Protein AF-A0A2E8RYM0-F1 (afdb_monomer_lite)

Structure (mmCIF, N/CA/C/O backbone):
data_AF-A0A2E8RYM0-F1
#
_entry.id   AF-A0A2E8RYM0-F1
#
loop_
_atom_site.group_PDB
_atom_site.id
_atom_site.type_symbol
_atom_site.label_atom_id
_atom_site.label_alt_id
_atom_site.label_comp_id
_atom_site.label_asym_id
_atom_site.label_entity_id
_atom_site.label_seq_id
_atom_site.pdbx_PDB_ins_code
_atom_site.Cartn_x
_atom_site.Cartn_y
_atom_site.Cartn_z
_atom_site.occupancy
_atom_site.B_iso_or_equiv
_atom_site.auth_seq_id
_atom_site.auth_comp_id
_atom_site.auth_asym_id
_atom_site.auth_atom_id
_atom_site.pdbx_PDB_model_num
ATOM 1 N N . MET A 1 1 ? 7.227 12.399 29.619 1.00 75.69 1 MET A N 1
ATOM 2 C CA . MET A 1 1 ? 7.836 11.145 29.103 1.00 75.69 1 MET A CA 1
ATOM 3 C C . MET A 1 1 ? 7.557 10.895 27.619 1.00 75.69 1 MET A C 1
ATOM 5 O O . MET A 1 1 ? 8.497 10.528 26.924 1.00 75.69 1 MET A O 1
ATOM 9 N N . LYS A 1 2 ? 6.339 11.138 27.100 1.00 70.62 2 LYS A N 1
ATOM 10 C CA . LYS A 1 2 ? 6.015 10.978 25.663 1.00 70.62 2 LYS A CA 1
ATOM 11 C C . LYS A 1 2 ? 6.976 11.705 24.718 1.00 70.62 2 LYS A C 1
ATOM 13 O O . LYS A 1 2 ? 7.495 11.089 23.796 1.00 70.62 2 LYS A O 1
ATOM 18 N N . THR A 1 3 ? 7.265 12.976 24.999 1.00 83.44 3 THR A N 1
ATOM 19 C CA . THR A 1 3 ? 8.172 13.807 24.190 1.00 83.44 3 THR A CA 1
ATOM 20 C C . THR A 1 3 ? 9.578 13.217 24.119 1.00 83.44 3 THR A C 1
ATOM 22 O O . THR A 1 3 ? 10.172 13.184 23.051 1.00 83.44 3 THR A O 1
ATOM 25 N N . ILE A 1 4 ? 10.084 12.674 25.231 1.00 83.19 4 ILE A N 1
ATOM 26 C CA . ILE A 1 4 ? 11.409 12.041 25.281 1.00 83.19 4 ILE A CA 1
ATOM 27 C C . ILE A 1 4 ? 11.419 10.774 24.419 1.00 83.19 4 ILE A C 1
ATOM 29 O O . ILE A 1 4 ? 12.305 10.619 23.588 1.00 83.19 4 ILE A O 1
ATOM 33 N N . 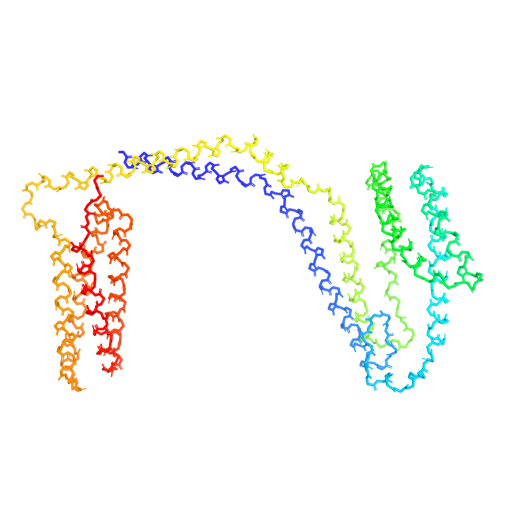GLY A 1 5 ? 10.413 9.901 24.556 1.00 77.62 5 GLY A N 1
ATOM 34 C CA . GLY A 1 5 ? 10.304 8.692 23.732 1.00 77.62 5 GLY A CA 1
ATOM 35 C C . GLY A 1 5 ? 10.233 9.002 22.233 1.00 77.62 5 GLY A C 1
ATOM 36 O O . GLY A 1 5 ? 10.938 8.375 21.447 1.00 77.62 5 GLY A O 1
ATOM 37 N N . LEU A 1 6 ? 9.454 10.017 21.845 1.00 81.50 6 LEU A N 1
ATOM 38 C CA . LEU A 1 6 ? 9.352 10.466 20.454 1.00 81.50 6 LEU A CA 1
ATOM 39 C C . LEU A 1 6 ? 10.681 11.027 19.924 1.00 81.50 6 LEU A C 1
ATOM 41 O O . LEU A 1 6 ? 11.096 10.665 18.826 1.00 81.50 6 LEU A O 1
ATOM 45 N N . ILE A 1 7 ? 11.375 11.861 20.708 1.00 85.12 7 ILE A N 1
ATOM 46 C CA . ILE A 1 7 ? 12.692 12.405 20.343 1.00 85.12 7 ILE A CA 1
ATOM 47 C C . ILE A 1 7 ? 13.697 11.273 20.102 1.00 85.12 7 ILE A C 1
ATOM 49 O O . ILE A 1 7 ? 14.425 11.310 19.113 1.00 85.12 7 ILE A O 1
ATOM 53 N N . LEU A 1 8 ? 13.713 10.242 20.953 1.00 83.50 8 LEU A N 1
ATOM 54 C CA . LEU A 1 8 ? 14.612 9.096 20.786 1.00 83.50 8 LEU A CA 1
ATOM 55 C C . LEU A 1 8 ? 14.343 8.317 19.493 1.00 83.50 8 LEU A C 1
ATOM 57 O O . LEU A 1 8 ? 15.292 7.929 18.814 1.00 83.50 8 LEU A O 1
ATOM 61 N N . VAL A 1 9 ? 13.073 8.132 19.117 1.00 80.56 9 VAL A N 1
ATOM 62 C CA . VAL A 1 9 ? 12.704 7.492 17.843 1.00 80.56 9 VAL A CA 1
ATOM 63 C C . VAL A 1 9 ? 13.166 8.352 16.663 1.00 80.56 9 VAL A C 1
ATOM 65 O O . VAL A 1 9 ? 13.819 7.831 15.761 1.00 80.56 9 VAL A O 1
ATOM 68 N N . ILE A 1 10 ? 12.891 9.661 16.678 1.00 82.69 10 ILE A N 1
ATOM 69 C CA . ILE A 1 10 ? 13.295 10.580 15.599 1.00 82.69 10 ILE A CA 1
ATOM 70 C C . ILE A 1 10 ? 14.820 10.585 15.431 1.00 82.69 10 ILE A C 1
ATOM 72 O O . ILE A 1 10 ? 15.315 10.458 14.311 1.00 82.69 10 ILE A O 1
ATOM 76 N N . LEU A 1 11 ? 15.571 10.670 16.533 1.00 84.38 11 LEU A N 1
ATOM 77 C CA . LEU A 1 11 ? 17.034 10.627 16.507 1.00 84.38 11 LEU A CA 1
ATOM 78 C C . LEU A 1 11 ? 17.562 9.279 16.001 1.00 84.38 11 LEU A C 1
ATOM 80 O O . LEU A 1 11 ? 18.479 9.258 15.182 1.00 84.38 11 LEU A O 1
ATOM 84 N N . GLY A 1 12 ? 16.973 8.161 16.437 1.00 80.06 12 GLY A N 1
ATOM 85 C CA . GLY A 1 12 ? 17.363 6.824 15.984 1.00 80.06 12 GLY A CA 1
ATOM 86 C C . GLY A 1 12 ? 17.142 6.617 14.482 1.00 80.06 12 GLY A C 1
ATOM 87 O O . GLY A 1 12 ? 18.023 6.093 13.793 1.00 80.06 12 GLY A O 1
ATOM 88 N N . VAL A 1 13 ? 16.007 7.086 13.952 1.00 79.62 13 VAL A N 1
ATOM 89 C CA . VAL A 1 13 ? 15.707 7.050 12.510 1.00 79.62 13 VAL A CA 1
ATOM 90 C C . VAL A 1 13 ? 16.659 7.960 11.733 1.00 79.62 13 VAL A C 1
ATOM 92 O O . VAL A 1 13 ? 17.242 7.520 10.742 1.00 79.62 13 VAL A O 1
ATOM 95 N N . GLY A 1 14 ? 16.876 9.194 12.199 1.00 80.06 14 GLY A N 1
ATOM 96 C CA . GLY A 1 14 ? 17.776 10.151 11.551 1.00 80.06 14 GLY A CA 1
ATOM 97 C C . GLY A 1 14 ? 19.220 9.650 11.468 1.00 80.06 14 GLY A C 1
ATOM 98 O O . GLY A 1 14 ? 19.836 9.720 10.406 1.00 80.06 14 GLY A O 1
ATOM 99 N N . LEU A 1 15 ? 19.738 9.070 12.556 1.00 80.19 15 LEU A N 1
ATOM 100 C CA . LEU A 1 15 ? 21.086 8.499 12.595 1.00 80.19 15 LEU A CA 1
ATOM 101 C C . LEU A 1 15 ? 21.229 7.302 11.641 1.00 80.19 15 LEU A C 1
ATOM 103 O O . LEU A 1 15 ? 22.225 7.196 10.924 1.00 80.19 15 LEU A O 1
ATOM 107 N N . SER A 1 16 ? 20.216 6.430 11.596 1.00 74.12 16 SER A N 1
ATOM 108 C CA . SER A 1 16 ? 20.202 5.259 10.710 1.00 74.12 16 SER A CA 1
ATOM 109 C C . SER A 1 16 ? 20.164 5.667 9.232 1.00 74.12 16 SER A C 1
ATOM 111 O O . SER A 1 16 ? 20.921 5.133 8.421 1.00 74.12 16 SER A O 1
ATOM 113 N N . ALA A 1 17 ? 19.333 6.654 8.883 1.00 76.75 17 ALA A N 1
ATOM 114 C CA . ALA A 1 17 ? 19.207 7.157 7.516 1.00 76.75 17 ALA A CA 1
ATOM 115 C C . ALA A 1 17 ? 20.475 7.888 7.038 1.00 76.75 17 ALA A C 1
ATOM 117 O O . ALA A 1 17 ? 20.951 7.635 5.931 1.00 76.75 17 ALA A O 1
ATOM 118 N N . ALA A 1 18 ? 21.061 8.746 7.882 1.00 78.81 18 ALA A N 1
ATOM 119 C CA . ALA A 1 18 ? 22.257 9.519 7.540 1.00 78.81 18 ALA A CA 1
ATOM 120 C C . ALA A 1 18 ? 23.491 8.638 7.274 1.00 78.81 18 ALA A C 1
ATOM 122 O O . ALA A 1 18 ? 24.339 8.984 6.453 1.00 78.81 18 ALA A O 1
ATOM 123 N N . MET A 1 19 ? 23.598 7.488 7.946 1.00 76.75 19 MET A N 1
ATOM 124 C CA . MET A 1 19 ? 24.704 6.552 7.723 1.00 76.75 19 MET A CA 1
ATOM 125 C C . MET A 1 19 ? 24.462 5.614 6.534 1.00 76.75 19 MET A C 1
ATOM 127 O O . MET A 1 19 ? 25.422 5.203 5.884 1.00 76.75 19 MET A O 1
ATOM 131 N N . GLY A 1 20 ? 23.201 5.313 6.208 1.00 70.19 20 GLY A N 1
ATOM 132 C CA . GLY A 1 20 ? 22.846 4.525 5.026 1.00 70.19 20 GLY A CA 1
ATOM 133 C C . GLY A 1 20 ? 23.183 5.223 3.703 1.00 70.19 20 GLY A C 1
ATOM 134 O O . GLY A 1 20 ? 23.610 4.561 2.759 1.00 70.19 20 GLY A O 1
ATOM 135 N N . SER A 1 21 ? 23.059 6.553 3.636 1.00 70.88 21 SER A N 1
ATOM 136 C CA . SER A 1 21 ? 23.263 7.312 2.392 1.00 70.88 21 SER A CA 1
ATOM 137 C C . SER A 1 21 ? 24.729 7.434 1.963 1.00 70.88 21 SER A C 1
ATOM 139 O O . SER A 1 21 ? 25.013 7.462 0.769 1.00 70.88 21 SER A O 1
ATOM 141 N N . ARG A 1 22 ? 25.688 7.426 2.900 1.00 67.56 22 ARG A N 1
ATOM 142 C CA . ARG A 1 22 ? 27.122 7.622 2.597 1.00 67.56 22 ARG A CA 1
ATOM 143 C C . ARG A 1 22 ? 27.764 6.525 1.746 1.00 67.56 22 ARG A C 1
ATOM 145 O O . ARG A 1 22 ? 28.802 6.765 1.142 1.00 67.56 22 ARG A O 1
ATOM 152 N N . ASN A 1 23 ? 27.165 5.337 1.681 1.00 64.94 23 ASN A N 1
ATOM 153 C CA . ASN A 1 23 ? 27.659 4.246 0.833 1.00 64.94 23 ASN A CA 1
ATOM 154 C C . ASN A 1 23 ? 27.053 4.268 -0.588 1.00 64.94 23 ASN A C 1
ATOM 156 O O . ASN A 1 23 ? 27.373 3.399 -1.400 1.00 64.94 23 ASN A O 1
ATOM 160 N N . SER A 1 24 ? 26.168 5.232 -0.878 1.00 68.25 24 SER A N 1
ATOM 161 C CA . SER A 1 24 ? 25.372 5.280 -2.107 1.00 68.25 24 SER A CA 1
ATOM 162 C C . SER A 1 24 ? 26.148 5.808 -3.309 1.00 68.25 24 SER A C 1
ATOM 164 O O . SER A 1 24 ? 26.003 5.251 -4.389 1.00 68.25 24 SER A O 1
ATOM 166 N N . ASP A 1 25 ? 26.991 6.829 -3.151 1.00 73.12 25 ASP A N 1
ATOM 167 C CA . ASP A 1 25 ? 27.498 7.600 -4.301 1.00 73.12 25 ASP A CA 1
ATOM 168 C C . ASP A 1 25 ? 28.326 6.744 -5.272 1.00 73.12 25 ASP A C 1
ATOM 170 O O . ASP A 1 25 ? 28.069 6.712 -6.473 1.00 73.12 25 ASP A O 1
ATOM 174 N N . THR A 1 26 ? 29.238 5.921 -4.747 1.00 74.50 26 THR A N 1
ATOM 175 C CA . THR A 1 26 ? 30.051 5.021 -5.587 1.00 74.50 26 THR A CA 1
ATOM 176 C C . THR A 1 26 ? 29.246 3.887 -6.226 1.00 74.50 26 THR A C 1
ATOM 178 O O . THR A 1 26 ? 29.641 3.360 -7.266 1.00 74.50 26 THR A O 1
ATOM 181 N N . GLN A 1 27 ? 28.127 3.485 -5.618 1.00 79.12 27 GLN A N 1
ATOM 182 C CA . GLN A 1 27 ? 27.220 2.497 -6.205 1.00 79.12 27 GLN A CA 1
ATOM 183 C C . GLN A 1 27 ? 26.330 3.149 -7.260 1.00 79.12 27 GLN A C 1
ATOM 185 O O . GLN A 1 27 ? 26.080 2.533 -8.291 1.00 79.12 27 GLN A O 1
ATOM 190 N N . LEU A 1 28 ? 25.899 4.390 -7.035 1.00 81.88 28 LEU A N 1
ATOM 191 C CA . LEU A 1 28 ? 25.071 5.154 -7.957 1.00 81.88 28 LEU A CA 1
ATOM 192 C C . LEU A 1 28 ? 25.798 5.359 -9.286 1.00 81.88 28 LEU A C 1
ATOM 194 O O . LEU A 1 28 ? 25.236 5.034 -10.326 1.00 81.88 28 LEU A O 1
ATOM 198 N N . ASP A 1 29 ? 27.068 5.768 -9.251 1.00 85.00 29 ASP A N 1
ATOM 199 C CA . ASP A 1 29 ? 27.883 5.938 -10.461 1.00 85.00 29 ASP A CA 1
ATOM 200 C C . ASP A 1 29 ? 28.083 4.613 -11.207 1.00 85.00 29 ASP A C 1
ATOM 202 O O . ASP A 1 29 ? 27.941 4.539 -12.428 1.00 85.00 29 ASP A O 1
ATOM 206 N N . ARG A 1 30 ? 28.347 3.521 -10.476 1.00 84.25 30 ARG A N 1
ATOM 207 C CA . ARG A 1 30 ? 28.467 2.177 -11.068 1.00 84.25 30 ARG A CA 1
ATOM 208 C C . ARG A 1 30 ? 27.163 1.729 -11.721 1.00 84.25 30 ARG A C 1
ATOM 210 O O . ARG A 1 30 ? 27.190 1.192 -12.826 1.00 84.25 30 ARG A O 1
ATOM 217 N N . HIS A 1 31 ? 26.034 1.937 -11.048 1.00 85.81 31 HIS A N 1
ATOM 218 C CA . HIS A 1 31 ? 24.714 1.602 -11.569 1.00 85.81 31 HIS A CA 1
ATOM 219 C C . HIS A 1 31 ? 24.323 2.495 -12.747 1.00 85.81 31 HIS A C 1
ATOM 221 O O . HIS A 1 31 ? 23.716 1.991 -13.687 1.00 85.81 31 HIS A O 1
ATOM 227 N N . ALA A 1 32 ? 24.714 3.770 -12.744 1.00 88.81 32 ALA A N 1
ATOM 228 C CA . ALA A 1 32 ? 24.502 4.684 -13.858 1.00 88.81 32 ALA A CA 1
ATOM 229 C C . ALA A 1 32 ? 25.293 4.240 -15.095 1.00 88.81 32 ALA A C 1
ATOM 231 O O . ALA A 1 32 ? 24.705 4.091 -16.161 1.00 88.81 32 ALA A O 1
ATOM 232 N N . ILE A 1 33 ? 26.586 3.927 -14.949 1.00 89.38 33 ILE A N 1
ATOM 233 C CA . ILE A 1 33 ? 27.437 3.455 -16.055 1.00 89.38 33 ILE A CA 1
ATOM 234 C C . ILE A 1 33 ? 26.942 2.101 -16.593 1.00 89.38 33 ILE A C 1
ATOM 236 O O . ILE A 1 33 ? 26.814 1.915 -17.804 1.00 89.38 33 ILE A O 1
ATOM 240 N N . ALA A 1 34 ? 26.625 1.152 -15.705 1.00 88.94 34 ALA A N 1
ATOM 241 C CA . ALA A 1 34 ? 26.099 -0.154 -16.106 1.00 88.94 34 ALA A CA 1
ATOM 242 C C . ALA A 1 34 ? 24.706 -0.044 -16.754 1.00 88.94 34 ALA A C 1
ATOM 244 O O . ALA A 1 34 ? 24.423 -0.713 -17.750 1.00 88.94 34 ALA A O 1
ATOM 245 N N . GLY A 1 35 ? 23.847 0.820 -16.211 1.00 89.75 35 GLY A N 1
ATOM 246 C CA . GLY A 1 35 ? 22.518 1.105 -16.742 1.00 89.75 35 GLY A CA 1
ATOM 247 C C . GLY A 1 35 ? 22.577 1.775 -18.110 1.00 89.75 35 GLY A C 1
ATOM 248 O O . GLY A 1 35 ? 21.861 1.363 -19.020 1.00 89.75 35 GLY A O 1
ATOM 249 N N . GLU A 1 36 ? 23.476 2.743 -18.298 1.00 91.94 36 GLU A N 1
ATOM 250 C CA . GLU A 1 36 ? 23.713 3.376 -19.595 1.00 91.94 36 GLU A CA 1
ATOM 251 C C . GLU A 1 36 ? 24.149 2.340 -20.637 1.00 91.94 36 GLU A C 1
ATOM 253 O O . GLU A 1 36 ? 23.577 2.296 -21.727 1.00 91.94 36 GLU A O 1
ATOM 258 N N . ALA A 1 37 ? 25.087 1.447 -20.301 1.00 91.12 37 ALA A N 1
ATOM 259 C CA . ALA A 1 37 ? 25.511 0.379 -21.206 1.00 91.12 37 ALA A CA 1
ATOM 260 C C . ALA A 1 37 ? 24.339 -0.524 -21.632 1.00 91.12 37 ALA A C 1
ATOM 262 O O . ALA A 1 37 ? 24.200 -0.826 -22.822 1.00 91.12 37 ALA A O 1
ATOM 263 N N . ALA A 1 38 ? 23.465 -0.900 -20.693 1.00 90.06 38 ALA A N 1
ATOM 264 C CA . ALA A 1 38 ? 22.288 -1.720 -20.972 1.00 90.06 38 ALA A CA 1
ATOM 265 C C . ALA A 1 38 ? 21.255 -0.995 -21.856 1.00 90.06 38 ALA A C 1
ATOM 267 O O . ALA A 1 38 ? 20.797 -1.550 -22.858 1.00 90.06 38 ALA A O 1
ATOM 268 N N . LEU A 1 39 ? 20.930 0.264 -21.539 1.00 91.38 39 LEU A N 1
ATOM 269 C CA . LEU A 1 39 ? 20.001 1.088 -22.324 1.00 91.38 39 LEU A CA 1
ATOM 270 C C . LEU A 1 39 ? 20.504 1.300 -23.759 1.00 91.38 39 LEU A C 1
ATOM 272 O O . LEU A 1 39 ? 19.734 1.188 -24.716 1.00 91.38 39 LEU A O 1
ATOM 276 N N . ARG A 1 40 ? 21.810 1.539 -23.922 1.00 92.25 40 ARG A N 1
ATOM 277 C CA . ARG A 1 40 ? 22.456 1.684 -25.235 1.00 92.25 40 ARG A CA 1
ATOM 278 C C . ARG A 1 40 ? 22.435 0.396 -26.055 1.00 92.25 40 ARG A C 1
ATOM 280 O O . ARG A 1 40 ? 22.337 0.468 -27.279 1.00 92.25 40 ARG A O 1
ATOM 287 N N . GLY A 1 41 ? 22.469 -0.769 -25.405 1.00 90.50 41 GLY A N 1
ATOM 288 C CA . GLY A 1 41 ? 22.303 -2.060 -26.079 1.00 90.50 41 GLY A CA 1
ATOM 289 C C . GLY A 1 41 ? 20.930 -2.174 -26.746 1.00 90.50 41 GLY A C 1
ATOM 290 O O . GLY A 1 41 ? 20.836 -2.509 -27.926 1.00 90.50 41 GLY A O 1
ATOM 291 N N . GLY A 1 42 ? 19.871 -1.775 -26.033 1.00 91.12 42 GLY A N 1
ATOM 292 C CA . GLY A 1 42 ? 18.516 -1.707 -26.590 1.00 91.12 42 GLY A CA 1
ATOM 293 C C . GLY A 1 42 ? 18.378 -0.692 -27.732 1.00 91.12 42 GLY A C 1
ATOM 294 O O . GLY A 1 42 ? 17.729 -0.982 -28.737 1.00 91.12 42 GLY A O 1
ATOM 295 N N . ALA A 1 43 ? 19.013 0.480 -27.615 1.00 92.75 43 ALA A N 1
ATOM 296 C CA . ALA A 1 43 ? 19.019 1.492 -28.676 1.00 92.75 43 ALA A CA 1
ATOM 297 C C . ALA A 1 43 ? 19.748 1.008 -29.940 1.00 92.75 43 ALA A C 1
ATOM 299 O O . ALA A 1 43 ? 19.255 1.206 -31.050 1.00 92.75 43 ALA A O 1
ATOM 300 N N . THR A 1 44 ? 20.874 0.310 -29.771 1.00 94.19 44 THR A N 1
ATOM 301 C CA . THR A 1 44 ? 21.637 -0.278 -30.880 1.00 94.19 44 THR A CA 1
ATOM 302 C C . THR A 1 44 ? 20.827 -1.351 -31.602 1.00 94.19 44 THR A C 1
ATOM 304 O O . THR A 1 44 ? 20.817 -1.359 -32.830 1.00 94.19 44 THR A O 1
ATOM 307 N N . GLY A 1 45 ? 20.113 -2.213 -30.866 1.00 92.94 45 GLY A N 1
ATOM 308 C CA . GLY A 1 45 ? 19.210 -3.212 -31.449 1.00 92.94 45 GLY A CA 1
ATOM 309 C C . GLY A 1 45 ? 18.121 -2.572 -32.313 1.00 92.94 45 GLY A C 1
ATOM 310 O O . GLY A 1 45 ? 18.017 -2.877 -33.494 1.00 92.94 45 GLY A O 1
ATOM 311 N N . LYS A 1 46 ? 17.404 -1.575 -31.777 1.00 95.25 46 LYS A N 1
ATOM 312 C CA . LYS A 1 46 ? 16.374 -0.842 -32.537 1.00 95.25 46 LYS A CA 1
ATOM 313 C C . LYS A 1 46 ? 16.929 -0.139 -33.776 1.00 95.25 46 LYS A C 1
ATOM 315 O O . LYS A 1 46 ? 16.277 -0.109 -34.816 1.00 95.25 46 LYS A O 1
ATOM 320 N N . ALA A 1 47 ? 18.116 0.458 -33.666 1.00 94.56 47 ALA A N 1
ATOM 321 C CA . ALA A 1 47 ? 18.757 1.117 -34.796 1.00 94.56 47 ALA A CA 1
ATOM 322 C C . ALA A 1 47 ? 19.190 0.106 -35.873 1.00 94.56 47 ALA A C 1
ATOM 324 O O . ALA A 1 47 ? 19.090 0.406 -37.062 1.00 94.56 47 ALA A O 1
ATOM 325 N N . PHE A 1 48 ? 19.614 -1.096 -35.468 1.00 95.88 48 PHE A N 1
ATOM 326 C CA . PHE A 1 48 ? 19.915 -2.193 -36.385 1.00 95.88 48 PHE A CA 1
ATOM 327 C C . PHE A 1 48 ? 18.660 -2.699 -37.105 1.00 95.88 48 PHE A C 1
ATOM 329 O O . PHE A 1 48 ? 18.676 -2.824 -38.326 1.00 95.88 48 PHE A O 1
ATOM 336 N N . ASP A 1 49 ? 17.553 -2.893 -36.385 1.00 95.31 49 ASP A N 1
ATOM 337 C CA . ASP A 1 49 ? 16.276 -3.309 -36.976 1.00 95.31 49 ASP A CA 1
ATOM 338 C C . ASP A 1 49 ? 15.779 -2.292 -38.015 1.00 95.31 49 ASP A C 1
ATOM 340 O O . ASP A 1 49 ? 15.344 -2.666 -39.104 1.00 95.31 49 ASP A O 1
ATOM 344 N N . ALA A 1 50 ? 15.907 -0.992 -37.720 1.00 96.06 50 ALA A N 1
ATOM 345 C CA . ALA A 1 50 ? 15.571 0.079 -38.657 1.00 96.06 50 ALA A CA 1
ATOM 346 C C . ALA A 1 50 ? 16.451 0.051 -39.920 1.00 96.06 50 ALA A C 1
ATOM 348 O O . ALA A 1 50 ? 15.955 0.269 -41.026 1.00 96.06 50 ALA A O 1
ATOM 349 N N . TYR A 1 51 ? 17.744 -0.248 -39.772 1.00 96.00 51 TYR A N 1
ATOM 350 C CA . TYR A 1 51 ? 18.649 -0.440 -40.905 1.00 96.00 51 TYR A CA 1
ATOM 351 C C . TYR A 1 51 ? 18.256 -1.656 -41.758 1.00 96.00 51 TYR A C 1
ATOM 353 O O . TYR A 1 51 ? 18.179 -1.540 -42.982 1.00 96.00 51 TYR A O 1
ATOM 361 N N . CYS A 1 52 ? 17.922 -2.788 -41.134 1.00 95.75 52 CYS A N 1
ATOM 362 C CA . CYS A 1 52 ? 17.425 -3.967 -41.843 1.00 95.75 52 CYS A CA 1
ATOM 363 C C . CYS A 1 52 ? 16.098 -3.697 -42.573 1.00 95.75 52 CYS A C 1
ATOM 365 O O . CYS A 1 52 ? 15.936 -4.115 -43.719 1.00 95.75 52 CYS A O 1
ATOM 367 N N . GLY A 1 53 ? 15.179 -2.948 -41.955 1.00 94.75 53 GLY A N 1
ATOM 368 C CA . GLY A 1 53 ? 13.938 -2.502 -42.595 1.00 94.75 53 GLY A CA 1
ATOM 369 C C . GLY A 1 53 ? 14.198 -1.638 -43.830 1.00 94.75 53 GLY A C 1
ATOM 370 O O . GLY A 1 53 ? 13.661 -1.914 -44.899 1.00 94.75 53 GLY A O 1
ATOM 371 N N . ALA A 1 54 ? 15.109 -0.665 -43.727 1.00 96.06 54 ALA A N 1
ATOM 372 C CA . ALA A 1 54 ? 15.474 0.191 -44.855 1.00 96.06 54 ALA A CA 1
ATOM 373 C C . ALA A 1 54 ? 16.095 -0.599 -46.023 1.00 96.06 54 ALA A C 1
ATOM 375 O O . ALA A 1 54 ? 15.796 -0.313 -47.184 1.00 96.06 54 ALA A O 1
ATOM 376 N N . LEU A 1 55 ? 16.935 -1.605 -45.739 1.00 94.81 55 LEU A N 1
ATOM 377 C CA . LEU A 1 55 ? 17.481 -2.503 -46.766 1.00 94.81 55 LEU A CA 1
ATOM 378 C C . LEU A 1 55 ? 16.374 -3.276 -47.493 1.00 94.81 55 LEU A C 1
ATOM 380 O O . LEU A 1 55 ? 16.383 -3.347 -48.724 1.00 94.81 55 LEU A O 1
ATOM 384 N N . LYS A 1 56 ? 15.411 -3.817 -46.737 1.00 94.44 56 LYS A N 1
ATOM 385 C CA . LYS A 1 56 ? 14.262 -4.556 -47.272 1.00 94.44 56 LYS A CA 1
ATOM 386 C C . LYS A 1 56 ? 13.389 -3.676 -48.168 1.00 94.44 56 LYS A C 1
ATOM 388 O O . LYS A 1 56 ? 13.097 -4.068 -49.298 1.00 94.44 56 LYS A O 1
ATOM 393 N N . ASP A 1 57 ? 13.044 -2.473 -47.715 1.00 94.62 57 ASP A N 1
ATOM 394 C CA . ASP A 1 57 ? 12.234 -1.516 -48.482 1.00 94.62 57 ASP A CA 1
ATOM 395 C C . ASP A 1 57 ? 12.929 -1.090 -49.786 1.00 94.62 57 ASP A C 1
ATOM 397 O O . ASP A 1 57 ? 12.292 -0.948 -50.833 1.00 94.62 57 ASP A O 1
ATOM 401 N N . ALA A 1 58 ? 14.258 -0.958 -49.747 1.00 95.19 58 ALA A N 1
ATOM 402 C CA . ALA A 1 58 ? 15.090 -0.662 -50.908 1.00 95.19 58 ALA A CA 1
ATOM 403 C C . ALA A 1 58 ? 15.344 -1.871 -51.830 1.00 95.19 58 ALA A C 1
ATOM 405 O O . ALA A 1 58 ? 15.991 -1.710 -52.866 1.00 95.19 58 ALA A O 1
ATOM 406 N N . LYS A 1 59 ? 14.854 -3.072 -51.480 1.00 94.88 59 LYS A N 1
ATOM 407 C CA . LYS A 1 59 ? 15.130 -4.340 -52.183 1.00 94.88 59 LYS A CA 1
ATOM 408 C C . LYS A 1 59 ? 16.630 -4.624 -52.340 1.00 94.88 59 LYS A C 1
ATOM 410 O O . LYS A 1 59 ? 17.062 -5.176 -53.353 1.00 94.88 59 LYS A O 1
ATOM 415 N N . LEU A 1 60 ? 17.426 -4.230 -51.349 1.00 92.31 60 LEU A N 1
ATOM 416 C CA . LEU A 1 60 ? 18.856 -4.520 -51.294 1.00 92.31 60 LEU A CA 1
ATOM 417 C C . LEU A 1 60 ? 19.106 -5.862 -50.588 1.00 92.31 60 LEU A C 1
ATOM 419 O O . LEU A 1 60 ? 18.286 -6.283 -49.769 1.00 92.31 60 LEU A O 1
ATOM 423 N N . PRO A 1 61 ? 20.231 -6.547 -50.875 1.00 91.88 61 PRO A N 1
ATOM 424 C CA . PRO A 1 61 ? 20.611 -7.751 -50.145 1.00 91.88 61 PRO A CA 1
ATOM 425 C C . PRO A 1 61 ? 20.679 -7.488 -48.630 1.00 91.88 61 PRO A C 1
ATOM 427 O O . PRO A 1 61 ? 21.190 -6.437 -48.225 1.00 91.88 61 PRO A O 1
ATOM 430 N N . PRO A 1 62 ? 20.195 -8.415 -47.783 1.00 92.69 62 PRO A N 1
ATOM 431 C CA . PRO A 1 62 ? 20.258 -8.247 -46.338 1.00 92.69 62 PRO A CA 1
ATOM 432 C C . PRO A 1 62 ? 21.716 -8.210 -45.861 1.00 92.69 62 PRO A C 1
ATOM 434 O O . PRO A 1 62 ? 22.574 -8.936 -46.365 1.00 92.69 62 PRO A O 1
ATOM 437 N N . SER A 1 63 ? 21.993 -7.370 -44.864 1.00 91.44 63 SER A N 1
ATOM 438 C CA . SER A 1 63 ? 23.286 -7.366 -44.174 1.00 91.44 63 SER A CA 1
ATOM 439 C C . SER A 1 63 ? 23.377 -8.535 -43.185 1.00 91.44 63 SER A C 1
ATOM 441 O O . SER A 1 63 ? 22.358 -9.075 -42.748 1.00 91.44 63 SER A O 1
ATOM 443 N N . ASN A 1 64 ? 24.598 -8.921 -42.802 1.00 90.38 64 ASN A N 1
ATOM 444 C CA . ASN A 1 64 ? 24.829 -9.983 -41.822 1.00 90.38 64 ASN A CA 1
ATOM 445 C C . ASN A 1 64 ? 24.073 -9.692 -40.515 1.00 90.38 64 ASN A C 1
ATOM 447 O O . ASN A 1 64 ? 24.338 -8.691 -39.850 1.00 90.38 64 ASN A O 1
ATOM 451 N N . GLY A 1 65 ? 23.168 -10.596 -40.135 1.00 90.38 65 GLY A N 1
ATOM 452 C CA . GLY A 1 65 ? 22.357 -10.494 -38.920 1.00 90.38 65 GLY A CA 1
ATOM 453 C C . GLY A 1 65 ? 20.959 -9.904 -39.122 1.00 90.38 65 GLY A C 1
ATOM 454 O O . GLY A 1 65 ? 20.158 -9.985 -38.195 1.00 90.38 65 GLY A O 1
ATOM 455 N N . CYS A 1 66 ? 20.634 -9.361 -40.300 1.00 93.94 66 CYS A N 1
ATOM 456 C CA . CYS A 1 66 ? 19.247 -9.031 -40.617 1.00 93.94 66 CYS A CA 1
ATOM 457 C C . CYS A 1 66 ? 18.420 -10.320 -40.763 1.00 93.94 66 CYS A C 1
ATOM 459 O O . CYS A 1 66 ? 18.925 -11.292 -41.335 1.00 93.94 66 CYS A O 1
ATOM 461 N N . PRO A 1 67 ? 17.167 -10.352 -40.274 1.00 89.44 67 PRO A N 1
ATOM 462 C CA . PRO A 1 67 ? 16.285 -11.486 -40.511 1.00 89.44 67 PRO A CA 1
ATOM 463 C C . PRO A 1 67 ? 16.073 -11.646 -42.019 1.00 89.44 67 PRO A C 1
ATOM 465 O O . PRO A 1 67 ? 15.759 -10.682 -42.720 1.00 89.44 67 PRO A O 1
ATOM 468 N N . VAL A 1 68 ? 16.287 -12.861 -42.516 1.00 87.06 68 VAL A N 1
ATOM 469 C CA . VAL A 1 68 ? 15.940 -13.225 -43.888 1.00 87.06 68 VAL A CA 1
ATOM 470 C C . VAL A 1 68 ? 14.456 -13.565 -43.865 1.00 87.06 68 VAL A C 1
ATOM 472 O O . VAL A 1 68 ? 14.029 -14.372 -43.041 1.00 87.06 68 VAL A O 1
ATOM 475 N N . ASP A 1 69 ? 13.651 -12.913 -44.702 1.00 75.56 69 ASP A N 1
ATOM 476 C CA . ASP A 1 69 ? 12.240 -13.275 -44.813 1.00 75.56 69 ASP A CA 1
ATOM 477 C C . ASP A 1 69 ? 12.149 -14.721 -45.333 1.00 75.56 69 ASP A C 1
ATOM 479 O O . ASP A 1 69 ? 12.543 -15.014 -46.467 1.00 75.56 69 ASP A O 1
ATOM 483 N N . ASP A 1 70 ? 11.604 -15.621 -44.509 1.00 64.56 70 ASP A N 1
ATOM 484 C CA . ASP A 1 70 ? 11.402 -17.048 -44.820 1.00 64.56 70 ASP A CA 1
ATOM 485 C C . ASP A 1 70 ? 10.554 -17.288 -46.087 1.00 64.56 70 ASP A C 1
ATOM 487 O O . ASP A 1 70 ? 10.480 -18.406 -46.611 1.00 64.56 70 ASP A O 1
ATOM 491 N N . ASP A 1 71 ? 9.925 -16.237 -46.612 1.00 59.47 71 ASP A N 1
ATOM 492 C CA . ASP A 1 71 ? 9.102 -16.264 -47.816 1.00 59.47 71 ASP A CA 1
ATOM 493 C C . ASP A 1 71 ? 9.935 -16.456 -49.101 1.00 59.47 71 ASP A C 1
ATOM 495 O O . ASP A 1 71 ? 9.397 -16.875 -50.128 1.00 59.47 71 ASP A O 1
ATOM 499 N N . GLY A 1 72 ? 11.254 -16.209 -49.054 1.00 52.25 72 GLY A N 1
ATOM 500 C CA . GLY A 1 72 ? 12.172 -16.389 -50.187 1.00 52.25 72 GLY A CA 1
ATOM 501 C C . GLY A 1 72 ? 13.014 -17.672 -50.157 1.00 52.25 72 GLY A C 1
ATOM 502 O O . GLY A 1 72 ? 13.391 -18.179 -51.215 1.00 52.25 72 GLY A O 1
ATOM 503 N N . GLU A 1 73 ? 13.287 -18.238 -48.977 1.00 46.06 73 GLU A N 1
ATOM 504 C CA . GLU A 1 73 ? 14.282 -19.316 -48.810 1.00 46.06 73 GLU A CA 1
ATOM 505 C C . GLU A 1 73 ? 13.682 -20.732 -48.716 1.00 46.06 73 GLU A C 1
ATOM 507 O O . GLU A 1 73 ? 14.396 -21.722 -48.583 1.00 46.06 73 GLU A O 1
ATOM 512 N N . LYS A 1 74 ? 12.366 -20.889 -48.924 1.00 45.69 74 LYS A N 1
ATOM 513 C CA . LYS A 1 74 ? 11.802 -22.203 -49.308 1.00 45.69 74 LYS A CA 1
ATOM 514 C C . LYS A 1 74 ? 12.046 -22.541 -50.783 1.00 45.69 74 LYS A C 1
ATOM 516 O O . LYS A 1 74 ? 11.821 -23.678 -51.207 1.00 45.69 74 LYS A O 1
ATOM 521 N N . ALA A 1 75 ? 12.552 -21.596 -51.576 1.00 49.91 75 ALA A N 1
ATOM 522 C CA . ALA A 1 75 ? 12.965 -21.836 -52.948 1.00 49.91 75 ALA A CA 1
ATOM 523 C C . ALA A 1 75 ? 14.416 -22.347 -52.998 1.00 49.91 75 ALA A C 1
ATOM 525 O O . ALA A 1 75 ? 15.363 -21.592 -53.180 1.00 49.91 75 ALA A O 1
ATOM 526 N N . LYS A 1 76 ? 14.553 -23.679 -52.944 1.00 48.97 76 LYS A N 1
ATOM 527 C CA . LYS A 1 76 ? 15.776 -24.452 -53.234 1.00 48.97 76 LYS A CA 1
ATOM 528 C C . LYS A 1 76 ? 16.849 -24.474 -52.142 1.00 48.97 76 LYS A C 1
ATOM 530 O O . LYS A 1 76 ? 18.038 -24.472 -52.459 1.00 48.97 76 LYS A O 1
ATOM 535 N N . GLU A 1 77 ? 16.472 -24.731 -50.894 1.00 46.47 77 GLU A N 1
ATOM 536 C CA . GLU A 1 77 ? 17.355 -25.568 -50.082 1.00 46.47 77 GLU A CA 1
ATOM 537 C C . GLU A 1 77 ? 17.338 -26.965 -50.731 1.00 46.47 77 GLU A C 1
ATOM 539 O O . GLU A 1 77 ? 16.441 -27.787 -50.519 1.00 46.47 77 GLU A O 1
ATOM 544 N N . LYS A 1 78 ? 18.274 -27.208 -51.659 1.00 55.06 78 LYS A N 1
ATOM 545 C CA . LYS A 1 78 ? 18.563 -28.556 -52.152 1.00 55.06 78 LYS A CA 1
ATOM 546 C C . LYS A 1 78 ? 18.784 -29.357 -50.879 1.00 55.06 78 LYS A C 1
ATOM 548 O O . LYS A 1 78 ? 19.708 -29.024 -50.149 1.00 55.06 78 LYS A O 1
ATOM 553 N N . LYS A 1 79 ? 17.898 -30.306 -50.548 1.00 55.12 79 LYS A N 1
ATOM 554 C CA . LYS A 1 79 ? 18.037 -31.121 -49.335 1.00 55.12 79 LYS A CA 1
ATOM 555 C C . LYS A 1 79 ? 19.424 -31.752 -49.386 1.00 55.12 79 LYS A C 1
ATOM 557 O O . LYS A 1 79 ? 19.589 -32.758 -50.072 1.00 55.12 79 LYS A O 1
ATOM 562 N N . LEU A 1 80 ? 20.402 -31.134 -48.716 1.00 66.88 80 LEU A N 1
ATOM 563 C CA . LEU A 1 80 ? 21.722 -31.712 -48.577 1.00 66.88 80 LEU A CA 1
ATOM 564 C C . LEU A 1 80 ? 21.472 -33.061 -47.922 1.00 66.88 80 LEU A C 1
ATOM 566 O O . LEU A 1 80 ? 20.816 -33.149 -46.874 1.00 66.88 80 LEU A O 1
ATOM 570 N N . THR A 1 81 ? 21.938 -34.110 -48.579 1.00 80.75 81 THR A N 1
ATOM 571 C CA . THR A 1 81 ? 21.956 -35.445 -48.003 1.00 80.75 81 THR A CA 1
ATOM 572 C C . THR A 1 81 ? 22.664 -35.381 -46.652 1.00 80.75 81 THR A C 1
ATOM 574 O O . THR A 1 81 ? 23.494 -34.503 -46.398 1.00 80.75 81 THR A O 1
ATOM 577 N N . THR A 1 82 ? 22.360 -36.319 -45.760 1.00 75.12 82 THR A N 1
ATOM 578 C CA . THR A 1 82 ? 23.042 -36.419 -44.462 1.00 75.12 82 THR A CA 1
ATOM 579 C C . THR A 1 82 ? 24.571 -36.400 -44.618 1.00 75.12 82 THR A C 1
ATOM 581 O O . THR A 1 82 ? 25.259 -35.805 -43.793 1.00 75.12 82 THR A O 1
ATOM 584 N N . ALA A 1 83 ? 25.092 -36.956 -45.719 1.00 74.44 83 ALA A N 1
ATOM 585 C CA . ALA A 1 83 ? 26.508 -36.928 -46.073 1.00 74.44 83 ALA A CA 1
ATOM 586 C C . ALA A 1 83 ? 27.021 -35.519 -46.426 1.00 74.44 83 ALA A C 1
ATOM 588 O O . ALA A 1 83 ? 28.057 -35.104 -45.915 1.00 74.44 83 ALA A O 1
ATOM 589 N N . GLU A 1 84 ? 26.292 -34.749 -47.237 1.00 77.50 84 GLU A N 1
ATOM 590 C CA . GLU A 1 84 ? 26.681 -33.372 -47.576 1.00 77.50 84 GLU A CA 1
ATOM 591 C C . GLU A 1 84 ? 26.613 -32.453 -46.343 1.00 77.50 84 GLU A C 1
ATOM 593 O O . GLU A 1 84 ? 27.485 -31.604 -46.159 1.00 77.50 84 GLU A O 1
ATOM 598 N N . LYS A 1 85 ? 25.629 -32.652 -45.449 1.00 76.44 85 LYS A N 1
ATOM 599 C CA . LYS A 1 85 ? 25.556 -31.919 -44.170 1.00 76.44 85 LYS A CA 1
ATOM 600 C C . LYS A 1 85 ? 26.730 -32.261 -43.252 1.00 76.44 85 LYS A C 1
ATOM 602 O O . LYS A 1 85 ? 27.311 -31.361 -42.650 1.00 76.44 85 LYS A O 1
ATOM 607 N N . ALA A 1 86 ? 27.106 -33.539 -43.171 1.00 74.94 86 ALA A N 1
ATOM 608 C CA . ALA A 1 86 ? 28.269 -33.978 -42.405 1.00 74.94 86 ALA A CA 1
ATOM 609 C C . ALA A 1 86 ? 29.581 -33.420 -42.983 1.00 74.94 86 ALA A C 1
ATOM 611 O O . ALA A 1 86 ? 30.431 -32.956 -42.224 1.00 74.94 86 ALA A O 1
ATOM 612 N N . ALA A 1 87 ? 29.723 -33.386 -44.312 1.00 77.25 87 ALA A N 1
ATOM 613 C CA . ALA A 1 87 ? 30.884 -32.809 -44.985 1.00 77.25 87 ALA A CA 1
ATOM 614 C C . ALA A 1 87 ? 30.999 -31.297 -44.732 1.00 77.25 87 ALA A C 1
ATOM 616 O O . ALA A 1 87 ? 32.059 -30.827 -44.323 1.00 77.25 87 ALA A O 1
ATOM 617 N N . ALA A 1 88 ? 29.903 -30.545 -44.879 1.00 75.81 88 ALA A N 1
ATOM 618 C CA . ALA A 1 88 ? 29.881 -29.108 -44.606 1.00 75.81 88 ALA A CA 1
ATOM 619 C C . ALA A 1 88 ? 30.197 -28.794 -43.133 1.00 75.81 88 ALA A C 1
ATOM 621 O O . ALA A 1 88 ? 30.967 -27.878 -42.837 1.00 75.81 88 ALA A O 1
ATOM 622 N N . PHE A 1 89 ? 29.651 -29.587 -42.204 1.00 77.62 89 PHE A N 1
ATOM 623 C CA . PHE A 1 89 ? 29.948 -29.460 -40.779 1.00 77.62 89 PHE A CA 1
ATOM 624 C C . PHE A 1 89 ? 31.423 -29.758 -40.469 1.00 77.62 89 PHE A C 1
ATOM 626 O O . PHE A 1 89 ? 32.050 -29.007 -39.724 1.00 77.62 89 PHE A O 1
ATOM 633 N N . ARG A 1 90 ? 32.008 -30.790 -41.093 1.00 78.75 90 ARG A N 1
ATOM 634 C CA . ARG A 1 90 ? 33.436 -31.125 -40.968 1.00 78.75 90 ARG A CA 1
ATOM 635 C C . ARG A 1 90 ? 34.329 -30.001 -41.492 1.00 78.75 90 ARG A C 1
ATOM 637 O O . ARG A 1 90 ? 35.254 -29.603 -40.795 1.00 78.75 90 ARG A O 1
ATOM 644 N N . THR A 1 91 ? 34.048 -29.456 -42.677 1.00 78.88 91 THR A N 1
ATOM 645 C CA . THR A 1 91 ? 34.818 -28.332 -43.239 1.00 78.88 91 THR A CA 1
ATOM 646 C C . THR A 1 91 ? 34.778 -27.111 -42.326 1.00 78.88 91 THR A C 1
ATOM 648 O O . THR A 1 91 ? 35.798 -26.450 -42.143 1.00 78.88 91 THR A O 1
ATOM 651 N N . LYS A 1 92 ? 33.620 -26.832 -41.718 1.00 80.25 92 LYS A N 1
ATOM 652 C CA . LYS A 1 92 ? 33.485 -25.746 -40.748 1.00 80.25 92 LYS A CA 1
ATOM 653 C C . LYS A 1 92 ? 34.328 -25.996 -39.493 1.00 80.25 92 LYS A C 1
ATOM 655 O O . LYS A 1 92 ? 35.104 -25.127 -39.124 1.00 80.25 92 LYS A O 1
ATOM 660 N N . LEU A 1 93 ? 34.231 -27.188 -38.900 1.00 74.88 93 LEU A N 1
ATOM 661 C CA . LEU A 1 93 ? 35.024 -27.582 -37.727 1.00 74.88 93 LEU A CA 1
ATOM 662 C C . LEU A 1 93 ? 36.533 -27.459 -37.963 1.00 74.88 93 LEU A C 1
ATOM 664 O O . LEU A 1 93 ? 37.245 -26.990 -37.085 1.00 74.88 93 LEU A O 1
ATOM 668 N N . LEU A 1 94 ? 37.020 -27.852 -39.143 1.00 79.12 94 LEU A N 1
ATOM 669 C CA . LEU A 1 94 ? 38.438 -27.719 -39.487 1.00 79.12 94 LEU A CA 1
ATOM 670 C C . LEU A 1 94 ? 38.858 -26.248 -39.568 1.00 79.12 94 LEU A C 1
ATOM 672 O O . LEU A 1 94 ? 39.858 -25.865 -38.975 1.00 79.12 94 LEU A O 1
ATOM 676 N N . LYS A 1 95 ? 38.055 -25.407 -40.229 1.00 79.75 95 LYS A N 1
ATOM 677 C CA . LYS A 1 95 ? 38.334 -23.971 -40.344 1.00 79.75 95 LYS A CA 1
ATOM 678 C C . LYS A 1 95 ? 38.329 -23.265 -38.984 1.00 79.75 95 LYS A C 1
ATOM 680 O O . LYS A 1 95 ? 39.206 -22.445 -38.721 1.00 79.75 95 LYS A O 1
ATOM 685 N N . ASP A 1 96 ? 37.342 -23.570 -38.146 1.00 77.44 96 ASP A N 1
ATOM 686 C CA . ASP A 1 96 ? 37.213 -22.982 -36.811 1.00 77.44 96 ASP A CA 1
ATOM 687 C C . ASP A 1 96 ? 38.347 -23.490 -35.891 1.00 77.44 96 ASP A C 1
ATOM 689 O O . ASP A 1 96 ? 38.940 -22.711 -35.143 1.00 77.44 96 ASP A O 1
ATOM 693 N N . GLY A 1 97 ? 38.734 -24.765 -36.023 1.00 81.81 97 GLY A N 1
ATOM 694 C CA . GLY A 1 97 ? 39.888 -25.355 -35.346 1.00 81.81 97 GLY A CA 1
ATOM 695 C C . GLY A 1 97 ? 41.224 -24.718 -35.738 1.00 81.81 97 GLY A C 1
ATOM 696 O O . GLY A 1 97 ? 42.006 -24.369 -34.855 1.00 81.81 97 GLY A O 1
ATOM 697 N N . ASP A 1 98 ? 41.470 -24.501 -37.031 1.00 78.69 98 ASP A N 1
ATOM 698 C CA . ASP A 1 98 ? 42.686 -23.842 -37.531 1.00 78.69 98 ASP A CA 1
ATOM 699 C C . ASP A 1 98 ? 42.801 -22.397 -37.025 1.00 78.69 98 ASP A C 1
ATOM 701 O O . ASP A 1 98 ? 43.879 -21.958 -36.613 1.00 78.69 98 ASP A O 1
ATOM 705 N N . ALA A 1 99 ? 41.686 -21.658 -37.008 1.00 73.00 99 ALA A N 1
ATOM 706 C CA . ALA A 1 99 ? 41.638 -20.304 -36.461 1.00 73.00 99 ALA A CA 1
ATOM 707 C C . ALA A 1 99 ? 41.962 -20.290 -34.957 1.00 73.00 99 ALA A C 1
ATOM 709 O O . ALA A 1 99 ? 42.778 -19.484 -34.508 1.00 73.00 99 ALA A O 1
ATOM 710 N N . LEU A 1 100 ? 41.395 -21.230 -34.194 1.00 75.81 100 LEU A N 1
ATOM 711 C CA . LEU A 1 100 ? 41.672 -21.380 -32.766 1.00 75.81 100 LEU A CA 1
ATOM 712 C C . LEU A 1 100 ? 43.154 -21.686 -32.496 1.00 75.81 100 LEU A C 1
ATOM 714 O O . LEU A 1 100 ? 43.755 -21.118 -31.583 1.00 75.81 100 LEU A O 1
ATOM 718 N N . MET A 1 101 ? 43.765 -22.554 -33.308 1.00 79.62 101 MET A N 1
ATOM 719 C CA . MET A 1 101 ? 45.188 -22.884 -33.197 1.00 79.62 101 MET A CA 1
ATOM 720 C C . MET A 1 101 ? 46.096 -21.697 -33.542 1.00 79.62 101 MET A C 1
ATOM 722 O O . MET A 1 101 ? 47.140 -21.522 -32.909 1.00 79.62 101 MET A O 1
ATOM 726 N N . ALA A 1 102 ? 45.696 -20.852 -34.495 1.00 75.94 102 ALA A N 1
ATOM 727 C CA . ALA A 1 102 ? 46.408 -19.616 -34.808 1.00 75.94 102 ALA A CA 1
ATOM 728 C C . ALA A 1 102 ? 46.366 -18.617 -33.637 1.00 75.94 102 ALA A C 1
ATOM 730 O O . ALA A 1 102 ? 47.402 -18.044 -33.287 1.00 75.94 102 ALA A O 1
ATOM 731 N N . ASP A 1 103 ? 45.213 -18.464 -32.978 1.00 70.12 103 ASP A N 1
ATOM 732 C CA . ASP A 1 103 ? 45.078 -17.625 -31.781 1.00 70.12 103 ASP A CA 1
ATOM 733 C C . ASP A 1 103 ? 45.936 -18.160 -30.624 1.00 70.12 103 ASP A C 1
ATOM 735 O O . ASP A 1 103 ? 46.669 -17.405 -29.977 1.00 70.12 103 ASP A O 1
ATOM 739 N N . ILE A 1 104 ? 45.918 -19.478 -30.397 1.00 73.94 104 ILE A N 1
ATOM 740 C CA . ILE A 1 104 ? 46.779 -20.161 -29.419 1.00 73.94 104 ILE A CA 1
ATOM 741 C C . ILE A 1 104 ? 48.264 -19.890 -29.689 1.00 73.94 104 ILE A C 1
ATOM 743 O O . ILE A 1 104 ? 49.010 -19.546 -28.766 1.00 73.94 104 ILE A O 1
ATOM 747 N N . ALA A 1 105 ? 48.701 -20.000 -30.944 1.00 75.06 105 ALA A N 1
ATOM 748 C CA . ALA A 1 105 ? 50.075 -19.703 -31.334 1.00 75.06 105 ALA A CA 1
ATOM 749 C C . ALA A 1 105 ? 50.439 -18.228 -31.079 1.00 75.06 105 ALA A C 1
ATOM 751 O O . ALA A 1 105 ? 51.532 -17.948 -30.578 1.00 75.06 105 ALA A O 1
ATOM 752 N N . ALA A 1 106 ? 49.521 -17.294 -31.349 1.00 72.25 106 ALA A N 1
ATOM 753 C CA . ALA A 1 106 ? 49.711 -15.872 -31.066 1.00 72.25 106 ALA A CA 1
ATOM 754 C C . ALA A 1 106 ? 49.850 -15.592 -29.558 1.00 72.25 106 ALA A C 1
ATOM 756 O O . ALA A 1 106 ? 50.749 -14.852 -29.156 1.00 72.25 106 ALA A O 1
ATOM 757 N N . MET A 1 107 ? 49.037 -16.235 -28.711 1.00 72.19 107 MET A N 1
ATOM 758 C CA . MET A 1 107 ? 49.149 -16.129 -27.246 1.00 72.19 107 MET A CA 1
ATOM 759 C C . MET A 1 107 ? 50.457 -16.713 -26.705 1.00 72.19 107 MET A C 1
ATOM 761 O O . MET A 1 107 ? 51.042 -16.172 -25.762 1.00 72.19 107 MET A O 1
ATOM 765 N N . ARG A 1 108 ? 50.946 -17.804 -27.305 1.00 77.94 108 ARG A N 1
ATOM 766 C CA . ARG A 1 108 ? 52.251 -18.386 -26.964 1.00 77.94 108 ARG A CA 1
ATOM 767 C C . ARG A 1 108 ? 53.389 -17.435 -27.329 1.00 77.94 108 ARG A C 1
ATOM 769 O O . ARG A 1 108 ? 54.294 -17.234 -26.524 1.00 77.94 108 ARG A O 1
ATOM 776 N N . ALA A 1 109 ? 53.317 -16.814 -28.507 1.00 73.19 109 ALA A N 1
ATOM 777 C CA . ALA A 1 109 ? 54.293 -15.827 -28.963 1.00 73.19 109 ALA A CA 1
ATOM 778 C C . ALA A 1 109 ? 54.298 -14.550 -28.103 1.00 73.19 109 ALA A C 1
ATOM 780 O O . ALA A 1 109 ? 55.347 -13.932 -27.940 1.00 73.19 109 ALA A O 1
ATOM 781 N N . SER A 1 110 ? 53.155 -14.171 -27.518 1.00 72.75 110 SER A N 1
ATOM 782 C CA . SER A 1 110 ? 53.049 -13.019 -26.616 1.00 72.75 110 SER A CA 1
ATOM 783 C C . SER A 1 110 ? 53.417 -13.324 -25.158 1.00 72.75 110 SER A C 1
ATOM 785 O O . SER A 1 110 ? 53.310 -12.435 -24.319 1.00 72.75 110 SER A O 1
ATOM 787 N N . GLY A 1 111 ? 53.807 -14.563 -24.830 1.00 79.50 111 GLY A N 1
ATOM 788 C CA . GLY A 1 111 ? 54.136 -14.971 -23.460 1.00 79.50 111 GLY A CA 1
ATOM 789 C C . GLY A 1 111 ? 52.933 -15.071 -22.511 1.00 79.50 111 GLY A C 1
ATOM 790 O O . GLY A 1 111 ? 53.130 -15.167 -21.306 1.00 79.50 111 GLY A O 1
ATOM 791 N N . CYS A 1 112 ? 51.697 -15.075 -23.027 1.00 70.44 112 CYS A N 1
ATOM 792 C CA . CYS A 1 112 ? 50.465 -15.134 -22.221 1.00 70.44 112 CYS A CA 1
ATOM 793 C C . CYS A 1 112 ? 50.010 -16.572 -21.890 1.00 70.44 112 CYS A C 1
ATOM 795 O O . CYS A 1 112 ? 48.891 -16.756 -21.414 1.00 70.44 112 CYS A O 1
ATOM 797 N N . MET A 1 113 ? 50.824 -17.605 -22.146 1.00 71.69 113 MET A N 1
ATOM 798 C CA . MET A 1 113 ? 50.488 -18.983 -21.764 1.00 71.69 113 MET A CA 1
ATOM 799 C C . MET A 1 113 ? 51.163 -19.393 -20.447 1.00 71.69 113 MET A C 1
ATOM 801 O O . MET A 1 113 ? 52.392 -19.360 -20.380 1.00 71.69 113 MET A O 1
ATOM 805 N N . PRO A 1 114 ? 50.408 -19.857 -19.430 1.00 57.38 114 PRO A N 1
ATOM 806 C CA . PRO A 1 114 ? 50.996 -20.485 -18.251 1.00 57.38 114 PRO A CA 1
ATOM 807 C C . PRO A 1 114 ? 51.634 -21.828 -18.642 1.00 57.38 114 PRO A C 1
ATOM 809 O O . PRO A 1 114 ? 51.021 -22.626 -19.357 1.00 57.38 114 PRO A O 1
ATOM 812 N N . GLY A 1 115 ? 52.865 -22.069 -18.184 1.00 63.69 115 GLY A N 1
ATOM 813 C CA . GLY A 1 115 ? 53.734 -23.157 -18.653 1.00 63.69 115 GLY A CA 1
ATOM 814 C C . GLY A 1 115 ? 53.279 -24.583 -18.315 1.00 63.69 115 GLY A C 1
ATOM 815 O O . GLY A 1 115 ? 53.828 -25.534 -18.866 1.00 63.69 115 GLY A O 1
ATOM 816 N N . ASP A 1 116 ? 52.276 -24.745 -17.447 1.00 57.94 116 ASP A N 1
ATOM 817 C CA . ASP A 1 116 ? 52.180 -25.969 -16.647 1.00 57.94 116 ASP A CA 1
ATOM 818 C C . ASP A 1 116 ? 50.802 -26.651 -16.752 1.00 57.94 116 ASP A C 1
ATOM 820 O O . ASP A 1 116 ? 50.712 -27.872 -16.685 1.00 57.94 116 ASP A O 1
ATOM 824 N N . ALA A 1 117 ? 49.715 -25.892 -16.946 1.00 48.72 117 ALA A N 1
ATOM 825 C CA . ALA A 1 117 ? 48.343 -26.407 -16.797 1.00 48.72 117 ALA A CA 1
ATOM 826 C C . ALA A 1 117 ? 47.570 -26.613 -18.117 1.00 48.72 117 ALA A C 1
ATOM 828 O O . ALA A 1 117 ? 46.457 -27.131 -18.101 1.00 48.72 117 ALA A O 1
ATOM 829 N N . SER A 1 118 ? 48.133 -26.214 -19.263 1.00 56.78 118 SER A N 1
ATOM 830 C CA . SER A 1 118 ? 47.431 -26.212 -20.559 1.00 56.78 118 SER A CA 1
ATOM 831 C C . SER A 1 118 ? 47.965 -27.228 -21.574 1.00 56.78 118 SER A C 1
ATOM 833 O O . SER A 1 118 ? 47.292 -27.490 -22.572 1.00 56.78 118 SER A O 1
ATOM 835 N N . SER A 1 119 ? 49.130 -27.843 -21.332 1.00 65.50 119 SER A N 1
ATOM 836 C CA . SER A 1 119 ? 49.774 -28.683 -22.350 1.00 65.50 119 SER A CA 1
ATOM 837 C C . SER A 1 119 ? 48.958 -29.934 -22.668 1.00 65.50 119 SER A C 1
ATOM 839 O O . SER A 1 119 ? 48.792 -30.248 -23.838 1.00 65.50 119 SER A O 1
ATOM 841 N N . GLU A 1 120 ? 48.368 -30.605 -21.678 1.00 70.75 120 GLU A N 1
ATOM 842 C CA . GLU A 1 120 ? 47.651 -31.865 -21.902 1.00 70.75 120 GLU A CA 1
ATOM 843 C C . GLU A 1 120 ? 46.334 -31.660 -22.665 1.00 70.75 120 GLU A C 1
ATOM 845 O O . GLU A 1 120 ? 46.046 -32.389 -23.614 1.00 70.75 120 GLU A O 1
ATOM 850 N N . THR A 1 121 ? 45.566 -30.617 -22.329 1.00 69.38 121 THR A N 1
ATOM 851 C CA . THR A 1 121 ? 44.297 -30.311 -23.021 1.00 69.38 121 THR A CA 1
ATOM 852 C C . THR A 1 121 ? 44.549 -29.810 -24.443 1.00 69.38 121 THR A C 1
ATOM 854 O O . THR A 1 121 ? 43.857 -30.228 -25.369 1.00 69.38 121 THR A O 1
ATOM 857 N N . LEU A 1 122 ? 45.576 -28.973 -24.641 1.00 72.81 122 LEU A N 1
ATOM 858 C CA . LEU A 1 122 ? 45.981 -28.502 -25.968 1.00 72.81 122 LEU A CA 1
ATOM 859 C C . LEU A 1 122 ? 46.537 -29.635 -26.827 1.00 72.81 122 LEU A C 1
ATOM 861 O O . LEU A 1 122 ? 46.135 -29.765 -27.973 1.00 72.81 122 LEU A O 1
ATOM 865 N N . THR A 1 123 ? 47.380 -30.502 -26.263 1.00 78.00 123 THR A N 1
ATOM 866 C CA . THR A 1 123 ? 47.922 -31.669 -26.979 1.00 78.00 123 THR A CA 1
ATOM 867 C C . THR A 1 123 ? 46.801 -32.636 -27.358 1.00 78.00 123 THR A C 1
ATOM 869 O O . THR A 1 123 ? 46.784 -33.162 -28.468 1.00 78.00 123 THR A O 1
ATOM 872 N N . THR A 1 124 ? 45.824 -32.839 -26.468 1.00 75.25 124 THR A N 1
ATOM 873 C CA . THR A 1 124 ? 44.643 -33.672 -26.744 1.00 75.25 124 THR A CA 1
ATOM 874 C C . THR A 1 124 ? 43.782 -33.067 -27.855 1.00 75.25 124 THR A C 1
ATOM 876 O O . THR A 1 124 ? 43.313 -33.790 -28.732 1.00 75.25 124 THR A O 1
ATOM 879 N N . TYR A 1 125 ? 43.600 -31.744 -27.861 1.00 73.25 125 TYR A N 1
ATOM 880 C CA . TYR A 1 125 ? 42.846 -31.042 -28.898 1.00 73.25 125 TYR A CA 1
ATOM 881 C C . TYR A 1 125 ? 43.576 -31.029 -30.253 1.00 73.25 125 TYR A C 1
ATOM 883 O O . TYR A 1 125 ? 42.969 -31.345 -31.274 1.00 73.25 125 TYR A O 1
ATOM 891 N N . GLU A 1 126 ? 44.884 -30.760 -30.266 1.00 77.38 126 GLU A N 1
ATOM 892 C CA . GLU A 1 126 ? 45.746 -30.847 -31.452 1.00 77.38 126 GLU A CA 1
ATOM 893 C C . GLU A 1 126 ? 45.735 -32.259 -32.054 1.00 77.38 126 GLU A C 1
ATOM 895 O O . GLU A 1 126 ? 45.590 -32.421 -33.268 1.00 77.38 126 GLU A O 1
ATOM 900 N N . ALA A 1 127 ? 45.833 -33.295 -31.213 1.00 77.31 127 ALA A N 1
ATOM 901 C CA . ALA A 1 127 ? 45.732 -34.685 -31.646 1.00 77.31 127 ALA A CA 1
ATOM 902 C C . ALA A 1 127 ? 44.348 -34.995 -32.240 1.00 77.31 127 ALA A C 1
ATOM 904 O O . ALA A 1 127 ? 44.263 -35.613 -33.300 1.00 77.31 127 ALA A O 1
ATOM 905 N N . ALA A 1 128 ? 43.272 -34.509 -31.613 1.00 71.94 128 ALA A N 1
ATOM 906 C CA . ALA A 1 128 ? 41.909 -34.701 -32.100 1.00 71.94 128 ALA A CA 1
ATOM 907 C C . ALA A 1 128 ? 41.644 -33.976 -33.436 1.00 71.94 128 ALA A C 1
ATOM 909 O O . ALA A 1 128 ? 41.002 -34.548 -34.316 1.00 71.94 128 ALA A O 1
ATOM 910 N N . LEU A 1 129 ? 42.170 -32.759 -33.630 1.00 73.50 129 LEU A N 1
ATOM 911 C CA . LEU A 1 129 ? 42.113 -32.045 -34.914 1.00 73.50 129 LEU A CA 1
ATOM 912 C C . LEU A 1 129 ? 42.899 -32.783 -36.004 1.00 73.50 129 LEU A C 1
ATOM 914 O O . LEU A 1 129 ? 42.414 -32.937 -37.126 1.00 73.50 129 LEU A O 1
ATOM 918 N N . LYS A 1 130 ? 44.086 -33.301 -35.673 1.00 78.56 130 LYS A N 1
ATOM 919 C CA . LYS A 1 130 ? 44.902 -34.098 -36.598 1.00 78.56 130 LYS A CA 1
ATOM 920 C C . LYS A 1 130 ? 44.201 -35.398 -37.010 1.00 78.56 130 LYS A C 1
ATOM 922 O O . LYS A 1 130 ? 44.232 -35.758 -38.186 1.00 78.56 130 LYS A O 1
ATOM 927 N N . ASP A 1 131 ? 43.520 -36.063 -36.079 1.00 75.25 131 ASP A N 1
ATOM 928 C CA . ASP A 1 131 ? 42.694 -37.242 -36.367 1.00 75.25 131 ASP A CA 1
ATOM 929 C C . ASP A 1 131 ? 41.448 -36.895 -37.204 1.00 75.25 131 ASP A C 1
ATOM 931 O O . ASP A 1 131 ? 41.060 -37.675 -38.078 1.00 75.25 131 ASP A O 1
ATOM 935 N N . LEU A 1 132 ? 40.858 -35.707 -37.012 1.00 72.44 132 LEU A N 1
ATOM 936 C CA . LEU A 1 132 ? 39.744 -35.211 -37.830 1.00 72.44 132 LEU A CA 1
ATOM 937 C C . LEU A 1 132 ? 40.181 -34.910 -39.276 1.00 72.44 132 LEU A C 1
ATOM 939 O O . LEU A 1 132 ? 39.430 -35.182 -40.221 1.00 72.44 132 LEU A O 1
ATOM 943 N N . HIS A 1 133 ? 41.406 -34.412 -39.475 1.00 72.00 133 HIS A N 1
ATOM 944 C CA . HIS A 1 133 ? 42.030 -34.315 -40.800 1.00 72.00 133 HIS A CA 1
ATOM 945 C C . HIS A 1 133 ? 42.276 -35.698 -41.425 1.00 72.00 133 HIS A C 1
ATOM 947 O O . HIS A 1 133 ? 42.118 -35.847 -42.635 1.00 72.00 133 HIS A O 1
ATOM 953 N N . ALA A 1 134 ? 42.588 -36.712 -40.612 1.00 74.31 134 ALA A N 1
ATOM 954 C CA . ALA A 1 134 ? 42.875 -38.084 -41.044 1.00 74.31 134 ALA A CA 1
ATOM 955 C C . ALA A 1 134 ? 41.632 -38.981 -41.260 1.00 74.31 134 ALA A C 1
ATOM 957 O O . ALA A 1 134 ? 41.780 -40.189 -41.421 1.00 74.31 134 ALA A O 1
ATOM 958 N N . GLU A 1 135 ? 40.424 -38.402 -41.290 1.00 63.72 135 GLU A N 1
ATOM 959 C CA . GLU A 1 135 ? 39.161 -39.077 -41.651 1.00 63.72 135 GLU A CA 1
ATOM 960 C C . GLU A 1 135 ? 38.723 -40.203 -40.697 1.00 63.72 135 GLU A C 1
ATOM 962 O O . GLU A 1 135 ? 38.155 -41.211 -41.108 1.00 63.72 135 GLU A O 1
ATOM 967 N N . LYS A 1 136 ? 38.948 -40.019 -39.391 1.00 56.19 136 LYS A N 1
ATOM 968 C CA . LYS A 1 136 ? 38.407 -40.901 -38.342 1.00 56.19 136 LYS A CA 1
ATOM 969 C C . LYS A 1 136 ? 37.149 -40.300 -37.695 1.00 56.19 136 LYS A C 1
ATOM 971 O O . LYS A 1 136 ? 37.025 -39.081 -37.586 1.00 56.19 136 LYS A O 1
ATOM 976 N N . ASP A 1 137 ? 36.224 -41.154 -37.243 1.00 56.22 137 ASP A N 1
ATOM 977 C CA . ASP A 1 137 ? 34.904 -40.810 -36.667 1.00 56.22 137 ASP A CA 1
ATOM 978 C C . ASP A 1 137 ? 34.960 -40.125 -35.272 1.00 56.22 137 ASP A C 1
ATOM 980 O O . ASP A 1 137 ? 34.269 -40.515 -34.330 1.00 56.22 137 ASP A O 1
ATOM 984 N N . THR A 1 138 ? 35.776 -39.083 -35.087 1.00 61.28 138 THR A N 1
ATOM 985 C CA . THR A 1 138 ? 36.032 -38.422 -33.785 1.00 61.28 138 THR A CA 1
ATOM 986 C C . THR A 1 138 ? 35.424 -37.019 -33.650 1.00 61.28 138 THR A C 1
ATOM 988 O O . THR A 1 138 ? 35.894 -36.188 -32.873 1.00 61.28 138 THR A O 1
ATOM 991 N N . ILE A 1 139 ? 34.302 -36.750 -34.325 1.00 60.75 139 ILE A N 1
ATOM 992 C CA . ILE A 1 139 ? 33.621 -35.436 -34.310 1.00 60.75 139 ILE A CA 1
ATOM 993 C C . ILE A 1 139 ? 33.212 -34.993 -32.888 1.00 60.75 139 ILE A C 1
ATOM 995 O O . ILE A 1 139 ? 33.313 -33.818 -32.535 1.00 60.75 139 ILE A O 1
ATOM 999 N N . LYS A 1 140 ? 32.771 -35.930 -32.036 1.00 62.25 140 LYS A N 1
ATOM 1000 C CA . LYS A 1 140 ? 32.273 -35.613 -30.684 1.00 62.25 140 LYS A CA 1
ATOM 1001 C C . LYS A 1 140 ? 33.383 -35.161 -29.723 1.00 62.25 140 LYS A C 1
ATOM 1003 O O . LYS A 1 140 ? 33.129 -34.303 -28.880 1.00 62.25 140 LYS A O 1
ATOM 1008 N N . ALA A 1 141 ? 34.590 -35.715 -29.857 1.00 62.66 141 ALA A N 1
ATOM 1009 C CA . ALA A 1 141 ? 35.734 -35.376 -29.009 1.00 62.66 141 ALA A CA 1
ATOM 1010 C C . ALA A 1 141 ? 36.285 -33.980 -29.339 1.00 62.66 141 ALA A C 1
ATOM 1012 O O . ALA A 1 141 ? 36.527 -33.192 -28.427 1.00 62.66 141 ALA A O 1
ATOM 1013 N N . VAL A 1 142 ? 36.380 -33.642 -30.632 1.00 62.34 142 VAL A N 1
ATOM 1014 C CA . VAL A 1 142 ? 36.811 -32.310 -31.093 1.00 62.34 142 VAL A CA 1
ATOM 1015 C C . VAL A 1 142 ? 35.851 -31.233 -30.597 1.00 62.34 142 VAL A C 1
ATOM 1017 O O . VAL A 1 142 ? 36.290 -30.258 -30.005 1.00 62.34 142 VAL A O 1
ATOM 1020 N N . TYR A 1 143 ? 34.539 -31.443 -30.734 1.00 63.12 143 TYR A N 1
ATOM 1021 C CA . TYR A 1 143 ? 33.549 -30.449 -30.310 1.00 63.12 143 TYR A CA 1
ATOM 1022 C C . TYR A 1 143 ? 33.546 -30.193 -28.791 1.00 63.12 143 TYR A C 1
ATOM 1024 O O . TYR A 1 143 ? 33.350 -29.064 -28.337 1.00 63.12 143 TYR A O 1
ATOM 1032 N N . GLN A 1 144 ? 33.746 -31.236 -27.976 1.00 67.06 144 GLN A N 1
ATOM 1033 C CA . GLN A 1 144 ? 33.842 -31.067 -26.523 1.00 67.06 144 GLN A CA 1
ATOM 1034 C C . GLN A 1 144 ? 35.163 -30.406 -26.105 1.00 67.06 144 GLN A C 1
ATOM 1036 O O . GLN A 1 144 ? 35.137 -29.535 -25.234 1.00 67.06 144 GLN A O 1
ATOM 1041 N N . GLY A 1 145 ? 36.276 -30.751 -26.761 1.00 66.75 145 GLY A N 1
ATOM 1042 C CA . GLY A 1 145 ? 37.570 -30.097 -26.557 1.00 66.75 145 GLY A CA 1
ATOM 1043 C C . GLY A 1 145 ? 37.564 -28.625 -26.977 1.00 66.75 145 GLY A C 1
ATOM 1044 O O . GLY A 1 145 ? 38.040 -27.774 -26.234 1.00 66.75 145 GLY A O 1
ATOM 1045 N N . GLU A 1 146 ? 36.936 -28.291 -28.105 1.00 66.31 146 GLU A N 1
ATOM 1046 C CA . GLU A 1 146 ? 36.797 -26.913 -28.591 1.00 66.31 146 GLU A CA 1
ATOM 1047 C C . GLU A 1 146 ? 36.056 -26.043 -27.567 1.00 66.31 146 GLU A C 1
ATOM 1049 O O . GLU A 1 146 ? 36.486 -24.934 -27.253 1.00 66.31 146 GLU A O 1
ATOM 1054 N N . LYS A 1 147 ? 34.972 -26.560 -26.972 1.00 65.81 147 LYS A N 1
ATOM 1055 C CA . LYS A 1 147 ? 34.231 -25.853 -25.918 1.00 65.81 147 LYS A CA 1
ATOM 1056 C C . LYS A 1 147 ? 35.057 -25.631 -24.655 1.00 65.81 147 LYS A C 1
ATOM 1058 O O . LYS A 1 147 ? 34.997 -24.536 -24.094 1.00 65.81 147 LYS A O 1
ATOM 1063 N N . SER A 1 148 ? 35.808 -26.634 -24.194 1.00 66.00 148 SER A N 1
ATOM 1064 C CA . SER A 1 148 ? 36.644 -26.477 -22.998 1.00 66.00 148 SER A CA 1
ATOM 1065 C C . SER A 1 148 ? 37.803 -25.514 -23.246 1.00 66.00 148 SER A C 1
ATOM 1067 O O . SER A 1 148 ? 38.065 -24.657 -22.404 1.00 66.00 148 SER A O 1
ATOM 1069 N N . VAL A 1 149 ? 38.445 -25.598 -24.417 1.00 63.44 149 VAL A N 1
ATOM 1070 C CA . VAL A 1 149 ? 39.546 -24.713 -24.815 1.00 63.44 149 VAL A CA 1
ATOM 1071 C C . VAL A 1 149 ? 39.045 -23.281 -24.987 1.00 63.44 149 VAL A C 1
ATOM 1073 O O . VAL A 1 149 ? 39.624 -22.382 -24.394 1.00 63.44 149 VAL A O 1
ATOM 1076 N N . ASN A 1 150 ? 37.926 -23.046 -25.679 1.00 61.31 150 ASN A N 1
ATOM 1077 C CA . ASN A 1 150 ? 37.350 -21.703 -25.819 1.00 61.31 150 ASN A CA 1
ATOM 1078 C C . ASN A 1 150 ? 36.916 -21.098 -24.477 1.00 61.31 150 ASN A C 1
ATOM 1080 O O . ASN A 1 150 ? 37.103 -19.905 -24.240 1.00 61.31 150 ASN A O 1
ATOM 1084 N N . SER A 1 151 ? 36.343 -21.901 -23.577 1.00 66.25 151 SER A N 1
ATOM 1085 C CA . SER A 1 151 ? 35.987 -21.432 -22.234 1.00 66.25 151 SER A CA 1
ATOM 1086 C C . SER A 1 151 ? 37.225 -21.049 -21.422 1.00 66.25 151 SER A C 1
ATOM 1088 O O . SER A 1 151 ? 37.216 -20.023 -20.743 1.00 66.25 151 SER A O 1
ATOM 1090 N N . TRP A 1 152 ? 38.282 -21.861 -21.489 1.00 67.19 152 TRP A N 1
ATOM 1091 C CA . TRP A 1 152 ? 39.544 -21.599 -20.801 1.00 67.19 152 TRP A CA 1
ATOM 1092 C C . TRP A 1 152 ? 40.270 -20.384 -21.387 1.00 67.19 152 TRP A C 1
ATOM 1094 O O . TRP A 1 152 ? 40.669 -19.496 -20.640 1.00 67.19 152 TRP A O 1
ATOM 1104 N N . LEU A 1 153 ? 40.352 -20.286 -22.717 1.00 59.00 153 LEU A N 1
ATOM 1105 C CA . LEU A 1 153 ? 40.949 -19.155 -23.420 1.00 59.00 153 LEU A CA 1
ATOM 1106 C C . LEU A 1 153 ? 40.248 -17.850 -23.077 1.00 59.00 153 LEU A C 1
ATOM 1108 O O . LEU A 1 153 ? 40.917 -16.885 -22.739 1.00 59.00 153 LEU A O 1
ATOM 1112 N N . ASN A 1 154 ? 38.916 -17.811 -23.072 1.00 62.47 154 ASN A N 1
ATOM 1113 C CA . ASN A 1 154 ? 38.198 -16.597 -22.686 1.00 62.47 154 ASN A CA 1
ATOM 1114 C C . ASN A 1 154 ? 38.483 -16.180 -21.233 1.00 62.47 154 ASN A C 1
ATOM 1116 O O . ASN A 1 154 ? 38.629 -14.988 -20.959 1.00 62.47 154 ASN A O 1
ATOM 1120 N N . ALA A 1 155 ? 38.608 -17.140 -20.311 1.00 61.62 155 ALA A N 1
ATOM 1121 C CA . ALA A 1 155 ? 38.934 -16.863 -18.915 1.00 61.62 155 ALA A CA 1
ATOM 1122 C C . ALA A 1 155 ? 40.381 -16.363 -18.747 1.00 61.62 155 ALA A C 1
ATOM 1124 O O . ALA A 1 155 ? 40.596 -15.301 -18.161 1.00 61.62 155 ALA A O 1
ATOM 1125 N N . GLU A 1 156 ? 41.367 -17.055 -19.316 1.00 61.16 156 GLU A N 1
ATOM 1126 C CA . GLU A 1 156 ? 42.784 -16.729 -19.113 1.00 61.16 156 GLU A CA 1
ATOM 1127 C C . GLU A 1 156 ? 43.233 -15.527 -19.959 1.00 61.16 156 GLU A C 1
ATOM 1129 O O . GLU A 1 156 ? 43.989 -14.677 -19.488 1.00 61.16 156 GLU A O 1
ATOM 1134 N N . TYR A 1 157 ? 42.683 -15.364 -21.166 1.00 53.69 157 TYR A N 1
ATOM 1135 C CA . TYR A 1 157 ? 42.905 -14.182 -22.002 1.00 53.69 157 TYR A CA 1
ATOM 1136 C C . TYR A 1 157 ? 42.339 -12.918 -21.348 1.00 53.69 157 TYR A C 1
ATOM 1138 O O . TYR A 1 157 ? 42.963 -11.857 -21.408 1.00 53.69 157 TYR A O 1
ATOM 1146 N N . SER A 1 158 ? 41.194 -13.017 -20.657 1.00 56.12 158 SER A N 1
ATOM 1147 C CA . SER A 1 158 ? 40.653 -11.893 -19.883 1.00 56.12 158 SER A CA 1
ATOM 1148 C C . SER A 1 158 ? 41.572 -11.497 -18.722 1.00 56.12 158 SER A C 1
ATOM 1150 O O . SER A 1 158 ? 41.749 -10.306 -18.464 1.00 56.12 158 SER A O 1
ATOM 1152 N N . LYS A 1 159 ? 42.230 -12.477 -18.093 1.00 58.84 159 LYS A N 1
ATOM 1153 C CA . LYS A 1 159 ? 43.160 -12.288 -16.977 1.00 58.84 159 LYS A CA 1
ATOM 1154 C C . LYS A 1 159 ? 44.508 -11.710 -17.429 1.00 58.84 159 LYS A C 1
ATOM 1156 O O . LYS A 1 159 ? 44.916 -10.687 -16.883 1.00 58.84 159 LYS A O 1
ATOM 1161 N N . CYS A 1 160 ? 45.126 -12.253 -18.489 1.00 51.69 160 CYS A N 1
ATOM 1162 C CA . CYS A 1 160 ? 46.364 -11.703 -19.073 1.00 51.69 160 CYS A CA 1
ATOM 1163 C C . CYS A 1 160 ? 46.138 -10.260 -19.558 1.00 51.69 160 CYS A C 1
ATOM 1165 O O . CYS A 1 160 ? 46.957 -9.375 -19.313 1.00 51.69 160 CYS A O 1
ATOM 1167 N N . ARG A 1 161 ? 44.980 -9.981 -20.181 1.00 56.91 161 ARG A N 1
ATOM 1168 C CA . ARG A 1 161 ? 44.605 -8.631 -20.628 1.00 56.91 161 ARG A CA 1
ATOM 1169 C C . ARG A 1 161 ? 44.396 -7.670 -19.452 1.00 56.91 161 ARG A C 1
ATOM 1171 O O . ARG A 1 161 ? 44.752 -6.502 -19.574 1.00 56.91 161 ARG A O 1
ATOM 1178 N N . TYR A 1 162 ? 43.861 -8.141 -18.325 1.00 47.50 162 TYR A N 1
ATOM 1179 C CA . TYR A 1 162 ? 43.685 -7.332 -17.116 1.00 47.50 162 TYR A CA 1
ATOM 1180 C C . TYR A 1 162 ? 45.029 -7.004 -16.448 1.00 47.50 162 TYR A C 1
ATOM 1182 O O . TYR A 1 162 ? 45.260 -5.856 -16.086 1.00 47.50 162 TYR A O 1
ATOM 1190 N N . GLU A 1 163 ? 45.951 -7.967 -16.355 1.00 50.78 163 GLU A N 1
ATOM 1191 C CA . GLU A 1 163 ? 47.290 -7.768 -15.776 1.00 50.78 163 GLU A CA 1
ATOM 1192 C C . GLU A 1 163 ? 48.185 -6.879 -16.662 1.00 50.78 163 GLU A C 1
ATOM 1194 O O . GLU A 1 163 ? 48.865 -5.985 -16.150 1.00 50.78 163 GLU A O 1
ATOM 1199 N N . HIS A 1 164 ? 48.105 -7.016 -17.992 1.00 49.22 164 HIS A N 1
ATOM 1200 C CA . HIS A 1 164 ? 48.745 -6.086 -18.933 1.00 49.22 164 HIS A CA 1
ATOM 1201 C C . HIS A 1 164 ? 48.104 -4.687 -18.924 1.00 49.22 164 HIS A C 1
ATOM 1203 O O . HIS A 1 164 ? 48.811 -3.693 -19.079 1.00 49.22 164 HIS A O 1
ATOM 1209 N N . ALA A 1 165 ? 46.786 -4.576 -18.727 1.00 47.16 165 ALA A N 1
ATOM 1210 C CA . ALA A 1 165 ? 46.105 -3.284 -18.602 1.00 47.16 165 ALA A CA 1
ATOM 1211 C C . ALA A 1 165 ? 46.411 -2.580 -17.268 1.00 47.16 165 ALA A C 1
ATOM 1213 O O . ALA A 1 165 ? 46.416 -1.351 -17.215 1.00 47.16 165 ALA A O 1
ATOM 1214 N N . LEU A 1 166 ? 46.697 -3.338 -16.203 1.00 44.69 166 LEU A N 1
ATOM 1215 C CA . LEU A 1 166 ? 47.097 -2.795 -14.905 1.00 44.69 166 LEU A CA 1
ATOM 1216 C C . LEU A 1 166 ? 48.552 -2.298 -14.911 1.00 44.69 166 LEU A C 1
ATOM 1218 O O . LEU A 1 166 ? 48.845 -1.281 -14.286 1.00 44.69 166 LEU A O 1
ATOM 1222 N N . SER A 1 167 ? 49.457 -2.982 -15.626 1.00 44.16 167 SER A N 1
ATOM 1223 C CA . SER A 1 167 ? 50.855 -2.546 -15.774 1.00 44.16 167 SER A CA 1
ATOM 1224 C C . SER A 1 167 ? 51.015 -1.404 -16.789 1.00 44.16 167 SER A C 1
ATOM 1226 O O . SER A 1 167 ? 51.882 -0.547 -16.624 1.00 44.16 167 SER A O 1
ATOM 1228 N N . ALA A 1 168 ? 50.125 -1.316 -17.784 1.00 42.59 168 ALA A N 1
ATOM 1229 C CA . ALA A 1 168 ? 50.026 -0.212 -18.736 1.00 42.59 168 ALA A CA 1
ATOM 1230 C C . ALA A 1 168 ? 48.945 0.803 -18.311 1.00 42.59 168 ALA A C 1
ATOM 1232 O O . ALA A 1 168 ? 47.957 1.019 -19.016 1.00 42.59 168 ALA A O 1
ATOM 1233 N N . GLY A 1 169 ? 49.122 1.424 -17.141 1.00 36.50 169 GLY A N 1
ATOM 1234 C CA . GLY A 1 169 ? 48.177 2.390 -16.576 1.00 36.50 169 GLY A CA 1
ATOM 1235 C C . GLY A 1 169 ? 47.703 3.452 -17.580 1.00 36.50 169 GLY A C 1
ATOM 1236 O O . GLY A 1 169 ? 48.526 4.101 -18.222 1.00 36.50 169 GLY A O 1
ATOM 1237 N N . THR A 1 170 ? 46.372 3.571 -17.703 1.00 42.16 170 THR A N 1
ATOM 1238 C CA . THR A 1 170 ? 45.501 4.677 -18.189 1.00 42.16 170 THR A CA 1
ATOM 1239 C C . THR A 1 170 ? 45.827 5.456 -19.478 1.00 42.16 170 THR A C 1
ATOM 1241 O O . THR A 1 170 ? 44.905 6.000 -20.079 1.00 42.16 170 THR A O 1
ATOM 1244 N N . ALA A 1 171 ? 47.056 5.477 -19.986 1.00 43.38 171 ALA A N 1
ATOM 1245 C CA . ALA A 1 171 ? 47.436 6.135 -21.237 1.00 43.38 171 ALA A CA 1
ATOM 1246 C C . ALA A 1 171 ? 47.406 5.188 -22.453 1.00 43.38 171 ALA A C 1
ATOM 1248 O O . ALA A 1 171 ? 47.274 5.649 -23.588 1.00 43.38 171 ALA A O 1
ATOM 1249 N N . ALA A 1 172 ? 47.507 3.870 -22.242 1.00 41.69 172 ALA A N 1
ATOM 1250 C CA . ALA A 1 172 ? 47.551 2.896 -23.335 1.00 41.69 172 ALA A CA 1
ATOM 1251 C C . ALA A 1 172 ? 46.156 2.519 -23.862 1.00 41.69 172 ALA A C 1
ATOM 1253 O O . ALA A 1 172 ? 45.983 2.378 -25.070 1.00 41.69 172 ALA A O 1
ATOM 1254 N N . PHE A 1 173 ? 45.127 2.455 -23.007 1.00 42.75 173 PHE A N 1
ATOM 1255 C CA . PHE A 1 173 ? 43.776 2.086 -23.458 1.00 42.75 173 PHE A CA 1
ATOM 1256 C C . PHE A 1 173 ? 43.157 3.131 -24.407 1.00 42.75 173 PHE A C 1
ATOM 1258 O O . PHE A 1 173 ? 42.410 2.773 -25.311 1.00 42.75 173 PHE A O 1
ATOM 1265 N N . GLY A 1 174 ? 43.550 4.405 -24.278 1.00 42.09 174 GLY A N 1
ATOM 1266 C CA . GLY A 1 174 ? 43.200 5.462 -25.234 1.00 42.09 174 GLY A CA 1
ATOM 1267 C C . GLY A 1 174 ? 44.001 5.436 -26.544 1.00 42.09 174 GLY A C 1
ATOM 1268 O O . GLY A 1 174 ? 43.669 6.176 -27.461 1.00 42.09 174 GLY A O 1
ATOM 1269 N N . LYS A 1 175 ? 45.054 4.612 -26.658 1.00 41.50 175 LYS A N 1
ATOM 1270 C CA . LYS A 1 175 ? 45.930 4.562 -27.842 1.00 41.50 175 LYS A CA 1
ATOM 1271 C C . LYS A 1 175 ? 45.872 3.258 -28.637 1.00 41.50 175 LYS A C 1
ATOM 1273 O O . LYS A 1 175 ? 46.277 3.274 -29.795 1.00 41.50 175 LYS A O 1
ATOM 1278 N N . THR A 1 176 ? 45.409 2.137 -28.074 1.00 41.59 176 THR A N 1
ATOM 1279 C CA . THR A 1 176 ? 45.560 0.823 -28.745 1.00 41.59 176 THR A CA 1
ATOM 1280 C C . THR A 1 176 ? 44.297 0.253 -29.383 1.00 41.59 176 THR A C 1
ATOM 1282 O O . THR A 1 176 ? 44.392 -0.714 -30.136 1.00 41.59 176 THR A O 1
ATOM 1285 N N . LEU A 1 177 ? 43.126 0.859 -29.199 1.00 44.72 177 LEU A N 1
ATOM 1286 C CA . LEU A 1 177 ? 42.006 0.571 -30.086 1.00 44.72 177 LEU A CA 1
ATOM 1287 C C . LEU A 1 177 ? 41.908 1.690 -31.110 1.00 44.72 177 LEU A C 1
ATOM 1289 O O . LEU A 1 177 ? 41.716 2.852 -30.773 1.00 44.72 177 LEU A O 1
ATOM 1293 N N . LYS A 1 178 ? 41.935 1.302 -32.383 1.00 50.72 178 LYS A N 1
ATOM 1294 C CA . LYS A 1 178 ? 41.336 2.017 -33.516 1.00 50.72 178 LYS A CA 1
ATOM 1295 C C . LYS A 1 178 ? 39.824 2.281 -33.294 1.00 50.72 178 LYS A C 1
ATOM 1297 O O . LYS A 1 178 ? 39.055 2.205 -34.239 1.00 50.72 178 LYS A O 1
ATOM 1302 N N . GLN A 1 179 ? 39.366 2.537 -32.068 1.00 51.38 179 GLN A N 1
ATOM 1303 C CA . GLN A 1 179 ? 37.988 2.867 -31.713 1.00 51.38 179 GLN A CA 1
ATOM 1304 C C . GLN A 1 179 ? 37.576 4.177 -32.378 1.00 51.38 179 GLN A C 1
ATOM 1306 O O . GLN A 1 179 ? 36.498 4.237 -32.960 1.00 51.38 179 GLN A O 1
ATOM 1311 N N . ASP A 1 180 ? 38.483 5.157 -32.420 1.00 53.47 180 ASP A N 1
ATOM 1312 C CA . ASP A 1 180 ? 38.256 6.388 -33.174 1.00 53.47 180 ASP A CA 1
ATOM 1313 C C . ASP A 1 180 ? 38.108 6.105 -34.671 1.00 53.47 180 ASP A C 1
ATOM 1315 O O . ASP A 1 180 ? 37.243 6.695 -35.300 1.00 53.47 180 ASP A O 1
ATOM 1319 N N . ASN A 1 181 ? 38.848 5.144 -35.240 1.00 57.81 181 ASN A N 1
ATOM 1320 C CA . ASN A 1 181 ? 38.724 4.777 -36.658 1.00 57.81 181 ASN A CA 1
ATOM 1321 C C . ASN A 1 181 ? 37.473 3.940 -36.958 1.00 57.81 181 ASN A C 1
ATOM 1323 O O . ASN A 1 181 ? 36.858 4.145 -37.993 1.00 57.81 181 ASN A O 1
ATOM 1327 N N . ILE A 1 182 ? 37.062 3.023 -36.077 1.00 59.47 182 ILE A N 1
ATOM 1328 C CA . ILE A 1 182 ? 35.834 2.229 -36.270 1.00 59.47 182 ILE A CA 1
ATOM 1329 C C . ILE A 1 182 ? 34.603 3.139 -36.185 1.00 59.47 182 ILE A C 1
ATOM 1331 O O . ILE A 1 182 ? 33.685 2.997 -36.979 1.00 59.47 182 ILE A O 1
ATOM 1335 N N . CYS A 1 183 ? 34.619 4.124 -35.286 1.00 74.31 183 CYS A N 1
ATOM 1336 C CA . CYS A 1 183 ? 33.518 5.071 -35.124 1.00 74.31 183 CYS A CA 1
ATOM 1337 C C . CYS A 1 183 ? 33.572 6.285 -36.063 1.00 74.31 183 CYS A C 1
ATOM 1339 O O . CYS A 1 183 ? 32.627 7.072 -36.077 1.00 74.31 183 CYS A O 1
ATOM 1341 N N . SER A 1 184 ? 34.642 6.447 -36.851 1.00 64.38 184 SER A N 1
ATOM 1342 C CA . SER A 1 184 ? 34.771 7.523 -37.848 1.00 64.38 184 SER A CA 1
ATOM 1343 C C . SER A 1 184 ? 34.778 7.044 -39.303 1.00 64.38 184 SER A C 1
ATOM 1345 O O . SER A 1 184 ? 34.502 7.849 -40.188 1.00 64.38 184 SER A O 1
ATOM 1347 N N . ALA A 1 185 ? 35.039 5.760 -39.580 1.00 52.62 185 ALA A N 1
ATOM 1348 C CA . ALA A 1 185 ? 35.188 5.247 -40.947 1.00 52.62 185 ALA A CA 1
ATOM 1349 C C . ALA A 1 185 ? 33.868 5.051 -41.725 1.00 52.62 185 ALA A C 1
ATOM 1351 O O . ALA A 1 185 ? 33.900 4.909 -42.944 1.00 52.62 185 ALA A O 1
ATOM 1352 N N . GLU A 1 186 ? 32.704 5.058 -41.072 1.00 58.19 186 GLU A N 1
ATOM 1353 C CA . GLU A 1 186 ? 31.431 4.637 -41.691 1.00 58.19 186 GLU A CA 1
ATOM 1354 C C . GLU A 1 186 ? 30.577 5.765 -42.300 1.00 58.19 186 GLU A C 1
ATOM 1356 O O . GLU A 1 186 ? 29.407 5.563 -42.629 1.00 58.19 186 GLU A O 1
ATOM 1361 N N . THR A 1 187 ? 31.154 6.946 -42.539 1.00 64.81 187 THR A N 1
ATOM 1362 C CA . THR A 1 187 ? 30.484 8.015 -43.307 1.00 64.81 187 THR A CA 1
ATOM 1363 C C . THR A 1 187 ? 30.623 7.866 -44.822 1.00 64.81 187 THR A C 1
ATOM 1365 O O . THR A 1 187 ? 30.006 8.628 -45.566 1.00 64.81 187 THR A O 1
ATOM 1368 N N . VAL A 1 188 ? 31.386 6.882 -45.309 1.00 78.31 188 VAL A N 1
ATOM 1369 C CA . VAL A 1 188 ? 31.498 6.627 -46.749 1.00 78.31 188 VAL A CA 1
ATOM 1370 C C . VAL A 1 188 ? 30.210 5.962 -47.236 1.00 78.31 188 VAL A C 1
ATOM 1372 O O . VAL A 1 188 ? 29.857 4.860 -46.814 1.00 78.31 188 VAL A O 1
ATOM 1375 N N . ARG A 1 189 ? 29.470 6.667 -48.094 1.00 89.88 189 ARG A N 1
ATOM 1376 C CA . ARG A 1 189 ? 28.268 6.153 -48.758 1.00 89.88 189 ARG A CA 1
ATOM 1377 C C . ARG A 1 189 ? 28.674 5.141 -49.830 1.00 89.88 189 ARG A C 1
ATOM 1379 O O . ARG A 1 189 ? 29.611 5.404 -50.577 1.00 89.88 189 ARG A O 1
ATOM 1386 N N . GLY A 1 190 ? 27.981 4.004 -49.899 1.00 87.94 190 GLY A N 1
ATOM 1387 C CA . GLY A 1 190 ? 28.204 3.041 -50.976 1.00 87.94 190 GLY A CA 1
ATOM 1388 C C . GLY A 1 190 ? 27.677 3.573 -52.309 1.00 87.94 190 GLY A C 1
ATOM 1389 O O . GLY A 1 190 ? 26.664 4.276 -52.338 1.00 87.94 190 GLY A O 1
ATOM 1390 N N . ASP A 1 191 ? 28.336 3.227 -53.414 1.00 88.56 191 ASP A N 1
ATOM 1391 C CA . ASP A 1 191 ? 27.851 3.586 -54.748 1.00 88.56 191 ASP A CA 1
ATOM 1392 C C . ASP A 1 191 ? 26.442 3.015 -54.972 1.00 88.56 191 ASP A C 1
ATOM 1394 O O . ASP A 1 191 ? 26.214 1.811 -54.860 1.00 88.56 191 ASP A O 1
ATOM 1398 N N . GLY A 1 192 ? 25.481 3.896 -55.265 1.00 91.81 192 GLY A N 1
ATOM 1399 C CA . GLY A 1 192 ? 24.080 3.521 -55.491 1.00 91.81 192 GLY A CA 1
ATOM 1400 C C . GLY A 1 192 ? 23.255 3.245 -54.227 1.00 91.81 192 GLY A C 1
ATOM 1401 O O . GLY A 1 192 ? 22.112 2.810 -54.344 1.00 91.81 192 GLY A O 1
ATOM 1402 N N . GLU A 1 193 ? 23.787 3.505 -53.030 1.00 93.38 193 GLU A N 1
ATOM 1403 C CA . GLU A 1 193 ? 23.042 3.347 -51.779 1.00 93.38 193 GLU A CA 1
ATOM 1404 C C . GLU A 1 193 ? 21.957 4.434 -51.621 1.00 93.38 193 GLU A C 1
ATOM 1406 O O . GLU A 1 193 ? 22.286 5.627 -51.623 1.00 93.38 193 GLU A O 1
ATOM 1411 N N . PRO A 1 194 ? 20.672 4.062 -51.437 1.00 96.75 194 PRO A N 1
ATOM 1412 C CA . PRO A 1 194 ? 19.606 5.029 -51.200 1.00 96.75 194 PRO A CA 1
ATOM 1413 C C . PRO A 1 194 ? 19.826 5.834 -49.916 1.00 96.75 194 PRO A C 1
ATOM 1415 O O . PRO A 1 194 ? 20.280 5.301 -48.901 1.00 96.75 194 PRO A O 1
ATOM 1418 N N . ASP A 1 195 ? 19.413 7.105 -49.924 1.00 94.56 195 ASP A N 1
ATOM 1419 C CA . ASP A 1 195 ? 19.581 8.021 -48.786 1.00 94.56 195 ASP A CA 1
ATOM 1420 C C . ASP A 1 195 ? 19.009 7.467 -47.472 1.00 94.56 195 ASP A C 1
ATOM 1422 O O . ASP A 1 195 ? 19.633 7.607 -46.419 1.00 94.56 195 ASP A O 1
ATOM 1426 N N . ALA A 1 196 ? 17.851 6.801 -47.532 1.00 94.19 196 ALA A N 1
ATOM 1427 C CA . ALA A 1 196 ? 17.201 6.209 -46.364 1.00 94.19 196 ALA A CA 1
ATOM 1428 C C . ALA A 1 196 ? 18.034 5.075 -45.739 1.00 94.19 196 ALA A C 1
ATOM 1430 O O . ALA A 1 196 ? 18.154 4.996 -44.516 1.00 94.19 196 ALA A O 1
ATOM 1431 N N . VAL A 1 197 ? 18.657 4.237 -46.573 1.00 94.56 197 VAL A N 1
ATOM 1432 C CA . VAL A 1 197 ? 19.515 3.126 -46.132 1.00 94.56 197 VAL A CA 1
ATOM 1433 C C . VAL A 1 197 ? 20.794 3.671 -45.506 1.00 94.56 197 VAL A C 1
ATOM 1435 O O . VAL A 1 197 ? 21.163 3.264 -44.403 1.00 94.56 197 VAL A O 1
ATOM 1438 N N . PHE A 1 198 ? 21.413 4.661 -46.155 1.00 94.25 198 PHE A N 1
ATOM 1439 C CA . PHE A 1 198 ? 22.604 5.326 -45.636 1.00 94.25 198 PHE A CA 1
ATOM 1440 C C . PHE A 1 198 ? 22.337 5.993 -44.279 1.00 94.25 198 PHE A C 1
ATOM 1442 O O . PHE A 1 198 ? 23.098 5.799 -43.330 1.00 94.25 198 PHE A O 1
ATOM 1449 N N . ALA A 1 199 ? 21.233 6.737 -44.151 1.00 93.44 199 ALA A N 1
ATOM 1450 C CA . ALA A 1 199 ? 20.853 7.389 -42.900 1.00 93.44 199 ALA A CA 1
ATOM 1451 C C . ALA A 1 199 ? 20.605 6.374 -41.770 1.00 93.44 199 ALA A C 1
ATOM 1453 O O . ALA A 1 199 ? 21.084 6.570 -40.649 1.00 93.44 199 ALA A O 1
ATOM 1454 N N . ALA A 1 200 ? 19.911 5.269 -42.065 1.00 93.81 200 ALA A N 1
ATOM 1455 C CA . ALA A 1 200 ? 19.668 4.207 -41.094 1.00 93.81 200 ALA A CA 1
ATOM 1456 C C . ALA A 1 200 ? 20.974 3.515 -40.659 1.00 93.81 200 ALA A C 1
ATOM 1458 O O . ALA A 1 200 ? 21.175 3.299 -39.461 1.00 93.81 200 ALA A O 1
ATOM 1459 N N . ARG A 1 201 ? 21.903 3.256 -41.595 1.00 93.81 201 ARG A N 1
ATOM 1460 C CA . ARG A 1 201 ? 23.234 2.710 -41.281 1.00 93.81 201 ARG A CA 1
ATOM 1461 C C . ARG A 1 201 ? 24.020 3.643 -40.369 1.00 93.81 201 ARG A C 1
ATOM 1463 O O . ARG A 1 201 ? 24.504 3.203 -39.331 1.00 93.81 201 ARG A O 1
ATOM 1470 N N . VAL A 1 202 ? 24.126 4.926 -40.720 1.00 92.19 202 VAL A N 1
ATOM 1471 C CA . VAL A 1 202 ? 24.856 5.922 -39.915 1.00 92.19 202 VAL A CA 1
ATOM 1472 C C . VAL A 1 202 ? 24.294 5.992 -38.492 1.00 92.19 202 VAL A C 1
ATOM 1474 O O . VAL A 1 202 ? 25.058 6.047 -37.527 1.00 92.19 202 VAL A O 1
ATOM 1477 N N . ASN A 1 203 ? 22.967 5.937 -38.341 1.00 93.12 203 ASN A N 1
ATOM 1478 C CA . ASN A 1 203 ? 22.331 5.912 -37.028 1.00 93.12 203 ASN A CA 1
ATOM 1479 C C . ASN A 1 203 ? 22.674 4.640 -36.232 1.00 93.12 203 ASN A C 1
ATOM 1481 O O . ASN A 1 203 ? 23.041 4.730 -35.060 1.00 93.12 203 ASN A O 1
ATOM 1485 N N . TRP A 1 204 ? 22.617 3.464 -36.865 1.00 93.88 204 TRP A N 1
ATOM 1486 C CA . TRP A 1 204 ? 23.015 2.202 -36.236 1.00 93.88 204 TRP A CA 1
ATOM 1487 C C . TRP A 1 204 ? 24.469 2.217 -35.761 1.00 93.88 204 TRP A C 1
ATOM 1489 O O . TRP A 1 204 ? 24.741 1.883 -34.607 1.00 93.88 204 TRP A O 1
ATOM 1499 N N . VAL A 1 205 ? 25.394 2.656 -36.612 1.00 91.38 205 VAL A N 1
ATOM 1500 C CA . VAL A 1 205 ? 26.824 2.754 -36.290 1.00 91.38 205 VAL A CA 1
ATOM 1501 C C . VAL A 1 205 ? 27.058 3.683 -35.104 1.00 91.38 205 VAL A C 1
ATOM 1503 O O . VAL A 1 205 ? 27.773 3.332 -34.164 1.00 91.38 205 VAL A O 1
ATOM 1506 N N . LYS A 1 206 ? 26.414 4.855 -35.114 1.00 91.94 206 LYS A N 1
ATOM 1507 C CA . LYS A 1 206 ? 26.499 5.829 -34.024 1.00 91.94 206 LYS A CA 1
ATOM 1508 C C . LYS A 1 206 ? 26.055 5.223 -32.692 1.00 91.94 206 LYS A C 1
ATOM 1510 O O . LYS A 1 206 ? 26.774 5.356 -31.699 1.00 91.94 206 LYS A O 1
ATOM 1515 N N . GLU A 1 207 ? 24.911 4.540 -32.662 1.00 92.12 207 GLU A N 1
ATOM 1516 C CA . GLU A 1 207 ? 24.427 3.888 -31.439 1.00 92.12 207 GLU A CA 1
ATOM 1517 C C . GLU A 1 207 ? 25.328 2.722 -31.017 1.00 92.12 207 GLU A C 1
ATOM 1519 O O . GLU A 1 207 ? 25.666 2.611 -29.838 1.00 92.12 207 GLU A O 1
ATOM 1524 N N . LYS A 1 208 ? 25.829 1.922 -31.966 1.00 91.56 208 LYS A N 1
ATOM 1525 C CA . LYS A 1 208 ? 26.768 0.826 -31.692 1.00 91.56 208 LYS A CA 1
ATOM 1526 C C . LYS A 1 208 ? 28.067 1.331 -31.064 1.00 91.56 208 LYS A C 1
ATOM 1528 O O . LYS A 1 208 ? 28.559 0.745 -30.103 1.00 91.56 208 LYS A O 1
ATOM 1533 N N . CYS A 1 209 ? 28.598 2.447 -31.553 1.00 91.25 209 CYS A N 1
ATOM 1534 C CA . CYS A 1 209 ? 29.765 3.112 -30.980 1.00 91.25 209 CYS A CA 1
ATOM 1535 C C . CYS A 1 209 ? 29.509 3.640 -29.567 1.00 91.25 209 CYS A C 1
ATOM 1537 O O . CYS A 1 209 ? 30.334 3.434 -28.671 1.00 91.25 209 CYS A O 1
ATOM 1539 N N . ALA A 1 210 ? 28.353 4.271 -29.342 1.00 90.38 210 ALA A N 1
ATOM 1540 C CA . ALA A 1 210 ? 27.943 4.702 -28.010 1.00 90.38 210 ALA A CA 1
ATOM 1541 C C . ALA A 1 210 ? 27.824 3.506 -27.047 1.00 90.38 210 ALA A C 1
ATOM 1543 O O . ALA A 1 210 ? 28.314 3.574 -25.919 1.00 90.38 210 ALA A O 1
ATOM 1544 N N . HIS A 1 211 ? 27.251 2.391 -27.507 1.00 91.06 211 HIS A N 1
ATOM 1545 C CA . HIS A 1 211 ? 27.135 1.163 -26.728 1.00 91.06 211 HIS A CA 1
ATOM 1546 C C . HIS A 1 211 ? 28.499 0.558 -26.384 1.00 91.06 211 HIS A C 1
ATOM 1548 O O . HIS A 1 211 ? 28.750 0.278 -25.215 1.00 91.06 211 HIS A O 1
ATOM 1554 N N . ILE A 1 212 ? 29.411 0.432 -27.354 1.00 89.62 212 ILE A N 1
ATOM 1555 C CA . ILE A 1 212 ? 30.771 -0.081 -27.121 1.00 89.62 212 ILE A CA 1
ATOM 1556 C C . ILE A 1 212 ? 31.510 0.783 -26.093 1.00 89.62 212 ILE A C 1
ATOM 1558 O O . ILE A 1 212 ? 32.164 0.246 -25.199 1.00 89.62 212 ILE A O 1
ATOM 1562 N N . LYS A 1 213 ? 31.397 2.115 -26.182 1.00 90.44 213 LYS A N 1
ATOM 1563 C CA . LYS A 1 213 ? 32.025 3.029 -25.218 1.00 90.44 213 LYS A CA 1
ATOM 1564 C C . LYS A 1 213 ? 31.453 2.840 -23.811 1.00 90.44 213 LYS A C 1
ATOM 1566 O O . LYS A 1 213 ? 32.220 2.721 -22.858 1.00 90.44 213 LYS A O 1
ATOM 1571 N N . ALA A 1 214 ? 30.129 2.768 -23.684 1.00 90.38 214 ALA A N 1
ATOM 1572 C CA . ALA A 1 214 ? 29.468 2.536 -22.402 1.00 90.38 214 ALA A CA 1
ATOM 1573 C C . ALA A 1 214 ? 29.827 1.158 -21.814 1.00 90.38 214 ALA A C 1
ATOM 1575 O O . ALA A 1 214 ? 30.126 1.047 -20.627 1.00 90.38 214 ALA A O 1
ATOM 1576 N N . GLN A 1 215 ? 29.888 0.114 -22.644 1.00 91.06 215 GLN A N 1
ATOM 1577 C CA . GLN A 1 215 ? 30.283 -1.231 -22.226 1.00 91.06 215 GLN A CA 1
ATOM 1578 C C . GLN A 1 215 ? 31.758 -1.297 -21.807 1.00 91.06 215 GLN A C 1
ATOM 1580 O O . GLN A 1 215 ? 32.085 -1.961 -20.823 1.00 91.06 215 GLN A O 1
ATOM 1585 N N . ALA A 1 216 ? 32.649 -0.591 -22.508 1.00 90.06 216 ALA A N 1
ATOM 1586 C CA . ALA A 1 216 ? 34.056 -0.487 -22.132 1.00 90.06 216 ALA A CA 1
ATOM 1587 C C . ALA A 1 216 ? 34.217 0.204 -20.770 1.00 90.06 216 ALA A C 1
ATOM 1589 O O . ALA A 1 216 ? 34.939 -0.306 -19.915 1.00 90.06 216 ALA A O 1
ATOM 1590 N N . LEU A 1 217 ? 33.486 1.302 -20.535 1.00 90.88 217 LEU A N 1
ATOM 1591 C CA . LEU A 1 217 ? 33.446 1.968 -19.230 1.00 90.88 217 LEU A CA 1
ATOM 1592 C C . LEU A 1 217 ? 32.913 1.034 -18.138 1.00 90.88 217 LEU A C 1
ATOM 1594 O O . LEU A 1 217 ? 33.526 0.935 -17.080 1.00 90.88 217 LEU A O 1
ATOM 1598 N N . ALA A 1 218 ? 31.830 0.299 -18.405 1.00 89.12 218 ALA A N 1
ATOM 1599 C CA . ALA A 1 218 ? 31.260 -0.653 -17.455 1.00 89.12 218 ALA A CA 1
ATOM 1600 C C . ALA A 1 218 ? 32.219 -1.812 -17.127 1.00 89.12 218 ALA A C 1
ATOM 1602 O O . ALA A 1 218 ? 32.298 -2.236 -15.978 1.00 89.12 218 ALA A O 1
ATOM 1603 N N . THR A 1 219 ? 32.976 -2.298 -18.115 1.00 88.62 219 THR A N 1
ATOM 1604 C CA . THR A 1 219 ? 33.951 -3.391 -17.944 1.00 88.62 219 THR A CA 1
ATOM 1605 C C . THR A 1 219 ? 35.212 -2.927 -17.213 1.00 88.62 219 THR A C 1
ATOM 1607 O O . THR A 1 219 ? 35.831 -3.708 -16.497 1.00 88.62 219 THR A O 1
ATOM 1610 N N . ALA A 1 220 ? 35.588 -1.655 -17.368 1.00 89.44 220 ALA A N 1
ATOM 1611 C CA . ALA A 1 220 ? 36.714 -1.053 -16.659 1.00 89.44 220 ALA A CA 1
ATOM 1612 C C . ALA A 1 220 ? 36.416 -0.772 -15.175 1.00 89.44 220 ALA A C 1
ATOM 1614 O O . ALA A 1 220 ? 37.336 -0.464 -14.415 1.00 89.44 220 ALA A O 1
ATOM 1615 N N . LEU A 1 221 ? 35.152 -0.871 -14.739 1.00 86.75 221 LEU A N 1
ATOM 1616 C CA . LEU A 1 221 ? 34.819 -0.757 -13.324 1.00 86.75 221 LEU A CA 1
ATOM 1617 C C . LEU A 1 221 ? 35.444 -1.938 -12.565 1.00 86.75 221 LEU A C 1
ATOM 1619 O O . LEU A 1 221 ? 35.195 -3.090 -12.924 1.00 86.75 221 LEU A O 1
ATOM 1623 N N . PRO A 1 222 ? 36.210 -1.692 -11.485 1.00 85.88 222 PRO A N 1
ATOM 1624 C CA . PRO A 1 222 ? 36.779 -2.780 -10.703 1.00 85.88 222 PRO A CA 1
ATOM 1625 C C . PRO A 1 222 ? 35.647 -3.661 -10.165 1.00 85.88 222 PRO A C 1
ATOM 1627 O O . PRO A 1 222 ? 34.585 -3.114 -9.820 1.00 85.88 222 PRO A O 1
ATOM 1630 N N . PRO A 1 223 ? 35.841 -4.992 -10.058 1.00 83.62 223 PRO A N 1
ATOM 1631 C CA . PRO A 1 223 ? 34.805 -5.892 -9.570 1.00 83.62 223 PRO A CA 1
ATOM 1632 C C . PRO A 1 223 ? 34.249 -5.341 -8.260 1.00 83.62 223 PRO A C 1
ATOM 1634 O O . PRO A 1 223 ? 34.993 -4.926 -7.367 1.00 83.62 223 PRO A O 1
ATOM 1637 N N . GLY A 1 224 ? 32.921 -5.221 -8.188 1.00 80.62 224 GLY A N 1
ATOM 1638 C CA . GLY A 1 224 ? 32.280 -4.713 -6.983 1.00 80.62 224 GLY A CA 1
ATOM 1639 C C . GLY A 1 224 ? 32.670 -5.574 -5.778 1.00 80.62 224 GLY A C 1
ATOM 1640 O O . GLY A 1 224 ? 32.917 -6.770 -5.949 1.00 80.62 224 GLY A O 1
ATOM 1641 N N . PRO A 1 225 ? 32.701 -5.008 -4.558 1.00 85.06 225 PRO A N 1
ATOM 1642 C CA . PRO A 1 225 ? 32.896 -5.816 -3.360 1.00 85.06 225 PRO A CA 1
ATOM 1643 C C . PRO A 1 225 ? 31.887 -6.969 -3.361 1.00 85.06 225 PRO A C 1
ATOM 1645 O O . PRO A 1 225 ? 30.713 -6.766 -3.707 1.00 85.06 225 PRO A O 1
ATOM 1648 N N . SER A 1 226 ? 32.350 -8.168 -2.996 1.00 88.81 226 SER A N 1
ATOM 1649 C CA . SER A 1 226 ? 31.488 -9.345 -2.869 1.00 88.81 226 SER A CA 1
ATOM 1650 C C . SER A 1 226 ? 30.327 -9.050 -1.906 1.00 88.81 226 SER A C 1
ATOM 1652 O O . SER A 1 226 ? 30.468 -8.185 -1.034 1.00 88.81 226 SER A O 1
ATOM 1654 N N . PRO A 1 227 ? 29.175 -9.738 -2.020 1.00 84.69 227 PRO A N 1
ATOM 1655 C CA . PRO A 1 227 ? 28.032 -9.499 -1.134 1.00 84.69 227 PRO A CA 1
ATOM 1656 C C . PRO A 1 227 ? 28.411 -9.499 0.357 1.00 84.69 227 PRO A C 1
ATOM 1658 O O . PRO A 1 227 ? 28.019 -8.596 1.095 1.00 84.69 227 PRO A O 1
ATOM 1661 N N . ASN A 1 228 ? 29.279 -10.425 0.773 1.00 87.06 228 ASN A N 1
ATOM 1662 C CA . ASN A 1 228 ? 29.772 -10.502 2.150 1.00 87.06 228 ASN A CA 1
ATOM 1663 C C . ASN A 1 228 ? 30.670 -9.313 2.521 1.00 87.06 228 ASN A C 1
ATOM 1665 O O . ASN A 1 228 ? 30.531 -8.761 3.610 1.00 87.06 228 ASN A O 1
ATOM 1669 N N . ALA A 1 229 ? 31.551 -8.872 1.616 1.00 87.88 229 ALA A N 1
ATOM 1670 C CA . ALA A 1 229 ? 32.386 -7.695 1.845 1.00 87.88 229 ALA A CA 1
ATOM 1671 C C . ALA A 1 229 ? 31.546 -6.414 1.977 1.00 87.88 229 ALA A C 1
ATOM 1673 O O . ALA A 1 229 ? 31.878 -5.548 2.781 1.00 87.88 229 ALA A O 1
ATOM 1674 N N . ARG A 1 230 ? 30.424 -6.301 1.250 1.00 83.19 230 ARG A N 1
ATOM 1675 C CA . ARG A 1 230 ? 29.487 -5.170 1.390 1.00 83.19 230 ARG A CA 1
ATOM 1676 C C . ARG A 1 230 ? 28.871 -5.124 2.780 1.00 83.19 230 ARG A C 1
ATOM 1678 O O . ARG A 1 230 ? 28.914 -4.077 3.418 1.00 83.19 230 ARG A O 1
ATOM 1685 N N . VAL A 1 231 ? 28.334 -6.253 3.244 1.00 85.75 231 VAL A N 1
ATOM 1686 C CA . VAL A 1 231 ? 27.720 -6.350 4.575 1.00 85.75 231 VAL A CA 1
ATOM 1687 C C . VAL A 1 231 ? 28.763 -6.113 5.660 1.00 85.75 231 VAL A C 1
ATOM 1689 O O . VAL A 1 231 ? 28.511 -5.330 6.564 1.00 85.75 231 VAL A O 1
ATOM 1692 N N . SER A 1 232 ? 29.953 -6.708 5.544 1.00 90.00 232 SER A N 1
ATOM 1693 C CA . SER A 1 232 ? 31.037 -6.521 6.515 1.00 90.00 232 SER A CA 1
ATOM 1694 C C . SER A 1 232 ? 31.525 -5.072 6.575 1.00 90.00 232 SER A C 1
ATOM 1696 O O . SER A 1 232 ? 31.685 -4.532 7.665 1.00 90.00 232 SER A O 1
ATOM 1698 N N . ASN A 1 233 ? 31.734 -4.418 5.427 1.00 87.56 233 ASN A N 1
ATOM 1699 C CA . ASN A 1 233 ? 32.162 -3.017 5.387 1.00 87.56 233 ASN A CA 1
ATOM 1700 C C . ASN A 1 233 ? 31.074 -2.087 5.933 1.00 87.56 233 ASN A C 1
ATOM 1702 O O . ASN A 1 233 ? 31.370 -1.166 6.692 1.00 87.56 233 ASN A O 1
ATOM 1706 N N . TRP A 1 234 ? 29.811 -2.350 5.587 1.00 87.81 234 TRP A N 1
ATOM 1707 C CA . TRP A 1 234 ? 28.678 -1.620 6.146 1.00 87.81 234 TRP A CA 1
ATOM 1708 C C . TRP A 1 234 ? 28.579 -1.818 7.660 1.00 87.81 234 TRP A C 1
ATOM 1710 O O . TRP A 1 234 ? 28.452 -0.841 8.387 1.00 87.81 234 TRP A O 1
ATOM 1720 N N . LEU A 1 235 ? 28.706 -3.048 8.158 1.00 90.25 235 LEU A N 1
ATOM 1721 C CA . LEU A 1 235 ? 28.639 -3.342 9.587 1.00 90.25 235 LEU A CA 1
ATOM 1722 C C . LEU A 1 235 ? 29.823 -2.719 10.346 1.00 90.25 235 LEU A C 1
ATOM 1724 O O . LEU A 1 235 ? 29.638 -2.196 11.440 1.00 90.25 235 LEU A O 1
ATOM 1728 N N . GLY A 1 236 ? 31.019 -2.716 9.755 1.00 89.69 236 GLY A N 1
ATOM 1729 C CA . GLY A 1 236 ? 32.206 -2.093 10.343 1.00 89.69 236 GLY A CA 1
ATOM 1730 C C . GLY A 1 236 ? 32.083 -0.574 10.481 1.00 89.69 236 GLY A C 1
ATOM 1731 O O . GLY A 1 236 ? 32.517 -0.016 11.485 1.00 89.69 236 GLY A O 1
ATOM 1732 N N . PHE A 1 237 ? 31.460 0.097 9.508 1.00 86.31 237 PHE A N 1
ATOM 1733 C CA . PHE A 1 237 ? 31.313 1.556 9.521 1.00 86.31 237 PHE A CA 1
ATOM 1734 C C . PHE A 1 237 ? 30.028 2.034 10.217 1.00 86.31 237 PHE A C 1
ATOM 1736 O O . PHE A 1 237 ? 30.042 2.995 10.984 1.00 86.31 237 PHE A O 1
ATOM 1743 N N . ALA A 1 238 ? 28.908 1.367 9.949 1.00 87.62 238 ALA A N 1
ATOM 1744 C CA . ALA A 1 238 ? 27.569 1.778 10.358 1.00 87.62 238 ALA A CA 1
ATOM 1745 C C . ALA A 1 238 ? 26.924 0.850 11.397 1.00 87.62 238 ALA A C 1
ATOM 1747 O O . ALA A 1 238 ? 25.916 1.228 11.987 1.00 87.62 238 ALA A O 1
ATOM 1748 N N . GLY A 1 239 ? 27.483 -0.333 11.672 1.00 88.31 239 GLY A N 1
ATOM 1749 C CA . GLY A 1 239 ? 26.848 -1.328 12.541 1.00 88.31 239 GLY A CA 1
ATOM 1750 C C . GLY A 1 239 ? 26.644 -0.839 13.974 1.00 88.31 239 GLY A C 1
ATOM 1751 O O . GLY A 1 239 ? 25.541 -0.943 14.500 1.00 88.31 239 GLY A O 1
ATOM 1752 N N . VAL A 1 240 ? 27.666 -0.239 14.592 1.00 89.81 240 VAL A N 1
ATOM 1753 C CA . VAL A 1 240 ? 27.560 0.309 15.959 1.00 89.81 240 VAL A CA 1
ATOM 1754 C C . VAL A 1 240 ? 26.503 1.422 16.066 1.00 89.81 240 VAL A C 1
ATOM 1756 O O . VAL A 1 240 ? 25.593 1.277 16.886 1.00 89.81 240 VAL A O 1
ATOM 1759 N N . PRO A 1 241 ? 26.549 2.512 15.267 1.00 86.31 241 PRO A N 1
ATOM 1760 C CA . PRO A 1 241 ? 25.525 3.554 15.348 1.00 86.31 241 PRO A CA 1
ATOM 1761 C C . PRO A 1 241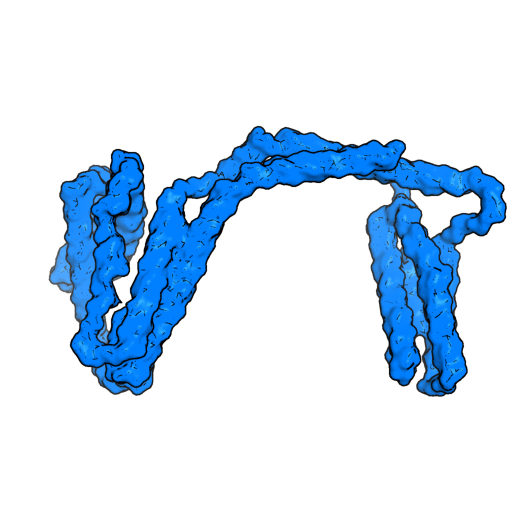 ? 24.134 3.055 14.937 1.00 86.31 241 PRO A C 1
ATOM 1763 O O . PRO A 1 241 ? 23.146 3.526 15.493 1.00 86.31 241 PRO A O 1
ATOM 1766 N N . PHE A 1 242 ? 24.035 2.079 14.028 1.00 82.56 242 PHE A N 1
ATOM 1767 C CA . PHE A 1 242 ? 22.765 1.447 13.667 1.00 82.56 242 PHE A CA 1
ATOM 1768 C C . PHE A 1 242 ? 22.158 0.669 14.840 1.00 82.56 242 PHE A C 1
ATOM 1770 O O . PHE A 1 242 ? 20.997 0.882 15.179 1.00 82.56 242 PHE A O 1
ATOM 1777 N N . VAL A 1 243 ? 22.941 -0.191 15.502 1.00 88.00 243 VAL A N 1
ATOM 1778 C CA . VAL A 1 243 ? 22.486 -0.938 16.686 1.00 88.00 243 VAL A CA 1
ATOM 1779 C C . VAL A 1 243 ? 22.092 0.025 17.803 1.00 88.00 243 VAL A C 1
ATOM 1781 O O . VAL A 1 243 ? 21.049 -0.158 18.427 1.00 88.00 243 VAL A O 1
ATOM 1784 N N . LEU A 1 244 ? 22.866 1.092 18.018 1.00 88.75 244 LEU A N 1
ATOM 1785 C CA . LEU A 1 244 ? 22.512 2.133 18.980 1.00 88.75 244 LEU A CA 1
ATOM 1786 C C . LEU A 1 244 ? 21.185 2.813 18.611 1.00 88.75 244 LEU A C 1
ATOM 1788 O O . LEU A 1 244 ? 20.305 2.929 19.460 1.00 88.75 244 LEU A O 1
ATOM 1792 N N . GLY A 1 245 ? 21.009 3.214 17.350 1.00 83.50 245 GLY A N 1
ATOM 1793 C CA . GLY A 1 245 ? 19.762 3.794 16.851 1.00 83.50 245 GLY A CA 1
ATOM 1794 C C . GLY A 1 245 ? 18.565 2.861 17.043 1.00 83.50 245 GLY A C 1
ATOM 1795 O O . GLY A 1 245 ? 17.521 3.295 17.528 1.00 83.50 245 GLY A O 1
ATOM 1796 N N . LEU A 1 246 ? 18.732 1.568 16.757 1.00 86.75 246 LEU A N 1
ATOM 1797 C CA . LEU A 1 246 ? 17.710 0.543 16.972 1.00 86.75 246 LEU A CA 1
ATOM 1798 C C . LEU A 1 246 ? 17.329 0.420 18.454 1.00 86.75 246 LEU A C 1
ATOM 1800 O O . LEU A 1 246 ? 16.143 0.393 18.784 1.00 86.75 246 LEU A O 1
ATOM 1804 N N . LEU A 1 247 ? 18.314 0.398 19.354 1.00 90.00 247 LEU A N 1
ATOM 1805 C CA . LEU A 1 247 ? 18.068 0.368 20.797 1.00 90.00 247 LEU A CA 1
ATOM 1806 C C . LEU A 1 247 ? 17.317 1.619 21.274 1.00 90.00 247 LEU A C 1
ATOM 1808 O O . LEU A 1 247 ? 16.407 1.500 22.096 1.00 90.00 247 LEU A O 1
ATOM 1812 N N . LEU A 1 248 ? 17.633 2.801 20.733 1.00 87.00 248 LEU A N 1
ATOM 1813 C CA . LEU A 1 248 ? 16.907 4.039 21.041 1.00 87.00 248 LEU A CA 1
ATOM 1814 C C . LEU A 1 248 ? 15.461 4.003 20.536 1.00 87.00 248 LEU A C 1
ATOM 1816 O O . LEU A 1 248 ? 14.567 4.451 21.253 1.00 87.00 248 LEU A O 1
ATOM 1820 N N . VAL A 1 249 ? 15.205 3.431 19.355 1.00 81.00 249 VAL A N 1
ATOM 1821 C CA . VAL A 1 249 ? 13.842 3.250 18.826 1.00 81.00 249 VAL A CA 1
ATOM 1822 C C . VAL A 1 249 ? 13.039 2.294 19.708 1.00 81.00 249 VAL A C 1
ATOM 1824 O O . VAL A 1 249 ? 11.921 2.624 20.102 1.00 81.00 249 VAL A O 1
ATOM 1827 N N . ILE A 1 250 ? 13.608 1.139 20.070 1.00 89.25 250 ILE A N 1
ATOM 1828 C CA . ILE A 1 250 ? 12.944 0.154 20.938 1.00 89.25 250 ILE A CA 1
ATOM 1829 C C . ILE A 1 250 ? 12.679 0.761 22.322 1.00 89.25 250 ILE A C 1
ATOM 1831 O O . ILE A 1 250 ? 11.551 0.713 22.817 1.00 89.25 250 ILE A O 1
ATOM 1835 N N . GLY A 1 251 ? 13.689 1.386 22.932 1.00 90.50 251 GLY A 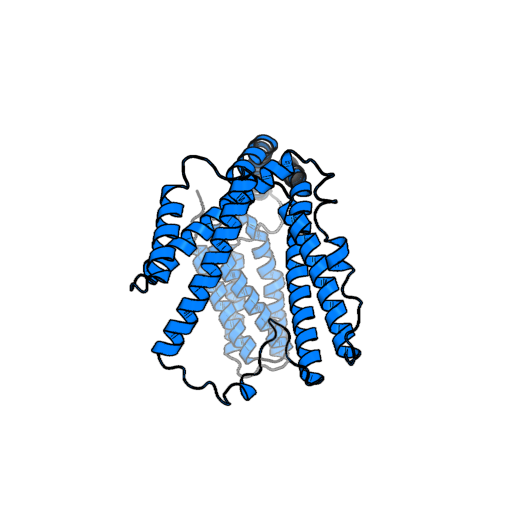N 1
ATOM 1836 C CA . GLY A 1 251 ? 13.559 2.052 24.228 1.00 90.50 251 GLY A CA 1
ATOM 1837 C C . GLY A 1 251 ? 12.533 3.187 24.201 1.00 90.50 251 GLY A C 1
ATOM 1838 O O . GLY A 1 251 ? 11.660 3.259 25.069 1.00 90.50 251 GLY A O 1
ATOM 1839 N N . GLY A 1 252 ? 12.574 4.029 23.166 1.00 84.00 252 GLY A N 1
ATOM 1840 C CA . GLY A 1 252 ? 11.616 5.108 22.941 1.00 84.00 252 GLY A CA 1
ATOM 1841 C C . GLY A 1 252 ? 10.184 4.597 22.777 1.00 84.00 252 GLY A C 1
ATOM 1842 O O . GLY A 1 252 ? 9.274 5.128 23.414 1.00 84.00 252 GLY A O 1
ATOM 1843 N N . ALA A 1 253 ? 9.982 3.519 22.014 1.00 80.31 253 ALA A N 1
ATOM 1844 C CA . ALA A 1 253 ? 8.678 2.886 21.829 1.00 80.31 253 ALA A CA 1
ATOM 1845 C C . ALA A 1 253 ? 8.116 2.307 23.139 1.00 80.31 253 ALA A C 1
ATOM 1847 O O . ALA A 1 253 ? 6.933 2.494 23.433 1.00 80.31 253 ALA A O 1
ATOM 1848 N N . ILE A 1 254 ? 8.948 1.655 23.960 1.00 88.81 254 ILE A N 1
ATOM 1849 C CA . ILE A 1 254 ? 8.535 1.128 25.272 1.00 88.81 254 ILE A CA 1
ATOM 1850 C C . ILE A 1 254 ? 8.134 2.272 26.213 1.00 88.81 254 ILE A C 1
ATOM 1852 O O . ILE A 1 254 ? 7.077 2.206 26.844 1.00 88.81 254 ILE A O 1
ATOM 1856 N N . LEU A 1 255 ? 8.939 3.338 26.294 1.00 89.75 255 LEU A N 1
ATOM 1857 C CA . LEU A 1 255 ? 8.639 4.509 27.127 1.00 89.75 255 LEU A CA 1
ATOM 1858 C C . LEU A 1 255 ? 7.374 5.234 26.661 1.00 89.75 255 LEU A C 1
ATOM 1860 O O . LEU A 1 255 ? 6.555 5.636 27.489 1.00 89.75 255 LEU A O 1
ATOM 1864 N N . TYR A 1 256 ? 7.186 5.364 25.348 1.00 82.19 256 TYR A N 1
ATOM 1865 C CA . TYR A 1 256 ? 5.981 5.942 24.766 1.00 82.19 256 TYR A CA 1
ATOM 1866 C C . TYR A 1 256 ? 4.742 5.109 25.113 1.00 82.19 256 TYR A C 1
ATOM 1868 O O . TYR A 1 256 ? 3.771 5.659 25.633 1.00 82.19 256 TYR A O 1
ATOM 1876 N N . ARG A 1 257 ? 4.794 3.780 24.932 1.00 81.62 257 ARG A N 1
ATOM 1877 C CA . ARG A 1 257 ? 3.697 2.870 25.309 1.00 81.62 257 ARG A CA 1
ATOM 1878 C C . ARG A 1 257 ? 3.363 2.958 26.797 1.00 81.62 257 ARG A C 1
ATOM 1880 O O . ARG A 1 257 ? 2.189 3.029 27.148 1.00 81.62 257 ARG A O 1
ATOM 1887 N N . LYS A 1 258 ? 4.374 3.009 27.674 1.00 87.62 258 LYS A N 1
ATOM 1888 C CA . LYS A 1 258 ? 4.168 3.192 29.121 1.00 87.62 258 LYS A CA 1
ATOM 1889 C C . LYS A 1 258 ? 3.503 4.530 29.446 1.00 87.62 258 LYS A C 1
ATOM 1891 O O . LYS A 1 258 ? 2.604 4.563 30.278 1.00 87.62 258 LYS A O 1
ATOM 1896 N N . ALA A 1 259 ? 3.903 5.611 28.779 1.00 86.44 259 ALA A N 1
ATOM 1897 C CA . ALA A 1 259 ? 3.313 6.928 28.998 1.00 86.44 259 ALA A CA 1
ATOM 1898 C C . ALA A 1 259 ? 1.858 7.012 28.502 1.00 86.44 259 ALA A C 1
ATOM 1900 O O . ALA A 1 259 ? 1.023 7.593 29.183 1.00 86.44 259 ALA A O 1
ATOM 1901 N N . VAL A 1 260 ? 1.536 6.393 27.361 1.00 81.75 260 VAL A N 1
ATOM 1902 C CA . VAL A 1 260 ? 0.148 6.278 26.876 1.00 81.75 260 VAL A CA 1
ATOM 1903 C C . VAL A 1 260 ? -0.701 5.450 27.844 1.00 81.75 260 VAL A C 1
ATOM 1905 O O . VAL A 1 260 ? -1.793 5.876 28.203 1.00 81.75 260 VAL A O 1
ATOM 1908 N N . ARG A 1 261 ? -0.186 4.309 28.326 1.00 82.12 261 ARG A N 1
ATOM 1909 C CA . ARG A 1 261 ? -0.878 3.477 29.325 1.00 82.12 261 ARG A CA 1
ATOM 1910 C C . ARG A 1 261 ? -1.150 4.248 30.620 1.00 82.12 261 ARG A C 1
ATOM 1912 O O . ARG A 1 261 ? -2.238 4.128 31.163 1.00 82.12 261 ARG A O 1
ATOM 1919 N N . ALA A 1 262 ? -0.192 5.047 31.090 1.00 86.00 262 ALA A N 1
ATOM 1920 C CA . ALA A 1 262 ? -0.355 5.852 32.299 1.00 86.00 262 ALA A CA 1
ATOM 1921 C C . ALA A 1 262 ? -1.439 6.934 32.156 1.00 86.00 262 ALA A C 1
ATOM 1923 O O . ALA A 1 262 ? -2.193 7.152 33.096 1.00 86.00 262 ALA A O 1
ATOM 1924 N N . GLU A 1 263 ? -1.548 7.583 30.993 1.00 83.75 263 GLU A N 1
ATOM 1925 C CA . GLU A 1 263 ? -2.605 8.575 30.750 1.00 83.75 263 GLU A CA 1
ATOM 1926 C C . GLU A 1 263 ? -3.992 7.940 30.679 1.00 83.75 263 GLU A C 1
ATOM 1928 O O . GLU A 1 263 ? -4.921 8.463 31.283 1.00 83.75 263 GLU A O 1
ATOM 1933 N N . LEU A 1 264 ? -4.114 6.788 30.011 1.00 79.75 264 LEU A N 1
ATOM 1934 C CA . LEU A 1 264 ? -5.388 6.072 29.909 1.00 79.75 264 LEU A CA 1
ATOM 1935 C C . LEU A 1 264 ? -5.876 5.560 31.272 1.00 79.75 264 LEU A C 1
ATOM 1937 O O . LEU A 1 264 ? -7.059 5.670 31.571 1.00 79.75 264 LEU A O 1
ATOM 1941 N N . VAL A 1 265 ? -4.971 5.051 32.114 1.00 80.94 265 VAL A N 1
ATOM 1942 C CA . VAL A 1 265 ? -5.311 4.616 33.482 1.00 80.94 265 VAL A CA 1
ATOM 1943 C C . VAL A 1 265 ? -5.595 5.817 34.393 1.00 80.94 265 VAL A C 1
ATOM 1945 O O . VAL A 1 265 ? -6.489 5.761 35.230 1.00 80.94 265 VAL A O 1
ATOM 1948 N N . GLY A 1 266 ? -4.869 6.927 34.228 1.00 77.75 266 GLY A N 1
ATOM 1949 C CA . GLY A 1 266 ? -5.063 8.134 35.036 1.00 77.75 266 GLY A CA 1
ATOM 1950 C C . GLY A 1 266 ? -6.382 8.863 34.760 1.00 77.75 266 GLY A C 1
ATOM 1951 O O . GLY A 1 266 ? -6.940 9.470 35.671 1.00 77.75 266 GLY A O 1
ATOM 1952 N N . SER A 1 267 ? -6.909 8.782 33.533 1.00 68.44 267 SER A N 1
ATOM 1953 C CA . SER A 1 267 ? -8.178 9.423 33.162 1.00 68.44 267 SER A CA 1
ATOM 1954 C C . SER A 1 267 ? -9.427 8.776 33.772 1.00 68.44 267 SER A C 1
ATOM 1956 O O . SER A 1 267 ? -10.468 9.419 33.803 1.00 68.44 267 SER A O 1
ATOM 1958 N N . GLU A 1 268 ? -9.345 7.548 34.298 1.00 66.06 268 GLU A N 1
ATOM 1959 C CA . GLU A 1 268 ? -10.497 6.866 34.918 1.00 66.06 268 GLU A CA 1
ATOM 1960 C C . GLU A 1 268 ? -10.770 7.322 36.364 1.00 66.06 268 GLU A C 1
ATOM 1962 O O . GLU A 1 268 ? -11.830 7.036 36.907 1.00 66.06 268 GLU A O 1
ATOM 1967 N N . SER A 1 269 ? -9.838 8.040 37.004 1.00 64.69 269 SER A N 1
ATOM 1968 C CA . SER A 1 269 ? -9.940 8.430 38.425 1.00 64.69 269 SER A CA 1
ATOM 1969 C C . SER A 1 269 ? -10.403 9.876 38.658 1.00 64.69 269 SER A C 1
ATOM 1971 O O . SER A 1 269 ? -10.409 10.344 39.795 1.00 64.69 269 SER A O 1
ATOM 1973 N N . GLY A 1 270 ? -10.736 10.620 37.601 1.00 64.88 270 GLY A N 1
ATOM 1974 C CA . GLY A 1 270 ? -11.208 11.996 37.724 1.00 64.88 270 GLY A CA 1
ATOM 1975 C C . GLY A 1 270 ? -12.710 12.049 37.987 1.00 64.88 270 GLY A C 1
ATOM 1976 O O . GLY A 1 270 ? -13.481 11.708 37.100 1.00 64.88 270 GLY A O 1
ATOM 1977 N N . ASP A 1 271 ? -13.108 12.557 39.156 1.00 62.97 271 ASP A N 1
ATOM 1978 C CA . ASP A 1 271 ? -14.484 12.841 39.632 1.00 62.97 271 ASP A CA 1
ATOM 1979 C C . ASP A 1 271 ? -15.250 13.900 38.786 1.00 62.97 271 ASP A C 1
ATOM 1981 O O . ASP A 1 271 ? -16.130 14.629 39.254 1.00 62.97 271 ASP A O 1
ATOM 1985 N N . GLY A 1 272 ? -14.881 14.050 37.513 1.00 61.62 272 GLY A N 1
ATOM 1986 C CA . GLY A 1 272 ? -15.472 14.988 36.577 1.00 61.62 272 GLY A CA 1
ATOM 1987 C C . GLY A 1 272 ? -16.827 14.488 36.103 1.00 61.62 272 GLY A C 1
ATOM 1988 O O . GLY A 1 272 ? -16.920 13.489 35.405 1.00 61.62 272 GLY A O 1
ATOM 1989 N N . LYS A 1 273 ? -17.869 15.244 36.440 1.00 63.12 273 LYS A N 1
ATOM 1990 C CA . LYS A 1 273 ? -19.287 15.081 36.073 1.00 63.12 273 LYS A CA 1
ATOM 1991 C C . LYS A 1 273 ? -19.589 15.206 34.558 1.00 63.12 273 LYS A C 1
ATOM 1993 O O . LYS A 1 273 ? -20.650 15.706 34.196 1.00 63.12 273 LYS A O 1
ATOM 1998 N N . GLY A 1 274 ? -18.646 14.847 33.688 1.00 58.41 274 GLY A N 1
ATOM 1999 C CA . GLY A 1 274 ? -18.866 14.677 32.250 1.00 58.41 274 GLY A CA 1
ATOM 2000 C C . GLY A 1 274 ? -19.251 13.230 31.969 1.00 58.41 274 GLY A C 1
ATOM 2001 O O . GLY A 1 274 ? -18.842 12.355 32.730 1.00 58.41 274 GLY A O 1
ATOM 2002 N N . ASP A 1 275 ? -20.053 12.991 30.928 1.00 62.94 275 ASP A N 1
ATOM 2003 C CA . ASP A 1 275 ? -20.428 11.643 30.490 1.00 62.94 275 ASP A CA 1
ATOM 2004 C C . ASP A 1 275 ? -19.203 10.731 30.535 1.00 62.94 275 ASP A C 1
ATOM 2006 O O . ASP A 1 275 ? -18.192 10.978 29.869 1.00 62.94 275 ASP A O 1
ATOM 2010 N N . GLY A 1 276 ? -19.263 9.737 31.423 1.00 63.44 276 GLY A N 1
ATOM 2011 C CA . GLY A 1 276 ? -18.154 8.830 31.655 1.00 63.44 276 GLY A CA 1
ATOM 2012 C C . GLY A 1 276 ? -17.729 8.161 30.346 1.00 63.44 276 GLY A C 1
ATOM 2013 O O . GLY A 1 276 ? -18.513 8.103 29.397 1.00 63.44 276 GLY A O 1
ATOM 2014 N N . PRO A 1 277 ? -16.494 7.640 30.270 1.00 69.25 277 PRO A N 1
ATOM 2015 C CA . PRO A 1 277 ? -16.015 6.991 29.064 1.00 69.25 277 PRO A CA 1
ATOM 2016 C C . PRO A 1 277 ? -17.006 5.906 28.633 1.00 69.25 277 PRO A C 1
ATOM 2018 O O . PRO A 1 277 ? -17.179 4.921 29.348 1.00 69.25 277 PRO A O 1
ATOM 2021 N N . THR A 1 278 ? -17.654 6.096 27.482 1.00 76.50 278 THR A N 1
ATOM 2022 C CA . THR A 1 278 ? -18.633 5.141 26.961 1.00 76.50 278 THR A CA 1
ATOM 2023 C C . THR A 1 278 ? -17.990 3.762 26.884 1.00 76.50 278 THR A C 1
ATOM 2025 O O . THR A 1 278 ? -16.899 3.606 26.318 1.00 76.50 278 THR A O 1
ATOM 2028 N N . ASP A 1 279 ? -18.637 2.771 27.497 1.00 90.00 279 ASP A N 1
ATOM 2029 C CA . ASP A 1 279 ? -18.193 1.386 27.429 1.00 90.00 279 ASP A CA 1
ATOM 2030 C C . ASP A 1 279 ? -18.251 0.933 25.964 1.00 90.00 279 ASP A C 1
ATOM 2032 O O . ASP A 1 279 ? -19.306 0.972 25.327 1.00 90.00 279 ASP A O 1
ATOM 2036 N N . PHE A 1 280 ? -17.100 0.528 25.422 1.00 93.94 280 PHE A N 1
ATOM 2037 C CA . PHE A 1 280 ? -16.972 0.094 24.032 1.00 93.94 280 PHE A CA 1
ATOM 2038 C C . PHE A 1 280 ? -17.947 -1.038 23.696 1.00 93.94 280 PHE A C 1
ATOM 2040 O O . PHE A 1 280 ? -18.516 -1.040 22.609 1.00 93.94 280 PHE A O 1
ATOM 2047 N N . GLY A 1 281 ? -18.163 -1.980 24.623 1.00 94.56 281 GLY A N 1
ATOM 2048 C CA . GLY A 1 281 ? -19.081 -3.095 24.407 1.00 94.56 281 GLY A CA 1
ATOM 2049 C C . GLY A 1 281 ? -20.532 -2.635 24.296 1.00 94.56 281 GLY A C 1
ATOM 2050 O O . GLY A 1 281 ? -21.265 -3.121 23.437 1.00 94.56 281 GLY A O 1
ATOM 2051 N N . VAL A 1 282 ? -20.924 -1.654 25.113 1.00 94.56 282 VAL A N 1
ATOM 2052 C CA . VAL A 1 282 ? -22.268 -1.059 25.074 1.00 94.56 282 VAL A CA 1
ATOM 2053 C C . VAL A 1 282 ? -22.462 -0.274 23.779 1.00 94.56 282 VAL A C 1
ATOM 2055 O O . VAL A 1 282 ? -23.412 -0.542 23.049 1.00 94.56 282 VAL A O 1
ATOM 2058 N N . ALA A 1 283 ? -21.526 0.614 23.430 1.00 95.31 283 ALA A N 1
ATOM 2059 C CA . ALA A 1 283 ? -21.596 1.397 22.194 1.00 95.31 283 ALA A CA 1
ATOM 2060 C C . ALA A 1 283 ? -21.636 0.511 20.936 1.00 95.31 283 ALA A C 1
ATOM 2062 O O . ALA A 1 283 ? -22.395 0.779 20.004 1.00 95.31 283 ALA A O 1
ATOM 2063 N N . LEU A 1 284 ? -20.849 -0.571 20.915 1.00 97.31 284 LEU A N 1
ATOM 2064 C CA . LEU A 1 284 ? -20.836 -1.526 19.810 1.00 97.31 284 LEU A CA 1
ATOM 2065 C C . LEU A 1 284 ? -22.162 -2.297 19.718 1.00 97.31 284 LEU A C 1
ATOM 2067 O O . LEU A 1 284 ? -22.684 -2.479 18.619 1.00 97.31 284 LEU A O 1
ATOM 2071 N N . GLY A 1 285 ? -22.723 -2.718 20.856 1.00 96.88 285 GLY A N 1
ATOM 2072 C CA . GLY A 1 285 ? -24.023 -3.389 20.911 1.00 96.88 285 GLY A CA 1
ATOM 2073 C C . GLY A 1 285 ? -25.181 -2.493 20.454 1.00 96.88 285 GLY A C 1
ATOM 2074 O O . GLY A 1 285 ? -26.054 -2.944 19.709 1.00 96.88 285 GLY A O 1
ATOM 2075 N N . GLU A 1 286 ? -25.167 -1.215 20.836 1.00 96.50 286 GLU A N 1
ATOM 2076 C CA . GLU A 1 286 ? -26.144 -0.214 20.384 1.00 96.50 286 GLU A CA 1
ATOM 2077 C C . GLU A 1 286 ? -26.053 0.040 18.875 1.00 96.50 286 GLU A C 1
ATOM 2079 O O . GLU A 1 286 ? -27.078 0.057 18.189 1.00 96.50 286 GLU A O 1
ATOM 2084 N N . LEU A 1 287 ? -24.835 0.178 18.336 1.00 97.69 287 LEU A N 1
ATOM 2085 C CA . LEU A 1 287 ? -24.617 0.304 16.895 1.00 97.69 287 LEU A CA 1
ATOM 2086 C C . LEU A 1 287 ? -25.134 -0.930 16.140 1.00 97.69 287 LEU A C 1
ATOM 2088 O O . LEU A 1 287 ? -25.889 -0.782 15.181 1.00 97.69 287 LEU A O 1
ATOM 2092 N N . ALA A 1 288 ? -24.769 -2.140 16.577 1.00 98.12 288 ALA A N 1
ATOM 2093 C CA . ALA A 1 288 ? -25.215 -3.380 15.939 1.00 98.12 288 ALA A CA 1
ATOM 2094 C C . ALA A 1 288 ? -26.748 -3.502 15.944 1.00 98.12 288 ALA A C 1
ATOM 2096 O O . ALA A 1 288 ? -27.348 -3.820 14.920 1.00 98.12 288 ALA A O 1
ATOM 2097 N N . THR A 1 289 ? -27.386 -3.166 17.069 1.00 98.12 289 THR A N 1
ATOM 2098 C CA . THR A 1 289 ? -28.851 -3.149 17.202 1.00 98.12 289 THR A CA 1
ATOM 2099 C C . THR A 1 289 ? -29.489 -2.158 16.229 1.00 98.12 289 THR A C 1
ATOM 2101 O O . THR A 1 289 ? -30.398 -2.535 15.495 1.00 98.12 289 THR A O 1
ATOM 2104 N N . THR A 1 290 ? -28.965 -0.932 16.162 1.00 97.94 290 THR A N 1
ATOM 2105 C CA . THR A 1 290 ? -29.469 0.129 15.273 1.00 97.94 290 THR A CA 1
ATOM 2106 C C . THR A 1 290 ? -29.397 -0.293 13.803 1.00 97.94 290 THR A C 1
ATOM 2108 O O . THR A 1 290 ? -30.366 -0.160 13.056 1.00 97.94 290 THR A O 1
ATOM 2111 N N . VAL A 1 291 ? -28.263 -0.860 13.382 1.00 98.25 291 VAL A N 1
ATOM 2112 C CA . VAL A 1 291 ? -28.053 -1.296 11.992 1.00 98.25 291 VAL A CA 1
ATOM 2113 C C . VAL A 1 291 ? -28.901 -2.520 11.644 1.00 98.25 291 VAL A C 1
ATOM 2115 O O . VAL A 1 291 ? -29.438 -2.591 10.540 1.00 98.25 291 VAL A O 1
ATOM 2118 N N . ARG A 1 292 ? -29.087 -3.457 12.579 1.00 98.50 292 ARG A N 1
ATOM 2119 C CA . ARG A 1 292 ? -29.996 -4.604 12.426 1.00 98.50 292 ARG A CA 1
ATOM 2120 C C . ARG A 1 292 ? -31.452 -4.160 12.267 1.00 98.50 292 ARG A C 1
ATOM 2122 O O . ARG A 1 292 ? -32.162 -4.685 11.407 1.00 98.50 292 ARG A O 1
ATOM 2129 N N . ASP A 1 293 ? -31.896 -3.177 13.047 1.00 98.25 293 ASP A N 1
ATOM 2130 C CA . ASP A 1 293 ? -33.256 -2.635 12.952 1.00 98.25 293 ASP A CA 1
ATOM 2131 C C . ASP A 1 293 ? -33.465 -1.862 11.633 1.00 98.25 293 ASP A C 1
ATOM 2133 O O . ASP A 1 293 ? -34.518 -1.985 10.999 1.00 98.25 293 ASP A O 1
ATOM 2137 N N . LEU A 1 294 ? -32.447 -1.129 11.160 1.00 98.06 294 LEU A N 1
ATOM 2138 C CA . LEU A 1 294 ? -32.421 -0.527 9.819 1.00 98.06 294 LEU A CA 1
ATOM 2139 C C . LEU A 1 294 ? -32.515 -1.584 8.712 1.00 98.06 294 LEU A C 1
ATOM 2141 O O . LEU A 1 294 ? -33.358 -1.464 7.825 1.00 98.06 294 LEU A O 1
ATOM 2145 N N . ALA A 1 295 ? -31.697 -2.637 8.778 1.00 98.31 295 ALA A N 1
ATOM 2146 C CA . ALA A 1 295 ? -31.706 -3.727 7.805 1.00 98.31 295 ALA A CA 1
ATOM 2147 C C . ALA A 1 295 ? -33.058 -4.457 7.771 1.00 98.31 295 ALA A C 1
ATOM 2149 O O . ALA A 1 295 ? -33.584 -4.733 6.695 1.00 98.31 295 ALA A O 1
ATOM 2150 N N . THR A 1 296 ? -33.655 -4.706 8.941 1.00 98.31 296 THR A N 1
ATOM 2151 C CA . THR A 1 296 ? -34.968 -5.357 9.065 1.00 98.31 296 THR A CA 1
ATOM 2152 C C . THR A 1 296 ? -36.072 -4.505 8.440 1.00 98.31 296 THR A C 1
ATOM 2154 O O . THR A 1 296 ? -36.871 -5.019 7.658 1.00 98.31 296 THR A O 1
ATOM 2157 N N . ARG A 1 297 ? -36.106 -3.193 8.729 1.00 98.06 297 ARG A N 1
ATOM 2158 C CA . ARG A 1 297 ? -37.071 -2.272 8.104 1.00 98.06 297 ARG A CA 1
ATOM 2159 C C . ARG A 1 297 ? -36.874 -2.194 6.594 1.00 98.06 297 ARG A C 1
ATOM 2161 O O . ARG A 1 297 ? -37.854 -2.275 5.862 1.00 98.06 297 ARG A O 1
ATOM 2168 N N . ALA A 1 298 ? -35.630 -2.085 6.129 1.00 97.50 298 ALA A N 1
ATOM 2169 C CA . ALA A 1 298 ? -35.329 -2.040 4.703 1.00 97.50 298 ALA A CA 1
ATOM 2170 C C . ALA A 1 298 ? -35.758 -3.330 3.982 1.00 97.50 298 ALA A C 1
ATOM 2172 O O . ALA A 1 298 ? -36.348 -3.264 2.909 1.00 97.50 298 ALA A O 1
ATOM 2173 N N . GLY A 1 299 ? -35.521 -4.502 4.576 1.00 97.62 299 GLY A N 1
ATOM 2174 C CA . GLY A 1 299 ? -35.918 -5.793 4.005 1.00 97.62 299 GLY A CA 1
ATOM 2175 C C . GLY A 1 299 ? -37.429 -6.050 3.989 1.00 97.62 299 GLY A C 1
ATOM 2176 O O . GLY A 1 299 ? -37.891 -6.874 3.208 1.00 97.62 299 GLY A O 1
ATOM 2177 N N . ALA A 1 300 ? -38.205 -5.349 4.820 1.00 97.69 300 ALA A N 1
ATOM 2178 C CA . ALA A 1 300 ? -39.665 -5.454 4.849 1.00 97.69 300 ALA A CA 1
ATOM 2179 C C . ALA A 1 300 ? -40.371 -4.574 3.796 1.00 97.69 300 ALA A C 1
ATOM 2181 O O . ALA A 1 300 ? -41.586 -4.688 3.633 1.00 97.69 300 ALA A O 1
ATOM 2182 N N . MET A 1 301 ? -39.639 -3.688 3.113 1.00 96.81 301 MET A N 1
ATOM 2183 C CA . MET A 1 301 ? -40.173 -2.783 2.092 1.00 96.81 301 MET A CA 1
ATOM 2184 C C . MET A 1 301 ? -39.706 -3.216 0.699 1.00 96.81 301 MET A C 1
ATOM 2186 O O . MET A 1 301 ? -38.503 -3.258 0.439 1.00 96.81 301 MET A O 1
ATOM 2190 N N . ASP A 1 302 ? -40.651 -3.479 -0.207 1.00 95.56 302 ASP A N 1
ATOM 2191 C CA . ASP A 1 302 ? -40.336 -3.782 -1.611 1.00 95.56 302 ASP A CA 1
ATOM 2192 C C . ASP A 1 302 ? -39.766 -2.547 -2.327 1.00 95.56 302 ASP A C 1
ATOM 2194 O O . ASP A 1 302 ? -38.731 -2.623 -2.988 1.00 95.56 302 ASP A O 1
ATOM 2198 N N . GLU A 1 303 ? -40.405 -1.388 -2.142 1.00 94.88 303 GLU A N 1
ATOM 2199 C CA . GLU A 1 303 ? -39.956 -0.109 -2.688 1.00 94.88 303 GLU A CA 1
ATOM 2200 C C . GLU A 1 303 ? -40.353 1.039 -1.740 1.00 94.88 303 GLU A C 1
ATOM 2202 O O . GLU A 1 303 ? -41.547 1.259 -1.523 1.00 94.88 303 GLU A O 1
ATOM 2207 N N . PRO A 1 304 ? -39.386 1.752 -1.133 1.00 96.88 304 PRO A N 1
ATOM 2208 C CA . PRO A 1 304 ? -39.678 2.863 -0.237 1.00 96.88 304 PRO A CA 1
ATOM 2209 C C . PRO A 1 304 ? -40.094 4.108 -1.024 1.00 96.88 304 PRO A C 1
ATOM 2211 O O . PRO A 1 304 ? -39.597 4.356 -2.126 1.00 96.88 304 PRO A O 1
ATOM 2214 N N . ASP A 1 305 ? -40.959 4.928 -0.436 1.00 97.94 305 ASP A N 1
ATOM 2215 C CA . ASP A 1 305 ? -41.200 6.283 -0.923 1.00 97.94 305 ASP A CA 1
ATOM 2216 C C . ASP A 1 305 ? -40.004 7.214 -0.629 1.00 97.94 305 ASP A C 1
ATOM 2218 O O . ASP A 1 305 ? -39.018 6.843 0.019 1.00 97.94 305 ASP A O 1
ATOM 2222 N N . ASP A 1 306 ? -40.061 8.444 -1.139 1.00 97.44 306 ASP A N 1
ATOM 2223 C CA . ASP A 1 306 ? -38.954 9.394 -0.996 1.00 97.44 306 ASP A CA 1
ATOM 2224 C C . ASP A 1 306 ? -38.716 9.817 0.461 1.00 97.44 306 ASP A C 1
ATOM 2226 O O . ASP A 1 306 ? -37.570 10.036 0.852 1.00 97.44 306 ASP A O 1
ATOM 2230 N N . ALA A 1 307 ? -39.765 9.871 1.289 1.00 97.81 307 ALA A N 1
ATOM 2231 C CA . ALA A 1 307 ? -39.638 10.217 2.702 1.00 97.81 307 ALA A CA 1
ATOM 2232 C C . ALA A 1 307 ? -38.961 9.086 3.495 1.00 97.81 307 ALA A C 1
ATOM 2234 O O . ALA A 1 307 ? -38.104 9.339 4.340 1.00 97.81 307 ALA A O 1
ATOM 2235 N N . GLN A 1 308 ? -39.298 7.833 3.188 1.00 97.62 308 GLN A N 1
ATOM 2236 C CA . GLN A 1 308 ? -38.671 6.646 3.762 1.00 97.62 308 GLN A CA 1
ATOM 2237 C C . GLN A 1 308 ? -37.201 6.525 3.349 1.00 97.62 308 GLN A C 1
ATOM 2239 O O . GLN A 1 308 ? -36.359 6.186 4.183 1.00 97.62 308 GLN A O 1
ATOM 2244 N N . ARG A 1 309 ? -36.871 6.833 2.086 1.00 97.88 309 ARG A N 1
ATOM 2245 C CA . ARG A 1 309 ? -35.476 6.880 1.618 1.00 97.88 309 ARG A CA 1
ATOM 2246 C C . ARG A 1 309 ? -34.667 7.937 2.354 1.00 97.88 309 ARG A C 1
ATOM 2248 O O . ARG A 1 309 ? -33.549 7.644 2.770 1.00 97.88 309 ARG A O 1
ATOM 2255 N N . GLU A 1 310 ? -35.216 9.136 2.518 1.00 97.81 310 GLU A N 1
ATOM 2256 C CA . GLU A 1 310 ? -34.515 10.221 3.204 1.00 97.81 310 GLU A CA 1
ATOM 2257 C C . GLU A 1 310 ? -34.304 9.910 4.688 1.00 97.81 310 GLU A C 1
ATOM 2259 O O . GLU A 1 310 ? -33.181 9.988 5.177 1.00 97.81 310 GLU A O 1
ATOM 2264 N N . SER A 1 311 ? -35.337 9.404 5.368 1.00 97.75 311 SER A N 1
ATOM 2265 C CA . SER A 1 311 ? -35.222 8.940 6.754 1.00 97.75 311 SER A CA 1
ATOM 2266 C C . SER A 1 311 ? -34.147 7.856 6.912 1.00 97.75 311 SER A C 1
ATOM 2268 O O . SER A 1 311 ? -33.353 7.914 7.848 1.00 97.75 311 SER A O 1
ATOM 2270 N N . ALA A 1 312 ? -34.059 6.891 5.989 1.00 97.81 312 ALA A N 1
ATOM 2271 C CA . ALA A 1 312 ? -33.021 5.862 6.040 1.00 97.81 312 ALA A CA 1
ATOM 2272 C C . ALA A 1 312 ? -31.602 6.435 5.856 1.00 97.81 312 ALA A C 1
ATOM 2274 O O . ALA A 1 312 ? -30.663 5.941 6.483 1.00 97.81 312 ALA A O 1
ATOM 2275 N N . LYS A 1 313 ? -31.428 7.472 5.023 1.00 98.19 313 LYS A N 1
ATOM 2276 C CA . LYS A 1 313 ? -30.130 8.146 4.848 1.00 98.19 313 LYS A CA 1
ATOM 2277 C C . LYS A 1 313 ? -29.693 8.854 6.123 1.00 98.19 313 LYS A C 1
ATOM 2279 O O . LYS A 1 313 ? -28.561 8.639 6.546 1.00 98.19 313 LYS A O 1
ATOM 2284 N N . GLU A 1 314 ? -30.581 9.646 6.725 1.00 98.19 314 GLU A N 1
ATOM 2285 C CA . GLU A 1 314 ? -30.308 10.382 7.966 1.00 98.19 314 GLU A CA 1
ATOM 2286 C C . GLU A 1 314 ? -29.916 9.428 9.102 1.00 98.19 314 GLU A C 1
ATOM 2288 O O . GLU A 1 314 ? -28.950 9.668 9.825 1.00 98.19 314 GLU A O 1
ATOM 2293 N N . GLU A 1 315 ? -30.614 8.297 9.226 1.00 98.12 315 GLU A N 1
ATOM 2294 C CA . GLU A 1 315 ? -30.301 7.295 10.244 1.00 98.12 315 GLU A CA 1
ATOM 2295 C C . GLU A 1 315 ? -28.950 6.599 10.005 1.00 98.12 315 GLU A C 1
ATOM 2297 O O . GLU A 1 315 ? -28.194 6.376 10.956 1.00 98.12 315 GLU A O 1
ATOM 2302 N N . ILE A 1 316 ? -28.606 6.273 8.752 1.00 98.06 316 ILE A N 1
ATOM 2303 C CA . ILE A 1 316 ? -27.280 5.720 8.429 1.00 98.06 316 ILE A CA 1
ATOM 2304 C C . ILE A 1 316 ? -26.189 6.761 8.695 1.00 98.06 316 ILE A C 1
ATOM 2306 O O . ILE A 1 316 ? -25.145 6.418 9.248 1.00 98.06 316 ILE A O 1
ATOM 2310 N N . GLU A 1 317 ? -26.418 8.022 8.335 1.00 97.81 317 GLU A N 1
ATOM 2311 C CA . GLU A 1 317 ? -25.470 9.108 8.576 1.00 97.81 317 GLU A CA 1
ATOM 2312 C C . GLU A 1 317 ? -25.226 9.322 10.076 1.00 97.81 317 GLU A C 1
ATOM 2314 O O . GLU A 1 317 ? -24.070 9.356 10.500 1.00 97.81 317 GLU A O 1
ATOM 2319 N N . SER A 1 318 ? -26.284 9.349 10.893 1.00 97.31 318 SER A N 1
ATOM 2320 C CA . SER A 1 318 ? -26.162 9.409 12.355 1.00 97.31 318 SER A CA 1
ATOM 2321 C C . SER A 1 318 ? -25.430 8.184 12.915 1.00 97.31 318 SER A C 1
ATOM 2323 O O . SER A 1 318 ? -24.545 8.323 13.758 1.00 97.31 318 SER A O 1
ATOM 2325 N N . ALA A 1 319 ? -25.690 6.972 12.410 1.00 97.19 319 ALA A N 1
ATOM 2326 C CA . ALA A 1 319 ? -24.936 5.790 12.832 1.00 97.19 319 ALA A CA 1
ATOM 2327 C C . ALA A 1 319 ? -23.429 5.911 12.512 1.00 97.19 319 ALA A C 1
ATOM 2329 O O . ALA A 1 319 ? -22.583 5.571 13.345 1.00 97.19 319 ALA A O 1
ATOM 2330 N N . LEU A 1 320 ? -23.074 6.426 11.331 1.00 96.12 320 LEU A N 1
ATOM 2331 C CA . LEU A 1 320 ? -21.681 6.640 10.926 1.00 96.12 320 LEU A CA 1
ATOM 2332 C C . LEU A 1 320 ? -20.995 7.735 11.764 1.00 96.12 320 LEU A C 1
ATOM 2334 O O . LEU A 1 320 ? -19.853 7.552 12.189 1.00 96.12 320 LEU A O 1
ATOM 2338 N N . GLN A 1 321 ? -21.670 8.856 12.016 1.00 95.00 321 GLN A N 1
ATOM 2339 C CA . GLN A 1 321 ? -21.083 10.010 12.704 1.00 95.00 321 GLN A CA 1
ATOM 2340 C C . GLN A 1 321 ? -21.095 9.848 14.226 1.00 95.00 321 GLN A C 1
ATOM 2342 O O . GLN A 1 321 ? -20.055 9.985 14.870 1.00 95.00 321 GLN A O 1
ATOM 2347 N N . ASP A 1 322 ? -22.240 9.491 14.801 1.00 95.38 322 ASP A N 1
ATOM 2348 C CA . ASP A 1 322 ? -22.452 9.539 16.248 1.00 95.38 322 ASP A CA 1
ATOM 2349 C C . ASP A 1 322 ? -22.052 8.237 16.945 1.00 95.38 322 ASP A C 1
ATOM 2351 O O . ASP A 1 322 ? -21.708 8.240 18.128 1.00 95.38 322 ASP A O 1
ATOM 2355 N N . ARG A 1 323 ? -22.110 7.099 16.239 1.00 95.69 323 ARG A N 1
ATOM 2356 C CA . ARG A 1 323 ? -21.918 5.772 16.851 1.00 95.69 323 ARG A CA 1
ATOM 2357 C C . ARG A 1 323 ? -20.596 5.119 16.474 1.00 95.69 323 ARG A C 1
ATOM 2359 O O . ARG A 1 323 ? -19.950 4.532 17.341 1.00 95.69 323 ARG A O 1
ATOM 2366 N N . ILE A 1 324 ? -20.146 5.239 15.224 1.00 95.56 324 ILE A N 1
ATOM 2367 C CA . ILE A 1 324 ? -18.849 4.676 14.813 1.00 95.56 324 ILE A CA 1
ATOM 2368 C C . ILE A 1 324 ? -17.675 5.527 15.304 1.00 95.56 324 ILE A C 1
ATOM 2370 O O . ILE A 1 324 ? -16.682 4.959 15.764 1.00 95.56 324 ILE A O 1
ATOM 2374 N N . ALA A 1 325 ? -17.764 6.861 15.262 1.00 90.56 325 ALA A N 1
ATOM 2375 C CA . ALA A 1 325 ? -16.636 7.714 15.649 1.00 90.56 325 ALA A CA 1
ATOM 2376 C C . ALA A 1 325 ? -16.137 7.439 17.089 1.00 90.56 325 ALA A C 1
ATOM 2378 O O . ALA A 1 325 ? -14.935 7.186 17.245 1.00 90.56 325 ALA A O 1
ATOM 2379 N N . PRO A 1 326 ? -17.002 7.324 18.123 1.00 91.25 326 PRO A N 1
ATOM 2380 C CA . PRO A 1 326 ? -16.557 6.954 19.473 1.00 91.25 326 PRO A CA 1
ATOM 2381 C C . PRO A 1 326 ? -15.879 5.575 19.561 1.00 91.25 326 PRO A C 1
ATOM 2383 O O . PRO A 1 326 ? -14.931 5.384 20.332 1.00 91.25 326 PRO A O 1
ATOM 2386 N N . LEU A 1 327 ? -16.321 4.597 18.758 1.00 95.56 327 LEU A N 1
ATOM 2387 C CA . LEU A 1 327 ? -15.699 3.268 18.692 1.00 95.56 327 LEU A CA 1
ATOM 2388 C C . LEU A 1 327 ? -14.286 3.345 18.098 1.00 95.56 327 LEU A C 1
ATOM 2390 O O . LEU A 1 327 ? -13.357 2.715 18.611 1.00 95.56 327 LEU A O 1
ATOM 2394 N N . VAL A 1 328 ? -14.098 4.156 17.054 1.00 94.50 328 VAL A N 1
ATOM 2395 C CA . VAL A 1 328 ? -12.782 4.393 16.439 1.00 94.50 328 VAL A CA 1
ATOM 2396 C C . VAL A 1 328 ? -11.844 5.110 17.410 1.00 94.50 328 VAL A C 1
ATOM 2398 O O . VAL A 1 328 ? -10.666 4.756 17.499 1.00 94.50 328 VAL A O 1
ATOM 2401 N N . GLU A 1 329 ? -12.340 6.062 18.195 1.00 89.94 329 GLU A N 1
ATOM 2402 C CA . GLU A 1 329 ? -11.551 6.740 19.230 1.00 89.94 329 GLU A CA 1
ATOM 2403 C C . GLU A 1 329 ? -11.110 5.782 20.347 1.00 89.94 329 GLU A C 1
ATOM 2405 O O . GLU A 1 329 ? -9.982 5.859 20.849 1.00 89.94 329 GLU A O 1
ATOM 2410 N N . ALA A 1 330 ? -11.944 4.793 20.681 1.00 92.50 330 ALA A N 1
ATOM 2411 C CA . ALA A 1 330 ? -11.630 3.763 21.665 1.00 92.50 330 ALA A CA 1
ATOM 2412 C C . ALA A 1 330 ? -10.565 2.743 21.205 1.00 92.50 330 ALA A C 1
ATOM 2414 O O . ALA A 1 330 ? -10.104 1.945 22.029 1.00 92.50 330 ALA A O 1
ATOM 2415 N N . ARG A 1 331 ? -10.097 2.792 19.944 1.00 94.69 331 ARG A N 1
ATOM 2416 C CA . ARG A 1 331 ? -9.112 1.849 19.368 1.00 94.69 331 ARG A CA 1
ATOM 2417 C C . ARG A 1 331 ? -7.894 1.598 20.253 1.00 94.69 331 ARG A C 1
ATOM 2419 O O . ARG A 1 331 ? -7.484 0.456 20.439 1.00 94.69 331 ARG A O 1
ATOM 2426 N N . ALA A 1 332 ? -7.329 2.658 20.834 1.00 90.25 332 ALA A N 1
ATOM 2427 C CA . ALA A 1 332 ? -6.114 2.560 21.636 1.00 90.25 332 ALA A CA 1
ATOM 2428 C C . ALA A 1 332 ? -6.371 1.809 22.950 1.00 90.25 332 ALA A C 1
ATOM 2430 O O . ALA A 1 332 ? -5.505 1.071 23.415 1.00 90.25 332 ALA A O 1
ATOM 2431 N N . ARG A 1 333 ? -7.574 1.960 23.522 1.00 90.56 333 ARG A N 1
ATOM 2432 C CA . ARG A 1 333 ? -7.994 1.251 24.736 1.00 90.56 333 ARG A CA 1
ATOM 2433 C C . ARG A 1 333 ? -8.229 -0.227 24.453 1.00 90.56 333 ARG A C 1
ATOM 2435 O O . ARG A 1 333 ? -7.715 -1.062 25.192 1.00 90.56 333 ARG A O 1
ATOM 2442 N N . VAL A 1 334 ? -8.916 -0.551 23.356 1.00 93.19 334 VAL A N 1
ATOM 2443 C CA . VAL A 1 334 ? -9.133 -1.943 22.922 1.00 93.19 334 VAL A CA 1
ATOM 2444 C C . VAL A 1 334 ? -7.793 -2.634 22.656 1.00 93.19 334 VAL A C 1
ATOM 2446 O O . VAL A 1 334 ? -7.529 -3.692 23.219 1.00 93.19 334 VAL A O 1
ATOM 2449 N N . GLN A 1 335 ? -6.900 -2.000 21.891 1.00 94.12 335 GLN A N 1
ATOM 2450 C CA . GLN A 1 335 ? -5.569 -2.541 21.598 1.00 94.12 335 GLN A CA 1
ATOM 2451 C C . GLN A 1 335 ? -4.713 -2.732 22.858 1.00 94.12 335 GLN A C 1
ATOM 2453 O O . GLN A 1 335 ? -3.969 -3.706 22.963 1.00 94.12 335 GLN A O 1
ATOM 2458 N N . LEU A 1 336 ? -4.802 -1.814 23.822 1.00 89.31 336 LEU A N 1
ATOM 2459 C CA . LEU A 1 336 ? -4.062 -1.918 25.076 1.00 89.31 336 LEU A CA 1
ATOM 2460 C C . LEU A 1 336 ? -4.596 -3.042 25.976 1.00 89.31 336 LEU A C 1
ATOM 2462 O O . LEU A 1 336 ? -3.799 -3.704 26.637 1.00 89.31 336 LEU A O 1
ATOM 2466 N N . ARG A 1 337 ? -5.919 -3.239 26.013 1.00 92.31 337 ARG A N 1
ATOM 2467 C CA . ARG A 1 337 ? -6.591 -4.208 26.892 1.00 92.31 337 ARG A CA 1
ATOM 2468 C C . ARG A 1 337 ? -6.572 -5.634 26.343 1.00 92.31 337 ARG A C 1
ATOM 2470 O O . ARG A 1 337 ? -6.390 -6.571 27.113 1.00 92.31 337 ARG A O 1
ATOM 2477 N N . TYR A 1 338 ? -6.745 -5.796 25.034 1.00 94.50 338 TYR A N 1
ATOM 2478 C CA . TYR A 1 338 ? -6.903 -7.102 24.381 1.00 94.50 338 TYR A CA 1
ATOM 2479 C C . TYR A 1 338 ? -5.730 -7.473 23.459 1.00 94.50 338 TYR A C 1
ATOM 2481 O O . TYR A 1 338 ? -5.741 -8.522 22.820 1.00 94.50 338 TYR A O 1
ATOM 2489 N N . GLY A 1 339 ? -4.697 -6.630 23.385 1.00 93.31 339 GLY A N 1
ATOM 2490 C CA . GLY A 1 339 ? -3.546 -6.851 22.513 1.00 93.31 339 GLY A CA 1
ATOM 2491 C C . GLY A 1 339 ? -3.849 -6.602 21.032 1.00 93.31 339 GLY A C 1
ATOM 2492 O O . GLY A 1 339 ? -4.929 -6.151 20.651 1.00 93.31 339 GLY A O 1
ATOM 2493 N N . MET A 1 340 ? -2.856 -6.871 20.178 1.00 94.94 340 MET A N 1
ATOM 2494 C CA . MET A 1 340 ? -2.983 -6.645 18.733 1.00 94.94 340 MET A CA 1
ATOM 2495 C C . MET A 1 340 ? -3.915 -7.660 18.065 1.00 94.94 340 MET A C 1
ATOM 2497 O O . MET A 1 340 ? -4.660 -7.288 17.164 1.00 94.94 340 MET A O 1
ATOM 2501 N N . ASP A 1 341 ? -3.908 -8.907 18.538 1.00 94.88 341 ASP A N 1
ATOM 2502 C CA . ASP A 1 341 ? -4.757 -9.969 17.995 1.00 94.88 341 ASP A CA 1
ATOM 2503 C C . ASP A 1 341 ? -6.231 -9.709 18.322 1.00 94.88 341 ASP A C 1
ATOM 2505 O O . ASP A 1 341 ? -7.067 -9.722 17.422 1.00 94.88 341 ASP A O 1
ATOM 2509 N N . GLY A 1 342 ? -6.544 -9.354 19.577 1.00 95.19 342 GLY A N 1
ATOM 2510 C CA . GLY A 1 342 ? -7.898 -8.955 19.971 1.00 95.19 342 GLY A CA 1
ATOM 2511 C C . GLY A 1 342 ? -8.365 -7.685 19.254 1.00 95.19 342 GLY A C 1
ATOM 2512 O O . GLY A 1 342 ? -9.502 -7.613 18.792 1.00 95.19 342 GLY A O 1
ATOM 2513 N N . PHE A 1 343 ? -7.471 -6.706 19.072 1.00 96.56 343 PHE A N 1
ATOM 2514 C CA . PHE A 1 343 ? -7.761 -5.531 18.249 1.00 96.56 343 PHE A CA 1
ATOM 2515 C C . PHE A 1 343 ? -8.119 -5.913 16.807 1.00 96.56 343 PHE A C 1
ATOM 2517 O O . PHE A 1 343 ? -9.140 -5.457 16.301 1.00 96.56 343 PHE A O 1
ATOM 2524 N N . ALA A 1 344 ? -7.314 -6.753 16.151 1.00 97.19 344 ALA A N 1
ATOM 2525 C CA . ALA A 1 344 ? -7.554 -7.168 14.771 1.00 97.19 344 ALA A CA 1
ATOM 2526 C C . ALA A 1 344 ? -8.850 -7.983 14.627 1.00 97.19 344 ALA A C 1
ATOM 2528 O O . ALA A 1 344 ? -9.600 -7.767 13.674 1.00 97.19 344 ALA A O 1
ATOM 2529 N N . ALA A 1 345 ? -9.132 -8.864 15.593 1.00 97.31 345 ALA A N 1
ATOM 2530 C CA . ALA A 1 345 ? -10.343 -9.679 15.631 1.00 97.31 345 ALA A CA 1
ATOM 2531 C C . ALA A 1 345 ? -11.624 -8.830 15.692 1.00 97.31 345 ALA A C 1
ATOM 2533 O O . ALA A 1 345 ? -12.619 -9.189 15.073 1.00 97.31 345 ALA A O 1
ATOM 2534 N N . VAL A 1 346 ? -11.585 -7.684 16.379 1.00 97.50 346 VAL A N 1
ATOM 2535 C CA . VAL A 1 346 ? -12.731 -6.768 16.514 1.00 97.50 346 VAL A CA 1
ATOM 2536 C C . VAL A 1 346 ? -12.782 -5.753 15.371 1.00 97.50 346 VAL A C 1
ATOM 2538 O O . VAL A 1 346 ? -13.808 -5.584 14.718 1.00 97.50 346 VAL A O 1
ATOM 2541 N N . PHE A 1 347 ? -11.674 -5.068 15.081 1.00 97.75 347 PHE A N 1
ATOM 2542 C CA . PHE A 1 347 ? -11.682 -3.960 14.122 1.00 97.75 347 PHE A CA 1
ATOM 2543 C C . PHE A 1 347 ? -11.743 -4.411 12.658 1.00 97.75 347 PHE A C 1
ATOM 2545 O O . PHE A 1 347 ? -12.182 -3.634 11.812 1.00 97.75 347 PHE A O 1
ATOM 2552 N N . GLY A 1 348 ? -11.348 -5.647 12.333 1.00 97.56 348 GLY A N 1
ATOM 2553 C CA . GLY A 1 348 ? -11.495 -6.190 10.978 1.00 97.56 348 GLY A CA 1
ATOM 2554 C C . GLY A 1 348 ? -12.967 -6.302 10.546 1.00 97.56 348 GLY A C 1
ATOM 2555 O O . GLY A 1 348 ? -13.361 -5.693 9.543 1.00 97.56 348 GLY A O 1
ATOM 2556 N N . PRO A 1 349 ? -13.802 -7.038 11.300 1.00 98.12 349 PRO A N 1
ATOM 2557 C CA . PRO A 1 349 ? -15.243 -7.100 11.068 1.00 98.12 349 PRO A CA 1
ATOM 2558 C C . PRO A 1 349 ? -15.954 -5.747 11.228 1.00 98.12 349 PRO A C 1
ATOM 2560 O O . PRO A 1 349 ? -16.767 -5.409 10.368 1.00 98.12 349 PRO A O 1
ATOM 2563 N N . LEU A 1 350 ? -15.582 -4.917 12.216 1.00 98.12 350 LEU A N 1
ATOM 2564 C CA . LEU A 1 350 ? -16.139 -3.562 12.375 1.00 98.12 350 LEU A CA 1
ATOM 2565 C C . LEU A 1 350 ? -15.937 -2.707 11.114 1.00 98.12 350 LEU A C 1
ATOM 2567 O O . LEU A 1 350 ? -16.893 -2.137 10.594 1.00 98.12 350 LEU A O 1
ATOM 2571 N N . ALA A 1 351 ? -14.713 -2.671 10.573 1.00 97.94 351 ALA A N 1
ATOM 2572 C CA . ALA A 1 351 ? -14.407 -1.942 9.340 1.00 97.94 351 ALA A CA 1
ATOM 2573 C C . ALA A 1 351 ? -15.147 -2.517 8.119 1.00 97.94 351 ALA A C 1
ATOM 2575 O O . ALA A 1 351 ? -15.435 -1.803 7.157 1.00 97.94 351 ALA A O 1
ATOM 2576 N N . THR A 1 352 ? -15.462 -3.815 8.135 1.00 98.38 352 THR A N 1
ATOM 2577 C CA . THR A 1 352 ? -16.307 -4.434 7.105 1.00 98.38 352 THR A CA 1
ATOM 2578 C C . THR A 1 352 ? -17.747 -3.929 7.210 1.00 98.38 352 THR A C 1
ATOM 2580 O O . THR A 1 352 ? -18.316 -3.543 6.188 1.00 98.38 352 THR A O 1
ATOM 2583 N N . GLY A 1 353 ? -18.305 -3.868 8.424 1.00 98.25 353 GLY A N 1
ATOM 2584 C CA . GLY A 1 353 ? -19.623 -3.287 8.692 1.00 98.25 353 GLY A CA 1
ATOM 2585 C C . GLY A 1 353 ? -19.713 -1.818 8.270 1.00 98.25 353 GLY A C 1
ATOM 2586 O O . GLY A 1 353 ? -20.606 -1.453 7.511 1.00 98.25 353 GLY A O 1
ATOM 2587 N N . GLU A 1 354 ? -18.729 -1.000 8.651 1.00 98.44 354 GLU A N 1
ATOM 2588 C CA . GLU A 1 354 ? -18.629 0.418 8.268 1.00 98.44 354 GLU A CA 1
ATOM 2589 C C . GLU A 1 354 ? -18.621 0.615 6.742 1.00 98.44 354 GLU A C 1
ATOM 2591 O O . GLU A 1 354 ? -19.373 1.426 6.202 1.00 98.44 354 GLU A O 1
ATOM 2596 N N . ARG A 1 355 ? -17.800 -0.146 6.002 1.00 98.69 355 ARG A N 1
ATOM 2597 C CA . ARG A 1 355 ? -17.756 -0.055 4.529 1.00 98.69 355 ARG A CA 1
ATOM 2598 C C . ARG A 1 355 ? -19.090 -0.422 3.886 1.00 98.69 355 ARG A C 1
ATOM 2600 O O . ARG A 1 355 ? -19.460 0.179 2.879 1.00 98.69 355 ARG A O 1
ATOM 2607 N N . ARG A 1 356 ? -19.794 -1.411 4.443 1.00 98.50 356 ARG A N 1
ATOM 2608 C CA . ARG A 1 356 ? -21.120 -1.822 3.969 1.00 98.50 356 ARG A CA 1
ATOM 2609 C C . ARG A 1 356 ? -22.180 -0.759 4.276 1.00 98.50 356 ARG A C 1
ATOM 2611 O O . ARG A 1 356 ? -22.986 -0.470 3.400 1.00 98.50 356 ARG A O 1
ATOM 2618 N N . LEU A 1 357 ? -22.118 -0.099 5.435 1.00 98.38 357 LEU A N 1
ATOM 2619 C CA . LEU A 1 357 ? -22.962 1.067 5.735 1.00 98.38 357 LEU A CA 1
ATOM 2620 C C . LEU A 1 357 ? -22.722 2.220 4.761 1.00 98.38 357 LEU A C 1
ATOM 2622 O O . LEU A 1 357 ? -23.675 2.731 4.182 1.00 98.38 357 LEU A O 1
ATOM 2626 N N . ASN A 1 358 ? -21.459 2.572 4.507 1.00 98.38 358 ASN A N 1
ATOM 2627 C CA . ASN A 1 358 ? -21.115 3.604 3.526 1.00 98.38 358 ASN A CA 1
ATOM 2628 C C . ASN A 1 358 ? -21.639 3.260 2.124 1.00 98.38 358 ASN A C 1
ATOM 2630 O O . ASN A 1 358 ? -22.193 4.117 1.440 1.00 98.38 358 ASN A O 1
ATOM 2634 N N . ARG A 1 359 ? -21.520 1.994 1.699 1.00 98.56 359 ARG A N 1
ATOM 2635 C CA . ARG A 1 359 ? -22.074 1.541 0.416 1.00 98.56 359 ARG A CA 1
ATOM 2636 C C . ARG A 1 359 ? -23.598 1.640 0.375 1.00 98.56 359 ARG A C 1
ATOM 2638 O O . ARG A 1 359 ? -24.137 2.072 -0.638 1.00 98.56 359 ARG A O 1
ATOM 2645 N N . SER A 1 360 ? -24.271 1.276 1.464 1.00 98.56 360 SER A N 1
ATOM 2646 C CA . SER A 1 360 ? -25.721 1.423 1.592 1.00 98.56 360 SER A CA 1
ATOM 2647 C C . SER A 1 360 ? -26.162 2.883 1.452 1.00 98.56 360 SER A C 1
ATOM 2649 O O . SER A 1 360 ? -27.086 3.175 0.692 1.00 98.56 360 SER A O 1
ATOM 2651 N N . TRP A 1 361 ? -25.456 3.801 2.122 1.00 98.62 361 TRP A N 1
ATOM 2652 C CA . TRP A 1 361 ? -25.704 5.238 2.024 1.00 98.62 361 TRP A CA 1
ATOM 2653 C C . TRP A 1 361 ? -25.531 5.743 0.585 1.00 98.62 361 TRP A C 1
ATOM 2655 O O . TRP A 1 361 ? -26.423 6.403 0.058 1.00 98.62 361 TRP A O 1
ATOM 2665 N N . SER A 1 362 ? -24.442 5.370 -0.101 1.00 98.44 362 SER A N 1
ATOM 2666 C CA . SER A 1 362 ? -24.247 5.737 -1.514 1.00 98.44 362 SER A CA 1
ATOM 2667 C C . SER A 1 362 ? -25.347 5.172 -2.418 1.00 98.44 362 SER A C 1
ATOM 2669 O O . SER A 1 362 ? -25.899 5.901 -3.234 1.00 98.44 362 SER A O 1
ATOM 2671 N N . ALA A 1 363 ? -25.733 3.906 -2.228 1.00 98.38 363 ALA A N 1
ATOM 2672 C CA . ALA A 1 363 ? -26.819 3.290 -2.988 1.00 98.38 363 ALA A CA 1
ATOM 2673 C C . ALA A 1 363 ? -28.168 4.001 -2.770 1.00 98.38 363 ALA A C 1
ATOM 2675 O O . ALA A 1 363 ? -28.941 4.139 -3.715 1.00 98.38 363 ALA A O 1
ATOM 2676 N N . LEU A 1 364 ? -28.439 4.504 -1.559 1.00 98.00 364 LEU A N 1
ATOM 2677 C CA . LEU A 1 364 ? -29.623 5.324 -1.278 1.00 98.00 364 LEU A CA 1
ATOM 2678 C C . LEU A 1 364 ? -29.597 6.664 -2.010 1.00 98.00 364 LEU A C 1
ATOM 2680 O O . LEU A 1 364 ? -30.638 7.122 -2.477 1.00 98.00 364 LEU A O 1
ATOM 2684 N N . VAL A 1 365 ? -28.432 7.310 -2.094 1.00 97.94 365 VAL A N 1
ATOM 2685 C CA . VAL A 1 365 ? -28.261 8.560 -2.852 1.00 97.94 365 VAL A CA 1
ATOM 2686 C C . VAL A 1 365 ? -28.521 8.332 -4.343 1.00 97.94 365 VAL A C 1
ATOM 2688 O O . VAL A 1 365 ? -29.166 9.162 -4.979 1.00 97.94 365 VAL A O 1
ATOM 2691 N N . ASP A 1 366 ? -28.116 7.176 -4.865 1.00 98.25 366 ASP A N 1
ATOM 2692 C CA . ASP A 1 366 ? -28.302 6.786 -6.265 1.00 98.25 366 ASP A CA 1
ATOM 2693 C C . ASP A 1 366 ? -29.680 6.146 -6.559 1.00 98.25 366 ASP A C 1
ATOM 2695 O O . ASP A 1 366 ? -29.916 5.670 -7.670 1.00 98.25 366 ASP A O 1
ATOM 2699 N N . ASN A 1 367 ? -30.604 6.124 -5.587 1.00 97.44 367 ASN A N 1
ATOM 2700 C CA . ASN A 1 367 ? -31.920 5.469 -5.675 1.00 97.44 367 ASN A CA 1
ATOM 2701 C C . ASN A 1 367 ? -31.866 3.965 -6.035 1.00 97.44 367 ASN A C 1
ATOM 2703 O O . ASN A 1 367 ? -32.770 3.432 -6.679 1.00 97.44 367 ASN A O 1
ATOM 2707 N N . HIS A 1 368 ? -30.830 3.249 -5.592 1.00 98.19 368 HIS A N 1
ATOM 2708 C CA . HIS A 1 368 ? -30.619 1.827 -5.870 1.00 98.19 368 HIS A CA 1
ATOM 2709 C C . HIS A 1 368 ? -30.985 0.928 -4.668 1.00 98.19 368 HIS A C 1
ATOM 2711 O O . HIS A 1 368 ? -30.131 0.298 -4.035 1.00 98.19 368 HIS A O 1
ATOM 2717 N N . TRP A 1 369 ? -32.286 0.816 -4.376 1.00 98.00 369 TRP A N 1
ATOM 2718 C CA . TRP A 1 369 ? -32.809 0.127 -3.184 1.00 98.00 369 TRP A CA 1
ATOM 2719 C C . TRP A 1 369 ? -32.342 -1.333 -2.974 1.00 98.00 369 TRP A C 1
ATOM 2721 O O . TRP A 1 369 ? -31.956 -1.662 -1.850 1.00 98.00 369 TRP A O 1
ATOM 2731 N N . PRO A 1 370 ? -32.257 -2.208 -4.000 1.00 98.19 370 PRO A N 1
ATOM 2732 C CA . PRO A 1 370 ? -31.785 -3.584 -3.787 1.00 98.19 370 PRO A CA 1
ATOM 2733 C C . PRO A 1 370 ? -30.338 -3.680 -3.261 1.00 98.19 370 PRO A C 1
ATOM 2735 O O . PRO A 1 370 ? -29.999 -4.582 -2.489 1.00 98.19 370 PRO A O 1
ATOM 2738 N N . GLU A 1 371 ? -29.477 -2.729 -3.643 1.00 98.31 371 GLU A N 1
ATOM 2739 C CA . GLU A 1 371 ? -28.084 -2.665 -3.163 1.00 98.31 371 GLU A CA 1
ATOM 2740 C C . GLU A 1 371 ? -28.034 -2.121 -1.732 1.00 98.31 371 GLU A C 1
ATOM 2742 O O . GLU A 1 371 ? -27.252 -2.618 -0.919 1.00 98.31 371 GLU A O 1
ATOM 2747 N N . THR A 1 372 ? -28.901 -1.157 -1.398 1.00 98.38 372 THR A N 1
ATOM 2748 C CA . THR A 1 372 ? -29.110 -0.677 -0.024 1.00 98.38 372 THR A CA 1
ATOM 2749 C C . THR A 1 372 ? -29.495 -1.827 0.905 1.00 98.38 372 THR A C 1
ATOM 2751 O O . THR A 1 372 ? -28.842 -2.017 1.930 1.00 98.38 372 THR A O 1
ATOM 2754 N N . GLN A 1 373 ? -30.493 -2.639 0.538 1.00 98.38 373 GLN A N 1
ATOM 2755 C CA . GLN A 1 373 ? -30.932 -3.794 1.335 1.00 98.38 373 GLN A CA 1
ATOM 2756 C C . GLN A 1 373 ? -29.799 -4.809 1.538 1.00 98.38 373 GLN A C 1
ATOM 2758 O O . GLN A 1 373 ? -29.491 -5.187 2.671 1.00 98.38 373 GLN A O 1
ATOM 2763 N N . THR A 1 374 ? -29.134 -5.202 0.446 1.00 98.44 374 THR A N 1
ATOM 2764 C CA . THR A 1 374 ? -28.019 -6.163 0.480 1.00 98.44 374 THR A CA 1
ATOM 2765 C C . THR A 1 374 ? -26.867 -5.646 1.348 1.00 98.44 374 THR A C 1
ATOM 2767 O O . THR A 1 374 ? -26.301 -6.385 2.158 1.00 98.44 374 THR A O 1
ATOM 2770 N N . SER A 1 375 ? -26.538 -4.359 1.224 1.00 98.50 375 SER A N 1
ATOM 2771 C CA . SER A 1 375 ? -25.466 -3.720 1.987 1.00 98.50 375 SER A CA 1
ATOM 2772 C C . SER A 1 375 ? -25.815 -3.559 3.470 1.00 98.50 375 SER A C 1
ATOM 2774 O O . SER A 1 375 ? -24.961 -3.842 4.307 1.00 98.50 375 SER A O 1
ATOM 2776 N N . LEU A 1 376 ? -27.051 -3.172 3.820 1.00 98.50 376 LEU A N 1
ATOM 2777 C CA . LEU A 1 376 ? -27.506 -3.073 5.216 1.00 98.50 376 LEU A CA 1
ATOM 2778 C C . LEU A 1 376 ? -27.519 -4.426 5.916 1.00 98.50 376 LEU A C 1
ATOM 2780 O O . LEU A 1 376 ? -26.976 -4.534 7.012 1.00 98.50 376 LEU A O 1
ATOM 2784 N N . SER A 1 377 ? -28.084 -5.456 5.279 1.00 98.50 377 SER A N 1
ATOM 2785 C CA . SER A 1 377 ? -28.074 -6.817 5.830 1.00 98.50 377 SER A CA 1
ATOM 2786 C C . SER A 1 377 ? -26.643 -7.266 6.095 1.00 98.50 377 SER A C 1
ATOM 2788 O O . SER A 1 377 ? -26.305 -7.687 7.196 1.00 98.50 377 SER A O 1
ATOM 2790 N N . GLY A 1 378 ? -25.759 -7.074 5.113 1.00 98.31 378 GLY A N 1
ATOM 2791 C CA . GLY A 1 378 ? -24.364 -7.423 5.287 1.00 98.31 378 GLY A CA 1
ATOM 2792 C C . GLY A 1 378 ? -23.645 -6.591 6.360 1.00 98.31 378 GLY A C 1
ATOM 2793 O O . GLY A 1 378 ? -22.681 -7.080 6.953 1.00 98.31 378 GLY A O 1
ATOM 2794 N N . ALA A 1 379 ? -24.035 -5.335 6.576 1.00 98.50 379 ALA A N 1
ATOM 2795 C CA . ALA A 1 379 ? -23.484 -4.518 7.649 1.00 98.50 379 ALA A CA 1
ATOM 2796 C C . ALA A 1 379 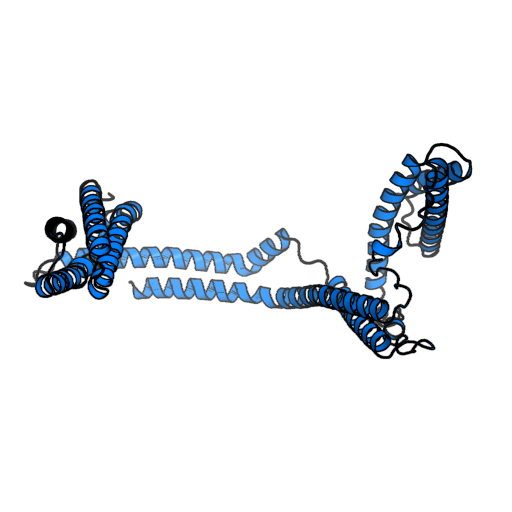? -23.927 -5.034 9.025 1.00 98.50 379 ALA A C 1
ATOM 2798 O O . ALA A 1 379 ? -23.084 -5.144 9.915 1.00 98.50 379 ALA A O 1
ATOM 2799 N N . ALA A 1 380 ? -25.206 -5.396 9.171 1.00 98.50 380 ALA A N 1
ATOM 2800 C CA . ALA A 1 380 ? -25.754 -5.987 10.389 1.00 98.50 380 ALA A CA 1
ATOM 2801 C C . ALA A 1 380 ? -25.011 -7.282 10.756 1.00 98.50 380 ALA A C 1
ATOM 2803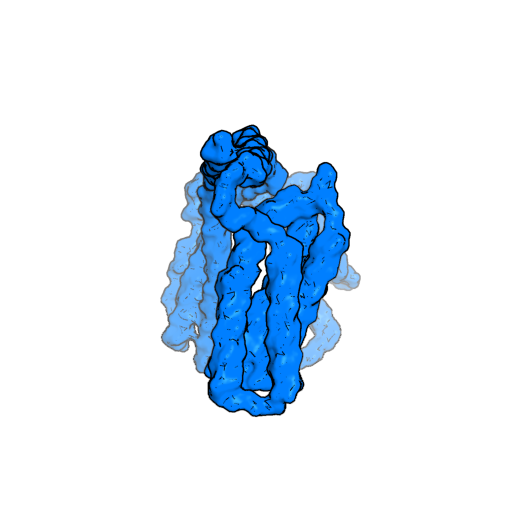 O O . ALA A 1 380 ? -24.462 -7.363 11.853 1.00 98.50 380 ALA A O 1
ATOM 2804 N N . ASP A 1 381 ? -24.858 -8.213 9.806 1.00 98.38 381 ASP A N 1
ATOM 2805 C CA . ASP A 1 381 ? -24.137 -9.478 10.022 1.00 98.38 381 ASP A CA 1
ATOM 2806 C C . ASP A 1 381 ? -22.697 -9.249 10.518 1.00 98.38 381 ASP A C 1
ATOM 2808 O O . ASP A 1 381 ? -22.212 -9.908 11.440 1.00 98.38 381 ASP A O 1
ATOM 2812 N N . ALA A 1 382 ? -21.986 -8.292 9.908 1.00 98.19 382 ALA A N 1
ATOM 2813 C CA . ALA A 1 382 ? -20.606 -7.982 10.272 1.00 98.19 382 ALA A CA 1
ATOM 2814 C C . ALA A 1 382 ? -20.505 -7.372 11.680 1.00 98.19 382 ALA A C 1
ATOM 2816 O O . ALA A 1 382 ? -19.575 -7.688 12.427 1.00 98.19 382 ALA A O 1
ATOM 2817 N N . LEU A 1 383 ? -21.453 -6.512 12.058 1.00 98.31 383 LEU A N 1
ATOM 2818 C CA . LEU A 1 383 ? -21.489 -5.880 13.376 1.00 98.31 383 LEU A CA 1
ATOM 2819 C C . LEU A 1 383 ? -21.902 -6.864 14.474 1.00 98.31 383 LEU A C 1
ATOM 2821 O O . LEU A 1 383 ? -21.275 -6.872 15.529 1.00 98.31 383 LEU A O 1
ATOM 2825 N N . GLU A 1 384 ? -22.866 -7.748 14.224 1.00 98.31 384 GLU A N 1
ATOM 2826 C CA . GLU A 1 384 ? -23.225 -8.828 15.152 1.00 98.31 384 GLU A CA 1
ATOM 2827 C C . GLU A 1 384 ? -22.049 -9.780 15.388 1.00 98.31 384 GLU A C 1
ATOM 2829 O O . GLU A 1 384 ? -21.710 -10.087 16.534 1.00 98.31 384 GLU A O 1
ATOM 2834 N N . TYR A 1 385 ? -21.352 -10.173 14.317 1.00 98.00 385 TYR A N 1
ATOM 2835 C CA . TYR A 1 385 ? -20.122 -10.955 14.430 1.00 98.00 385 TYR A CA 1
ATOM 2836 C C . TYR A 1 385 ? -19.051 -10.219 15.248 1.00 98.00 385 TYR A C 1
ATOM 2838 O O . TYR A 1 385 ? -18.355 -10.831 16.062 1.00 98.00 385 TYR A O 1
ATOM 2846 N N . THR A 1 386 ? -18.935 -8.897 15.077 1.00 97.81 386 THR A N 1
ATOM 2847 C CA . THR A 1 386 ? -18.029 -8.059 15.877 1.00 97.81 386 THR A CA 1
ATOM 2848 C C . THR A 1 386 ? -18.405 -8.091 17.361 1.00 97.81 386 THR A C 1
ATOM 2850 O O . THR A 1 386 ? -17.521 -8.255 18.201 1.00 97.81 386 THR A O 1
ATOM 2853 N N . VAL A 1 387 ? -19.697 -7.964 17.693 1.00 98.06 387 VAL A N 1
ATOM 2854 C CA . VAL A 1 387 ? -20.207 -8.024 19.075 1.00 98.06 387 VAL A CA 1
ATOM 2855 C C . VAL A 1 387 ? -19.890 -9.375 19.710 1.00 98.06 387 VAL A C 1
ATOM 2857 O O . VAL A 1 387 ? -19.310 -9.403 20.793 1.00 98.06 387 VAL A O 1
ATOM 2860 N N . SER A 1 388 ? -20.205 -10.478 19.024 1.00 97.81 388 SER A N 1
ATOM 2861 C CA . SER A 1 388 ? -19.904 -11.832 19.510 1.00 97.81 388 SER A CA 1
ATOM 2862 C C . SER A 1 388 ? -18.405 -12.009 19.741 1.00 97.81 388 SER A C 1
ATOM 2864 O O . SER A 1 388 ? -17.988 -12.432 20.813 1.00 97.81 388 SER A O 1
ATOM 2866 N N . THR A 1 389 ? -17.584 -11.598 18.769 1.00 97.19 389 THR A N 1
ATOM 2867 C CA . THR A 1 389 ? -16.123 -11.694 18.879 1.00 97.19 389 THR A CA 1
ATOM 2868 C C . THR A 1 389 ? -15.608 -10.898 20.076 1.00 97.19 389 THR A C 1
ATOM 2870 O O . THR A 1 389 ? -14.749 -11.382 20.803 1.00 97.19 389 THR A O 1
ATOM 2873 N N . PHE A 1 390 ? -16.130 -9.689 20.309 1.00 97.00 390 PHE A N 1
ATOM 2874 C CA . PHE A 1 390 ? -15.729 -8.855 21.440 1.00 97.00 390 PHE A CA 1
ATOM 2875 C C . PHE A 1 390 ? -16.107 -9.470 22.795 1.00 97.00 390 PHE A C 1
ATOM 2877 O O . PHE A 1 390 ? -15.319 -9.383 23.734 1.00 97.00 390 PHE A O 1
ATOM 2884 N N . GLN A 1 391 ? -17.279 -10.103 22.898 1.00 96.19 391 GLN A N 1
ATOM 2885 C CA . GLN A 1 391 ? -17.730 -10.784 24.118 1.00 96.19 391 GLN A CA 1
ATOM 2886 C C . GLN A 1 391 ? -16.860 -12.001 24.469 1.00 96.19 391 GLN A C 1
ATOM 2888 O O . GLN A 1 391 ? -16.659 -12.281 25.650 1.00 96.19 391 GLN A O 1
ATOM 2893 N N . ASP A 1 392 ? -16.296 -12.667 23.459 1.00 96.62 392 ASP A N 1
ATOM 2894 C CA . ASP A 1 392 ? -15.404 -13.818 23.632 1.00 96.62 392 ASP A CA 1
ATOM 2895 C C . ASP A 1 392 ? -13.954 -13.422 23.984 1.00 96.62 392 ASP A C 1
ATOM 2897 O O . ASP A 1 392 ? -13.139 -14.274 24.360 1.00 96.62 392 ASP A O 1
ATOM 2901 N N . LEU A 1 393 ? -13.591 -12.135 23.883 1.00 95.12 393 LEU A N 1
ATOM 2902 C CA . LEU A 1 393 ? -12.231 -11.688 24.178 1.00 95.12 393 LEU A CA 1
ATOM 2903 C C . LEU A 1 393 ? -11.930 -11.701 25.679 1.00 95.12 393 LEU A C 1
ATOM 2905 O O . LEU A 1 393 ? -12.558 -11.021 26.490 1.00 95.12 393 LEU A O 1
ATOM 2909 N N . SER A 1 394 ? -10.847 -12.387 26.038 1.00 87.56 394 SER A N 1
ATOM 2910 C CA . SER A 1 394 ? -10.244 -12.293 27.368 1.00 87.56 394 SER A CA 1
ATOM 2911 C C . SER A 1 394 ? -9.199 -11.165 27.411 1.00 87.56 394 SER A C 1
ATOM 2913 O O . SER A 1 394 ? -8.394 -11.054 26.482 1.00 87.56 394 SER A O 1
ATOM 2915 N N . PRO A 1 395 ? -9.165 -10.322 28.463 1.00 86.75 395 PRO A N 1
ATOM 2916 C CA . PRO A 1 395 ? -8.115 -9.317 28.632 1.00 86.75 395 PRO A CA 1
ATOM 2917 C C . PRO A 1 395 ? -6.718 -9.950 28.671 1.00 86.75 395 PRO A C 1
ATOM 2919 O O . PRO A 1 395 ? -6.535 -11.015 29.261 1.00 86.75 395 PRO A O 1
ATOM 2922 N N . VAL A 1 396 ? -5.722 -9.277 28.089 1.00 79.75 396 VAL A N 1
ATOM 2923 C CA . VAL A 1 396 ? -4.320 -9.710 28.191 1.00 79.75 396 VAL A CA 1
ATOM 2924 C C . VAL A 1 396 ? -3.828 -9.404 29.606 1.00 79.75 396 VAL A C 1
ATOM 2926 O O . VAL A 1 396 ? -3.789 -8.238 30.006 1.00 79.75 396 VAL A O 1
ATOM 2929 N N . SER A 1 397 ? -3.494 -10.457 30.357 1.00 68.38 397 SER A N 1
ATOM 2930 C CA . SER A 1 397 ? -2.982 -10.391 31.735 1.00 68.38 397 SER A CA 1
ATOM 2931 C C . SER A 1 397 ? -1.639 -9.680 31.845 1.00 68.38 397 SER A C 1
ATOM 2933 O O . SER A 1 397 ? -0.756 -10.002 31.014 1.00 68.38 397 SER A O 1
#

pLDDT: mean 82.19, std 15.57, range [36.5, 98.69]

Sequence (397 aa):
MKTIGLILVILGVGLSAAMGSRNSDTQLDRHAIAGEAALRGGATGKAFDAYCGALKDAKLPPSNGCPVDDDGEKAKEKKLTTAEKAAAFRTKLLKDGDALMADIAAMRASGCMPGDASSETLTTYEAALKDLHAEKDTIKAVYQGEKSVNSWLNAEYSKCRYEHALSAGTAAFGKTLKQDNICSAETVRGDGEPDAVFAARVNWVKEKCAHIKAQALATALPPGPSPNARVSNWLGFAGVPFVLGLLLVIGGAILYRKAVRAELVGSESGDGKGDGPTDFGVALGELATTVRDLATRAGAMDEPDDAQRESAKEEIESALQDRIAPLVEARARVQLRYGMDGFAAVFGPLATGERRLNRSWSALVDNHWPETQTSLSGAADALEYTVSTFQDLSPVS

Foldseek 3Di:
DLVQLVVLLVVLVVLLVVLVCVVVPVVVVLCVLVVLLVVLVVQLVVLLQQLQVLCVVVVHDGDPPRDDPPVPPVPDPPPQPPVSVVVVVLVVLLVVLVVLVVVVVVCVVVVLDDPPPCPVLVVQLVVLSVVSVVPDPSPPSNVVSVVVSVVVCVVSVVVSVVVVDVVVPDPVVVPPDPLVVQLPVLLDDDVPDDPSSSVSVNSSSNSVSSSVVSVVVSVPPDPPPDPVRVVVVSCVRSVVSNVVSVVSNVVSVVVNLVVVVVVVVVVQPDPDPDDHLPDLLVLLVVLLVLLVVLLVVLVVDPADDPVNLVVSLVSLVCSLPVRVVSNVVCLSVQCQFQNPVLSCQQVVLQVLLNVLSVQLNVCSVVSNSVSVNVSSVSSSVSSVSNSVSNVPGDTDD

Secondary structure (DSSP, 8-state):
-HHHHHHHHHHHHHHHHHHHHTTSHHHHHHHHHHHHHHHHHHHHHHHHHHHHHHHHHTTPPPPTTSPPPHHHHTS------HHHHHHHHHHHHHHHHHHHHHHHHHHHHTT-S-TTTSHHHHHHHHHHHHHHHTT-S-HHHHHHHHHHHHHHHHHHHHHHHHHHHHHSTTTSHHHH-THHHHHHGGG-PPTT--HHHHHHHHHHHHHHHHHHHHHHHHHHSPPPPPHHHHHHHHIIIIIHHHHHHHHHHHHHHHHHHHHHHHHHHHGGG----S-----HHHHHHHHHHHHHHHHHHHHT-SS--HHHH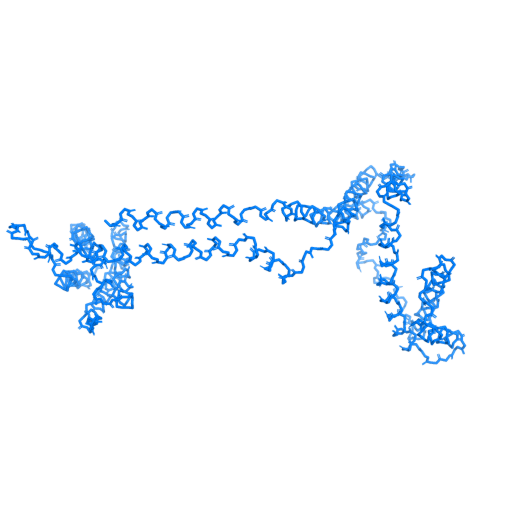HHHHHHHHHIIIIIIHHHHHTHHHHHHHHHHHHHHHHHHHHHHHHHHHHHHHHHHHTT-HHHHHHHHHHHHHHHHHHHHHHHTPPP--

Radius of gyration: 39.34 Å; chains: 1; bounding box: 96×56×95 Å